Protein 5DS2 (pdb70)

GO terms:
  GO:0042802 identical protein binding (F, IPI)
  GO:0032991 protein-containing complex (C, IMP)
  GO:0050821 protein stabilization (P, IMP)
  GO:0005515 protein binding (F, IPI)

Solvent-accessible surface area: 29149 Å² total; per-residue (Å²): 73,14,111,0,17,12,26,20,20,79,123,10,0,23,1,48,1,18,9,18,27,4,102,107,139,75,13,124,41,58,63,64,96,62,65,6,0,21,2,18,21,102,29,91,107,126,191,95,80,109,100,28,77,58,40,101,15,26,56,70,26,18,71,20,19,43,93,4,155,2,46,149,67,6,104,24,123,122,39,131,25,62,32,122,44,1,16,1,26,0,20,0,35,72,95,14,109,0,15,20,26,18,22,71,123,8,0,22,1,50,1,19,9,16,33,4,105,50,144,69,13,123,39,44,59,62,128,107,52,5,0,22,2,19,19,99,23,90,97,116,102,85,74,110,113,27,75,66,27,89,21,39,55,84,31,15,79,22,19,40,85,8,155,3,51,141,66,6,97,19,145,126,50,132,52,68,38,120,43,1,16,3,27,0,21,0,35,74,85,15,117,0,17,12,33,21,19,79,123,10,0,22,0,52,1,18,8,16,30,6,47,119,106,71,13,122,40,57,59,56,95,97,64,14,0,19,0,16,18,100,21,88,98,89,103,80,80,116,62,28,88,75,31,91,24,42,58,82,30,15,67,22,15,45,78,4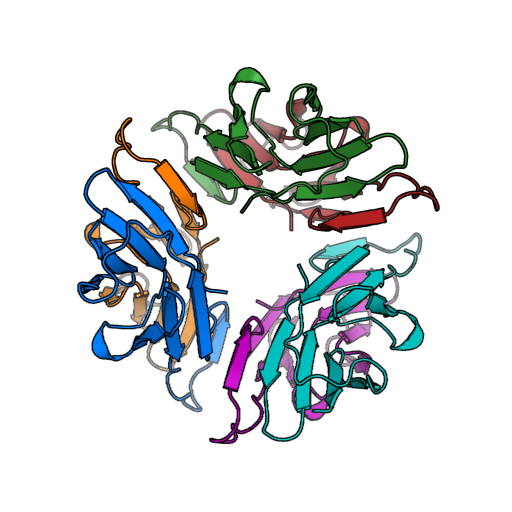,129,1,48,150,67,11,96,25,145,110,37,121,27,62,37,139,57,2,14,1,28,0,39,0,23,73,94,14,119,0,16,14,43,21,21,77,120,10,0,22,0,66,0,18,9,16,31,5,35,108,154,71,13,43,42,79,62,64,140,87,77,24,0,19,1,23,19,97,25,87,101,136,97,101,73,190,90,25,81,60,22,89,20,39,56,80,29,16,59,24,18,46,70,4,74,7,55,92,68,6,93,24,130,116,40,132,27,63,37,129,67,2,16,1,28,0,21,0,31,71,70,13,122,0,17,12,28,21,20,67,123,9,0,23,0,49,0,19,8,17,17,4,89,80,147,44,7,123,34,68,55,66,96,88,76,24,0,19,2,6,5,97,28,74,101,126,196,81,71,187,80,20,96,55,38,91,15,34,55,68,25,15,66,19,8,39,66,4,73,9,54,93,65,6,98,18,141,123,48,138,36,66,40,130,53,1,16,0,27,0,24,0,33,72,91,15,109,0,15,13,24,20,22,73,123,9,0,24,0,47,1,19,8,17,26,4,108,116,152,52,13,125,39,44,63,67,135,125,75,33,0,17,1,19,20,96,24,86,85,128,88,88,100,193,85,25,80,54,38,94,23,38,55,83,29,14,65,22,20,46,75,4,74,9,52,93,64,6,105,24,125,127,42,58,24,62,41,128,44,1,15,1,28,0,41,0,41,73

Nearest PDB structures (foldseek):
  5ds2-assembly2_D  TM=1.011E+00  e=1.104E-15  Pisum sativum
  2byu-assembly1_B  TM=9.620E-01  e=1.125E-12  Triticum aestivum
  1gme-assembly1_B  TM=9.620E-01  e=1.188E-12  Triticum aestivum
  2h50-assembly1_P  TM=9.626E-01  e=3.322E-12  Saccharomyces cerevisiae
  1gme-assembly1_A  TM=9.106E-01  e=9.516E-11  Triticum aestivum

Structure (mmCIF, N/CA/C/O backbone):
data_5DS2
#
_entry.id   5DS2
#
_cell.length_a   89.060
_cell.length_b   89.060
_cell.length_c   142.900
_cell.angle_alpha   90.00
_cell.angle_beta   90.00
_cell.angle_gamma   120.00
#
_symmetry.space_group_name_H-M   'P 32 2 1'
#
loop_
_entity.id
_entity.type
_entity.pdbx_description
1 polymer '18.1 kDa class I heat shock protein'
2 non-polymer 'SULFATE ION'
3 water water
#
loop_
_atom_site.group_PDB
_atom_site.id
_atom_site.type_symbol
_atom_site.label_atom_id
_atom_site.label_alt_id
_atom_site.label_comp_id
_atom_site.label_asym_id
_atom_site.label_entity_id
_atom_site.label_seq_id
_atom_site.pdbx_PDB_ins_code
_atom_site.Cartn_x
_atom_site.Cartn_y
_atom_site.Cartn_z
_atom_site.occupancy
_atom_site.B_iso_or_equiv
_atom_site.auth_seq_id
_atom_site.auth_comp_id
_atom_site.auth_asym_id
_atom_site.auth_atom_id
_atom_site.pdbx_PDB_model_num
ATOM 1 N N . SER A 1 2 ? -40.951 2.110 -11.009 1.00 65.23 2 SER A N 1
ATOM 2 C CA . SER A 1 2 ? -41.836 2.157 -12.246 1.00 60.24 2 SER A CA 1
ATOM 3 C C . SER A 1 2 ? -41.399 1.227 -13.432 1.00 50.66 2 SER A C 1
ATOM 4 O O . SER A 1 2 ? -40.240 1.094 -13.783 1.00 51.10 2 SER A O 1
ATOM 7 N N . THR A 1 3 ? -42.367 0.570 -14.005 1.00 44.71 3 THR A N 1
ATOM 8 C CA . THR A 1 3 ? -42.131 -0.440 -15.019 1.00 37.66 3 THR A CA 1
ATOM 9 C C . THR A 1 3 ? -41.586 0.166 -16.261 1.00 35.75 3 THR A C 1
ATOM 10 O O . THR A 1 3 ? -42.018 1.256 -16.633 1.00 38.98 3 THR A O 1
ATOM 14 N N . ARG A 1 4 ? -40.515 -0.376 -16.831 1.00 32.04 4 ARG A N 1
ATOM 15 C CA . ARG A 1 4 ? -39.898 0.155 -18.015 1.00 32.89 4 ARG A CA 1
ATOM 16 C C . ARG A 1 4 ? -40.646 -0.435 -19.194 1.00 30.47 4 ARG A C 1
ATOM 17 O O . ARG A 1 4 ? -40.760 -1.642 -19.329 1.00 29.89 4 ARG A O 1
ATOM 25 N N . VAL A 1 5 ? -41.124 0.462 -20.060 1.00 32.38 5 VAL A N 1
ATOM 26 C CA . VAL A 1 5 ? -41.932 0.012 -21.202 1.00 31.22 5 VAL A CA 1
ATOM 27 C C . VAL A 1 5 ? -41.439 0.719 -22.458 1.00 31.08 5 VAL A C 1
ATOM 28 O O . VAL A 1 5 ? -41.255 1.919 -22.504 1.00 35.00 5 VAL A O 1
ATOM 32 N N . ASP A 1 6 ? -41.178 -0.095 -23.523 1.00 31.32 6 ASP A N 1
ATOM 33 C CA . ASP A 1 6 ? -40.931 0.455 -24.846 1.00 33.58 6 ASP A CA 1
ATOM 34 C C . ASP A 1 6 ? -42.239 0.418 -25.654 1.00 35.18 6 ASP A C 1
ATOM 35 O O . ASP A 1 6 ? -43.031 -0.500 -25.492 1.00 33.62 6 ASP A O 1
ATOM 40 N N . TRP A 1 7 ? -42.439 1.384 -26.549 1.00 28.65 7 TRP A N 1
ATOM 41 C CA . TRP A 1 7 ? -43.597 1.411 -27.380 1.00 31.25 7 TRP A CA 1
ATOM 42 C C . TRP A 1 7 ? -43.131 1.796 -28.761 1.00 32.47 7 TRP A C 1
ATOM 43 O O . TRP A 1 7 ? -42.542 2.873 -28.967 1.00 33.53 7 TRP A O 1
ATOM 54 N N . LYS A 1 8 ? -43.361 0.904 -29.693 1.00 33.83 8 LYS A N 1
ATOM 55 C CA . LYS A 1 8 ? -42.976 1.055 -31.085 1.00 36.38 8 LYS A CA 1
ATOM 56 C C . LYS A 1 8 ? -44.216 0.995 -31.911 1.00 36.70 8 LYS A C 1
ATOM 57 O O . LYS A 1 8 ? -45.147 0.273 -31.561 1.00 33.88 8 LYS A O 1
ATOM 63 N N . GLU A 1 9 ? -44.251 1.739 -33.007 1.00 37.30 9 GLU A N 1
ATOM 64 C CA . GLU A 1 9 ? -45.350 1.657 -33.922 1.00 38.12 9 GLU A CA 1
ATOM 65 C C . GLU A 1 9 ? -44.812 1.235 -35.281 1.00 42.87 9 GLU A C 1
ATOM 66 O O . GLU A 1 9 ? -43.987 1.930 -35.910 1.00 41.98 9 GLU A O 1
ATOM 72 N N . THR A 1 10 ? -45.301 0.097 -35.746 1.00 43.67 10 THR A N 1
ATOM 73 C CA . THR A 1 10 ? -44.984 -0.392 -37.069 1.00 45.79 10 THR A CA 1
ATOM 74 C C . THR A 1 10 ? -46.120 -0.002 -38.000 1.00 49.50 10 THR A C 1
ATOM 75 O O . THR A 1 10 ? -47.141 0.534 -37.571 1.00 46.99 10 THR A O 1
ATOM 79 N N . PRO A 1 11 ? -45.939 -0.253 -39.294 1.00 54.09 11 PRO A N 1
ATOM 80 C CA . PRO A 1 11 ? -47.071 -0.027 -40.172 1.00 54.12 11 PRO A CA 1
ATOM 81 C C . PRO A 1 11 ? -48.291 -0.885 -39.805 1.00 54.14 11 PRO A C 1
ATOM 82 O O . PRO A 1 11 ? -49.428 -0.469 -40.064 1.00 50.54 11 PRO A O 1
ATOM 86 N N . GLU A 1 12 ? -48.073 -2.037 -39.179 1.00 51.25 12 GLU A N 1
ATOM 87 C CA . GLU A 1 12 ? -49.146 -2.965 -38.862 1.00 52.20 12 GLU A CA 1
ATOM 88 C C . GLU A 1 12 ? -49.729 -2.860 -37.455 1.00 44.80 12 GLU A C 1
ATOM 89 O O . GLU A 1 12 ? -50.825 -3.349 -37.210 1.00 41.44 12 GLU A O 1
ATOM 95 N N . ALA A 1 13 ? -48.970 -2.345 -36.479 1.00 39.40 13 ALA A N 1
ATOM 96 C CA . ALA A 1 13 ? -49.366 -2.440 -35.099 1.00 40.13 13 ALA A CA 1
ATOM 97 C C . ALA A 1 13 ? -48.588 -1.501 -34.174 1.00 37.92 13 ALA A C 1
ATOM 98 O O . ALA A 1 13 ? -47.457 -1.079 -34.488 1.00 36.17 13 ALA A O 1
ATOM 100 N N . HIS A 1 14 ? -49.180 -1.260 -33.012 1.00 36.25 14 HIS A N 1
ATOM 101 C CA . HIS A 1 14 ? -48.517 -0.690 -31.875 1.00 34.69 14 HIS A CA 1
ATOM 102 C C . HIS A 1 14 ? -48.023 -1.863 -31.011 1.00 34.12 14 HIS A C 1
ATOM 103 O O . HIS A 1 14 ? -48.792 -2.787 -30.712 1.00 33.67 14 HIS A O 1
ATOM 110 N N . VAL A 1 15 ? -46.729 -1.845 -30.698 1.00 31.68 15 VAL A N 1
ATOM 111 C CA . VAL A 1 15 ? -46.102 -2.945 -29.955 1.00 32.16 15 VAL A CA 1
ATOM 112 C C . VAL A 1 15 ? -45.454 -2.399 -28.725 1.00 31.26 15 VAL A C 1
ATOM 113 O O . VAL A 1 15 ? -44.519 -1.568 -28.794 1.00 32.16 15 VAL A O 1
ATOM 117 N N . PHE A 1 16 ? -45.940 -2.879 -27.575 1.00 29.97 16 PHE A N 1
ATOM 118 C CA . PHE A 1 16 ? -45.455 -2.504 -26.231 1.00 29.70 16 PHE A CA 1
ATOM 119 C C . PHE A 1 16 ? -44.667 -3.703 -25.657 1.00 29.49 16 PHE A C 1
ATOM 120 O O . PHE A 1 16 ? -45.101 -4.834 -25.761 1.00 32.51 16 PHE A O 1
ATOM 128 N N . LYS A 1 17 ? -43.497 -3.412 -25.060 1.00 29.55 17 LYS A N 1
ATOM 129 C CA . LYS A 1 17 ? -42.718 -4.389 -24.365 1.00 32.69 17 LYS A CA 1
ATOM 130 C C . LYS A 1 17 ? -42.437 -3.835 -22.970 1.00 29.38 17 LYS A C 1
ATOM 131 O O . LYS A 1 17 ? -41.818 -2.792 -22.844 1.00 30.49 17 LYS A O 1
ATOM 137 N N . ALA A 1 18 ? -42.880 -4.553 -21.949 1.00 29.04 18 ALA A N 1
ATOM 138 C CA . ALA A 1 18 ? -42.665 -4.188 -20.567 1.00 27.18 18 ALA A CA 1
ATOM 139 C C . ALA A 1 18 ? -41.762 -5.196 -19.836 1.00 28.76 18 ALA A C 1
ATOM 140 O O . ALA A 1 18 ? -41.986 -6.432 -19.953 1.00 30.56 18 ALA A O 1
ATOM 142 N N . ASP A 1 19 ? -40.744 -4.720 -19.156 1.00 28.50 19 ASP A N 1
ATOM 143 C CA . ASP A 1 19 ? -39.890 -5.556 -18.331 1.00 28.15 19 ASP A CA 1
ATOM 144 C C . ASP A 1 19 ? -40.575 -5.795 -17.001 1.00 29.93 19 ASP A C 1
ATOM 145 O O . ASP A 1 19 ? -40.730 -4.906 -16.179 1.00 29.44 19 ASP A O 1
ATOM 150 N N . LEU A 1 20 ? -41.037 -7.018 -16.811 1.00 28.83 20 LEU A N 1
ATOM 151 C CA . LEU A 1 20 ? -41.722 -7.444 -15.619 1.00 28.42 20 LEU A CA 1
ATOM 152 C C . LEU A 1 20 ? -41.133 -8.785 -15.125 1.00 28.92 20 LEU A C 1
ATOM 153 O O . LEU A 1 20 ? -41.845 -9.805 -15.069 1.00 32.36 20 LEU A O 1
ATOM 158 N N . PRO A 1 21 ? -39.875 -8.768 -14.697 1.00 30.94 21 PRO A N 1
ATOM 159 C CA . PRO A 1 21 ? -39.253 -9.994 -14.192 1.00 30.93 21 PRO A CA 1
ATOM 160 C C . PRO A 1 21 ? -39.951 -10.515 -12.969 1.00 31.72 21 PRO A C 1
ATOM 161 O O . PRO A 1 21 ? -40.411 -9.749 -12.104 1.00 32.03 21 PRO A O 1
ATOM 165 N N . GLY A 1 22 ? -40.112 -11.819 -12.972 1.00 31.27 22 GLY A N 1
ATOM 166 C CA . GLY A 1 22 ? -40.680 -12.565 -11.867 1.00 35.31 22 GLY A CA 1
ATOM 167 C C . GLY A 1 22 ? -42.162 -12.771 -12.003 1.00 35.68 22 GLY A C 1
ATOM 168 O O . GLY A 1 22 ? -42.786 -13.391 -11.160 1.00 40.33 22 GLY A O 1
ATOM 169 N N . LEU A 1 23 ? -42.730 -12.246 -13.051 1.00 37.24 23 LEU A N 1
ATOM 170 C CA . LEU A 1 23 ? -44.156 -12.392 -13.362 1.00 39.90 23 LEU A CA 1
ATOM 171 C C . LEU A 1 23 ? -44.320 -13.332 -14.546 1.00 42.77 23 LEU A C 1
ATOM 172 O O . LEU A 1 23 ? -43.488 -13.347 -15.480 1.00 40.13 23 LEU A O 1
ATOM 177 N N . LYS A 1 24 ? -45.421 -14.048 -14.567 1.00 46.80 24 LYS A N 1
ATOM 178 C CA . LYS A 1 24 ? -45.909 -14.646 -15.855 1.00 50.86 24 LYS A CA 1
ATOM 179 C C . LYS A 1 24 ? -47.290 -14.083 -16.315 1.00 48.83 24 LYS A C 1
ATOM 180 O O . LYS A 1 24 ? -47.980 -13.290 -15.614 1.00 47.61 24 LYS A O 1
ATOM 186 N N . LYS A 1 25 ? -47.640 -14.486 -17.536 1.00 53.77 25 LYS A N 1
ATOM 187 C CA . LYS A 1 25 ? -48.734 -13.843 -18.286 1.00 50.89 25 LYS A CA 1
ATOM 188 C C . LYS A 1 25 ? -50.035 -13.729 -17.504 1.00 53.08 25 LYS A C 1
ATOM 189 O O . LYS A 1 25 ? -50.691 -12.672 -17.520 1.00 50.96 25 LYS A O 1
ATOM 195 N N . GLU A 1 26 ? -50.397 -14.799 -16.806 1.00 56.96 26 GLU A N 1
ATOM 196 C CA . GLU A 1 26 ? -51.690 -14.843 -16.068 1.00 62.13 26 GLU A CA 1
ATOM 197 C C . GLU A 1 26 ? -51.703 -13.862 -14.892 1.00 57.60 26 GLU A C 1
ATOM 198 O O . GLU A 1 26 ? -52.765 -13.493 -14.410 1.00 58.62 26 GLU A O 1
ATOM 204 N N . GLU A 1 27 ? -50.531 -13.439 -14.416 1.00 53.59 27 GLU A N 1
ATOM 205 C CA . GLU A 1 27 ? -50.456 -12.462 -13.301 1.00 51.41 27 GLU A CA 1
ATOM 206 C C . GLU A 1 27 ? -50.505 -10.957 -13.744 1.00 47.06 27 GLU A C 1
ATOM 207 O O . GLU A 1 27 ? -50.600 -10.034 -12.916 1.00 44.07 27 GLU A O 1
ATOM 213 N N . VAL A 1 28 ? -50.388 -10.697 -15.045 1.00 43.94 28 VAL A N 1
ATOM 214 C CA . VAL A 1 28 ? -50.356 -9.328 -15.491 1.00 41.50 28 VAL A CA 1
ATOM 215 C C . VAL A 1 28 ? -51.745 -9.024 -16.084 1.00 44.25 28 VAL A C 1
ATOM 216 O O . VAL A 1 28 ? -52.206 -9.714 -17.028 1.00 46.55 28 VAL A O 1
ATOM 220 N N . LYS A 1 29 ? -52.407 -7.996 -15.586 1.00 42.43 29 LYS A N 1
ATOM 221 C CA . LYS A 1 29 ? -53.672 -7.573 -16.177 1.00 46.66 29 LYS A CA 1
ATOM 222 C C . LYS A 1 29 ? -53.477 -6.536 -17.295 1.00 42.23 29 LYS A C 1
ATOM 223 O O . LYS A 1 29 ? -52.826 -5.505 -17.105 1.00 38.23 29 LYS A O 1
ATOM 229 N N . VAL A 1 30 ? -53.938 -6.880 -18.489 1.00 41.60 30 VAL A N 1
ATOM 230 C CA . VAL A 1 30 ? -53.845 -6.017 -19.658 1.00 41.02 30 VAL A CA 1
ATOM 231 C C . VAL A 1 30 ? -55.258 -5.664 -20.035 1.00 41.68 30 VAL A C 1
ATOM 232 O O . VAL A 1 30 ? -56.047 -6.566 -20.348 1.00 42.99 30 VAL A O 1
ATOM 236 N N . GLU A 1 31 ? -55.616 -4.389 -20.034 1.00 41.73 31 GLU A N 1
ATOM 237 C CA . GLU A 1 31 ? -56.997 -4.030 -20.305 1.00 46.52 31 GLU A CA 1
ATOM 238 C C . GLU A 1 31 ? -57.074 -2.707 -21.046 1.00 46.32 31 GLU A C 1
ATOM 239 O O . GLU A 1 31 ? -56.154 -1.896 -21.059 1.00 43.51 31 GLU A O 1
ATOM 245 N N . VAL A 1 32 ? -58.203 -2.522 -21.677 1.00 47.55 32 VAL A N 1
ATOM 246 C CA . VAL A 1 32 ? -58.492 -1.340 -22.416 1.00 49.68 32 VAL A CA 1
ATOM 247 C C . VAL A 1 32 ? -59.570 -0.598 -21.673 1.00 55.02 32 VAL A C 1
ATOM 248 O O . VAL A 1 32 ? -60.577 -1.174 -21.286 1.00 56.15 32 VAL A O 1
ATOM 252 N N . GLU A 1 33 ? -59.391 0.699 -21.519 1.00 58.41 33 GLU A N 1
ATOM 253 C CA . GLU A 1 33 ? -60.393 1.520 -20.904 1.00 64.66 33 GLU A CA 1
ATOM 254 C C . GLU A 1 33 ? -60.914 2.536 -21.893 1.00 69.47 33 GLU A C 1
ATOM 255 O O . GLU A 1 33 ? -60.357 2.726 -22.973 1.00 64.30 33 GLU A O 1
ATOM 261 N N . ASP A 1 34 ? -61.978 3.204 -21.493 1.00 75.70 34 ASP A N 1
ATOM 262 C CA . ASP A 1 34 ? -62.597 4.209 -22.339 1.00 81.18 34 ASP A CA 1
ATOM 263 C C . ASP A 1 34 ? -61.525 5.202 -22.783 1.00 79.84 34 ASP A C 1
ATOM 264 O O . ASP A 1 34 ? -60.575 5.523 -22.050 1.00 84.38 34 ASP A O 1
ATOM 266 N N . ASP A 1 35 ? -61.672 5.668 -24.012 1.00 85.76 35 ASP A N 1
ATOM 267 C CA . ASP A 1 35 ? -60.816 6.719 -24.557 1.00 84.25 35 ASP A CA 1
ATOM 268 C C . ASP A 1 35 ? -59.462 6.153 -25.012 1.00 69.97 35 ASP A C 1
ATOM 269 O O . ASP A 1 35 ? -58.459 6.887 -25.011 1.00 69.98 35 ASP A O 1
ATOM 271 N N . ARG A 1 36 ? -59.462 4.890 -25.448 1.00 54.16 36 ARG A N 1
ATOM 272 C CA . ARG A 1 36 ? -58.317 4.316 -26.122 1.00 48.82 36 ARG A CA 1
ATOM 273 C C . ARG A 1 36 ? -57.119 4.194 -25.193 1.00 41.28 36 ARG A C 1
ATOM 274 O O . ARG A 1 36 ? -55.992 4.379 -25.611 1.00 39.19 36 ARG A O 1
ATOM 282 N N . VAL A 1 37 ? -57.383 3.918 -23.928 1.00 38.65 37 VAL A N 1
ATOM 283 C CA . VAL A 1 37 ? -56.317 3.801 -22.980 1.00 39.54 37 VAL A CA 1
ATOM 284 C C . VAL A 1 37 ? -55.977 2.332 -22.761 1.00 36.31 37 VAL A C 1
ATOM 285 O O . VAL A 1 37 ? -56.861 1.511 -22.474 1.00 40.07 37 VAL A O 1
ATOM 289 N N . LEU A 1 38 ? -54.709 2.003 -22.932 1.00 35.96 38 LEU A N 1
ATOM 290 C CA . LEU A 1 38 ? -54.188 0.643 -22.624 1.00 34.59 38 LEU A CA 1
ATOM 291 C C . LEU A 1 38 ? -53.598 0.700 -21.201 1.00 33.67 38 LEU A C 1
ATOM 292 O O . LEU A 1 38 ? -52.795 1.602 -20.905 1.00 34.65 38 LEU A O 1
ATOM 297 N N . GLN A 1 39 ? -54.081 -0.166 -20.326 1.00 33.53 39 GLN A N 1
ATOM 298 C CA . GLN A 1 39 ? 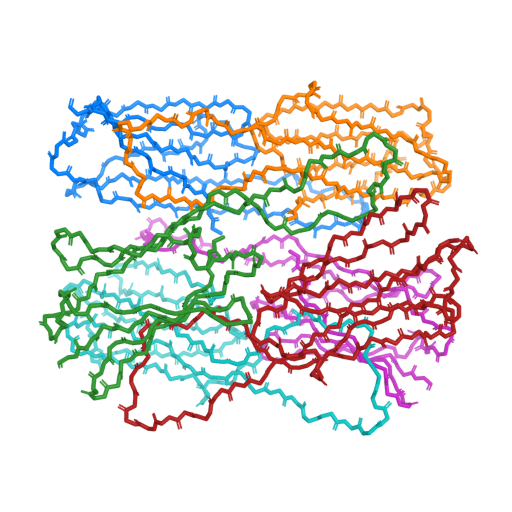-53.552 -0.259 -18.957 1.00 37.26 39 GLN A CA 1
ATOM 299 C C . GLN A 1 39 ? -52.935 -1.614 -18.641 1.00 34.70 39 GLN A C 1
ATOM 300 O O . GLN A 1 39 ? -53.513 -2.665 -18.954 1.00 35.05 39 GLN A O 1
ATOM 306 N N . ILE A 1 40 ? -51.749 -1.607 -18.042 1.00 32.88 40 ILE A N 1
ATOM 307 C CA . ILE A 1 40 ? -51.027 -2.828 -17.647 1.00 33.67 40 ILE A CA 1
ATOM 308 C C . ILE A 1 40 ? -50.850 -2.727 -16.164 1.00 34.91 40 ILE A C 1
ATOM 309 O O . ILE A 1 40 ? -50.346 -1.657 -15.737 1.00 35.86 40 ILE A O 1
ATOM 314 N N . SER A 1 41 ? -51.193 -3.765 -15.393 1.00 48.67 41 SER A N 1
ATOM 315 C CA . SER A 1 41 ? -51.034 -3.700 -14.006 1.00 49.05 41 SER A CA 1
ATOM 316 C C . SER A 1 41 ? -50.962 -5.080 -13.375 1.00 48.09 41 SER A C 1
ATOM 317 O O . SER A 1 41 ? -51.222 -6.102 -14.024 1.00 47.08 41 SER A O 1
ATOM 320 N N . GLY A 1 42 ? -50.578 -5.084 -12.127 1.00 48.57 42 GLY A N 1
ATOM 321 C CA . GLY A 1 42 ? -50.421 -6.323 -11.374 1.00 48.52 42 GLY A CA 1
ATOM 322 C C . GLY A 1 42 ? -49.537 -6.121 -10.146 1.00 50.46 42 GLY A C 1
ATOM 323 O O . GLY A 1 42 ? -49.341 -4.990 -9.721 1.00 49.00 42 GLY A O 1
ATOM 324 N N . GLU A 1 43 ? -49.169 -7.223 -9.538 1.00 50.35 43 GLU A N 1
ATOM 325 C CA . GLU A 1 43 ? -48.394 -7.192 -8.334 1.00 54.47 43 GLU A CA 1
ATOM 326 C C . GLU A 1 43 ? -47.445 -8.317 -8.321 1.00 55.95 43 GLU A C 1
ATOM 327 O O . GLU A 1 43 ? -47.792 -9.480 -8.452 1.00 55.67 43 GLU A O 1
ATOM 333 N N . ARG A 1 44 ? -46.204 -7.970 -8.076 1.00 58.59 44 ARG A N 1
ATOM 334 C CA . ARG A 1 44 ? -45.216 -8.930 -7.941 1.00 55.95 44 ARG A CA 1
ATOM 335 C C . ARG A 1 44 ? -45.170 -9.402 -6.490 1.00 58.29 44 ARG A C 1
ATOM 336 O O . ARG A 1 44 ? -44.987 -8.587 -5.561 1.00 57.14 44 ARG A O 1
ATOM 344 N N . SER A 1 45 ? -45.335 -10.695 -6.343 1.00 59.14 45 SER A N 1
ATOM 345 C CA . SER A 1 45 ? -45.385 -11.347 -5.072 1.00 67.71 45 SER A CA 1
ATOM 346 C C . SER A 1 45 ? -43.943 -11.590 -4.549 1.00 64.66 45 SER A C 1
ATOM 347 O O . SER A 1 45 ? -42.979 -11.620 -5.327 1.00 62.20 45 SER A O 1
ATOM 350 N N . VAL A 1 46 ? -43.840 -11.760 -3.265 1.00 66.88 46 VAL A N 1
ATOM 351 C CA . VAL A 1 46 ? -42.589 -11.926 -2.582 1.00 67.13 46 VAL A CA 1
ATOM 352 C C . VAL A 1 46 ? -42.626 -13.235 -1.808 1.00 70.76 46 VAL A C 1
ATOM 353 O O . VAL A 1 46 ? -43.535 -13.474 -1.057 1.00 72.35 46 VAL A O 1
ATOM 357 N N . GLU A 1 47 ? -41.582 -14.030 -1.950 1.00 55.00 47 GLU A N 1
ATOM 358 C CA . GLU A 1 47 ? -41.423 -15.275 -1.148 1.00 57.33 47 GLU A CA 1
ATOM 359 C C . GLU A 1 47 ? -41.538 -14.997 0.355 1.00 54.59 47 GLU A C 1
ATOM 360 O O . GLU A 1 47 ? -40.990 -14.014 0.868 1.00 47.54 47 GLU A O 1
ATOM 366 N N . LYS A 1 48 ? -42.200 -15.880 1.081 1.00 58.85 48 LYS A N 1
ATOM 367 C CA . LYS A 1 48 ? -42.252 -15.762 2.539 1.00 59.87 48 LYS A CA 1
ATOM 368 C C . LYS A 1 48 ? -40.839 -15.945 3.139 1.00 56.13 48 LYS A C 1
ATOM 369 O O . LYS A 1 48 ? -40.093 -16.779 2.699 1.00 55.05 48 LYS A O 1
ATOM 375 N N . GLU A 1 49 ? -40.485 -15.148 4.128 1.00 56.61 49 GLU A N 1
ATOM 376 C CA . GLU A 1 49 ? -39.185 -15.269 4.770 1.00 58.08 49 GLU A CA 1
ATOM 377 C C . GLU A 1 49 ? -39.172 -16.435 5.761 1.00 58.69 49 GLU A C 1
ATOM 378 O O . GLU A 1 49 ? -40.170 -16.748 6.359 1.00 61.46 49 GLU A O 1
ATOM 384 N N . ASP A 1 50 ? -38.036 -17.096 5.874 1.00 56.66 50 ASP A N 1
ATOM 385 C CA . ASP A 1 50 ? -37.773 -18.160 6.867 1.00 57.83 50 ASP A CA 1
ATOM 386 C C . ASP A 1 50 ? -36.885 -17.600 7.980 1.00 54.06 50 ASP A C 1
ATOM 387 O O . ASP A 1 50 ? -35.950 -16.868 7.670 1.00 53.39 50 ASP A O 1
ATOM 392 N N . LYS A 1 51 ? -37.169 -17.926 9.240 1.00 58.58 51 LYS A N 1
ATOM 393 C CA . LYS A 1 51 ? -36.350 -17.467 10.399 1.00 60.20 51 LYS A CA 1
ATOM 394 C C . LYS A 1 51 ? -34.883 -17.709 10.241 1.00 59.07 51 LYS A C 1
ATOM 395 O O . LYS A 1 51 ? -34.043 -16.911 10.690 1.00 63.55 51 LYS A O 1
ATOM 397 N N . ASN A 1 52 ? -34.557 -18.794 9.558 1.00 55.08 52 ASN A N 1
ATOM 398 C CA . ASN A 1 52 ? -33.162 -19.134 9.399 1.00 56.67 52 ASN A CA 1
ATOM 399 C C . ASN A 1 52 ? -32.464 -18.478 8.202 1.00 53.69 52 ASN A C 1
ATOM 400 O O . ASN A 1 52 ? -31.303 -18.763 7.970 1.00 57.03 52 ASN A O 1
ATOM 405 N N . ASP A 1 53 ? -33.164 -17.610 7.475 1.00 52.95 53 ASP A N 1
ATOM 406 C CA . ASP A 1 53 ? -32.589 -16.886 6.364 1.00 51.08 53 ASP A CA 1
ATOM 407 C C . ASP A 1 53 ? -31.814 -15.692 6.891 1.00 50.35 53 ASP A C 1
ATOM 408 O O . ASP A 1 53 ? -32.232 -15.035 7.851 1.00 49.41 53 ASP A O 1
ATOM 413 N N . GLU A 1 54 ? -30.683 -15.445 6.273 1.00 45.40 54 GLU A N 1
ATOM 414 C CA . GLU A 1 54 ? -29.920 -14.242 6.485 1.00 48.75 54 GLU A CA 1
ATOM 415 C C . GLU A 1 54 ? -29.763 -13.535 5.116 1.00 48.37 54 GLU A C 1
ATOM 416 O O . GLU A 1 54 ? -29.571 -14.180 4.111 1.00 44.13 54 GLU A O 1
ATOM 422 N N . TRP A 1 55 ? -29.843 -12.214 5.093 1.00 45.68 55 TRP A N 1
ATOM 423 C CA . TRP A 1 55 ? -29.722 -11.540 3.838 1.00 41.05 55 TRP A CA 1
ATOM 424 C C . TRP A 1 55 ? -28.350 -10.887 3.804 1.00 44.17 55 TRP A C 1
ATOM 425 O O . TRP A 1 55 ? -27.932 -10.323 4.775 1.00 47.56 55 TRP A O 1
ATOM 436 N N . HIS A 1 56 ? -27.698 -10.896 2.647 1.00 40.14 56 HIS A N 1
ATOM 437 C CA . HIS A 1 56 ? -26.463 -10.130 2.389 1.00 39.88 56 HIS A CA 1
ATOM 438 C C . HIS A 1 56 ? -26.686 -8.941 1.412 1.00 39.37 56 HIS A C 1
ATOM 439 O O . HIS A 1 56 ? -25.985 -7.945 1.494 1.00 41.05 56 HIS A O 1
ATOM 446 N N . ARG A 1 57 ? -27.618 -9.058 0.493 1.00 38.36 57 ARG A N 1
ATOM 447 C CA . ARG A 1 57 ? -27.985 -7.977 -0.417 1.00 38.10 57 ARG A CA 1
ATOM 448 C C . ARG A 1 57 ? -29.451 -8.014 -0.654 1.00 36.87 57 ARG A C 1
ATOM 449 O O . ARG A 1 57 ? -30.007 -9.084 -0.887 1.00 35.40 57 ARG A O 1
ATOM 457 N N . VAL A 1 58 ? -30.066 -6.829 -0.643 1.00 33.14 58 VAL A N 1
ATOM 458 C CA . VAL A 1 58 ? -31.461 -6.692 -1.003 1.00 32.85 58 VAL A CA 1
ATOM 459 C C . VAL A 1 58 ? -31.547 -5.528 -1.977 1.00 33.66 58 VAL A C 1
ATOM 460 O O . VAL A 1 58 ? -31.348 -4.342 -1.583 1.00 34.76 58 VAL A O 1
ATOM 464 N N . GLU A 1 59 ? -31.821 -5.844 -3.246 1.00 32.20 59 GLU A N 1
ATOM 465 C CA . GLU A 1 59 ? -31.925 -4.823 -4.291 1.00 33.33 59 GLU A CA 1
ATOM 466 C C . GLU A 1 59 ? -33.191 -4.909 -5.139 1.00 32.89 59 GLU A C 1
ATOM 467 O O . GLU A 1 59 ? -33.571 -3.914 -5.774 1.00 34.25 59 GLU A O 1
ATOM 473 N N . ARG A 1 60 ? -33.875 -6.031 -5.183 1.00 34.40 60 ARG A N 1
ATOM 474 C CA . ARG A 1 60 ? -35.057 -6.180 -6.030 1.00 38.14 60 ARG A CA 1
ATOM 475 C C . ARG A 1 60 ? -36.309 -5.554 -5.397 1.00 43.62 60 ARG A C 1
ATOM 476 O O . ARG A 1 60 ? -36.512 -5.658 -4.202 1.00 49.71 60 ARG A O 1
ATOM 484 N N . SER A 1 61 ? -37.148 -5.009 -6.233 1.00 60.68 61 SER A N 1
ATOM 485 C CA . SER A 1 61 ? -38.385 -4.386 -5.815 1.00 55.90 61 SER A CA 1
ATOM 486 C C . SER A 1 61 ? -39.525 -5.373 -5.868 1.00 48.47 61 SER A C 1
ATOM 487 O O . SER A 1 61 ? -39.450 -6.423 -6.514 1.00 47.01 61 SER A O 1
ATOM 490 N N . SER A 1 62 ? -40.623 -4.993 -5.211 1.00 45.09 62 SER A N 1
ATOM 491 C CA . SER A 1 62 ? -41.847 -5.777 -5.264 1.00 43.10 62 SER A CA 1
ATOM 492 C C . SER A 1 62 ? -43.029 -4.816 -5.149 1.00 40.52 62 SER A C 1
ATOM 493 O O . SER A 1 62 ? -42.868 -3.629 -5.054 1.00 41.15 62 SER A O 1
ATOM 496 N N . GLY A 1 63 ? -44.223 -5.375 -5.070 1.00 44.02 63 GLY A N 1
ATOM 497 C CA . GLY A 1 63 ? -45.452 -4.577 -4.907 1.00 44.40 63 GLY A CA 1
ATOM 498 C C . GLY A 1 63 ? -46.077 -4.225 -6.271 1.00 42.28 63 GLY A C 1
ATOM 499 O O . GLY A 1 63 ? -45.706 -4.750 -7.329 1.00 41.59 63 GLY A O 1
ATOM 500 N N . LYS A 1 64 ? -47.102 -3.414 -6.178 1.00 44.08 64 LYS A N 1
ATOM 501 C CA . LYS A 1 64 ? -47.958 -3.107 -7.293 1.00 43.77 64 LYS A CA 1
ATOM 502 C C . LYS A 1 64 ? -47.249 -2.364 -8.382 1.00 39.20 64 LYS A C 1
ATOM 503 O O . LYS A 1 64 ? -46.429 -1.525 -8.119 1.00 39.23 64 LYS A O 1
ATOM 509 N N . PHE A 1 65 ? -47.593 -2.628 -9.651 1.00 38.26 65 PHE A N 1
ATOM 510 C CA . PHE A 1 65 ? -47.168 -1.811 -10.755 1.00 35.21 65 PHE A CA 1
ATOM 511 C C . PHE A 1 65 ? -48.420 -1.373 -11.596 1.00 36.15 65 PHE A C 1
ATOM 512 O O . PHE A 1 65 ? -49.444 -2.079 -11.579 1.00 35.89 65 PHE A O 1
ATOM 520 N N . LEU A 1 66 ? -48.280 -0.266 -12.291 1.00 37.30 66 LEU A N 1
ATOM 521 C CA . LEU A 1 66 ? -49.345 0.292 -13.141 1.00 37.31 66 LEU A CA 1
ATOM 522 C C . LEU A 1 66 ? -48.723 1.191 -14.179 1.00 38.15 66 LEU A C 1
ATOM 523 O O . LEU A 1 66 ? -48.009 2.142 -13.838 1.00 38.32 66 LEU A O 1
ATOM 528 N N . ARG A 1 67 ? -49.044 0.968 -15.451 1.00 45.08 67 ARG A N 1
ATOM 529 C CA . ARG A 1 67 ? -48.803 1.940 -16.524 1.00 42.83 67 ARG A CA 1
ATOM 530 C C . ARG A 1 67 ? -49.979 2.060 -17.418 1.00 44.15 67 ARG A C 1
ATOM 531 O O . ARG A 1 67 ? -50.666 1.076 -17.672 1.00 42.67 67 ARG A O 1
ATOM 539 N N . ARG A 1 68 ? -50.197 3.276 -17.953 1.00 45.60 68 ARG A N 1
ATOM 540 C CA . ARG A 1 68 ? -51.280 3.563 -18.864 1.00 47.50 68 ARG A CA 1
ATOM 541 C C . ARG A 1 68 ? -50.780 4.326 -20.089 1.00 46.44 68 ARG A C 1
ATOM 542 O O . ARG A 1 68 ? -49.870 5.164 -19.953 1.00 49.94 68 ARG A O 1
ATOM 550 N N . PHE A 1 69 ? -51.313 3.994 -21.263 1.00 43.15 69 PHE A N 1
ATOM 551 C CA . PHE A 1 69 ? -50.903 4.603 -22.528 1.00 43.13 69 PHE A CA 1
ATOM 552 C C . PHE A 1 69 ? -52.136 5.007 -23.299 1.00 45.04 69 PHE A C 1
ATOM 553 O O . PHE A 1 69 ? -53.044 4.192 -23.438 1.00 45.30 69 PHE A O 1
ATOM 561 N N . ARG A 1 70 ? -52.185 6.241 -23.839 1.00 45.37 70 ARG A N 1
ATOM 562 C CA . ARG A 1 70 ? -53.275 6.613 -24.672 1.00 48.16 70 ARG A CA 1
ATOM 563 C C . ARG A 1 70 ? -52.859 6.259 -26.101 1.00 44.33 70 ARG A C 1
ATOM 564 O O . ARG A 1 70 ? -51.988 6.904 -26.639 1.00 44.58 70 ARG A O 1
ATOM 572 N N . LEU A 1 71 ? -53.537 5.306 -26.716 1.00 42.43 71 LEU A N 1
ATOM 573 C CA . LEU A 1 71 ? -53.226 4.965 -28.094 1.00 42.10 71 LEU A CA 1
ATOM 574 C C . LEU A 1 71 ? -53.882 6.008 -29.041 1.00 40.71 71 LEU A C 1
ATOM 575 O O . LEU A 1 71 ? -54.913 6.572 -28.754 1.00 45.18 71 LEU A O 1
ATOM 580 N N . PRO A 1 72 ? -53.208 6.296 -30.141 1.00 42.68 72 PRO A N 1
ATOM 581 C CA . PRO A 1 72 ? -53.818 7.112 -31.191 1.00 43.57 72 PRO A CA 1
ATOM 582 C C . PRO A 1 72 ? -54.991 6.462 -31.917 1.00 44.43 72 PRO A C 1
ATOM 583 O O . PRO A 1 72 ? -55.249 5.249 -31.785 1.00 40.81 72 PRO A O 1
ATOM 587 N N . GLU A 1 73 ? -55.703 7.297 -32.734 1.00 43.13 73 GLU A N 1
ATOM 588 C CA . GLU A 1 73 ? -56.925 6.822 -33.347 1.00 46.25 73 GLU A CA 1
ATOM 589 C C . GLU A 1 73 ? -56.796 5.645 -34.309 1.00 43.13 73 GLU A C 1
ATOM 590 O O . GLU A 1 73 ? -57.775 4.951 -34.570 1.00 44.32 73 GLU A O 1
ATOM 596 N N . ASN A 1 74 ? -55.610 5.400 -34.854 1.00 41.15 74 ASN A N 1
ATOM 597 C CA . ASN A 1 74 ? -55.457 4.294 -35.797 1.00 40.12 74 ASN A CA 1
ATOM 598 C C . ASN A 1 74 ? -55.460 2.893 -35.148 1.00 41.06 74 ASN A C 1
ATOM 599 O O . ASN A 1 74 ? -55.405 1.882 -35.877 1.00 41.00 74 ASN A O 1
ATOM 604 N N . ALA A 1 75 ? -55.470 2.835 -33.828 1.00 39.81 75 ALA A N 1
ATOM 605 C CA . ALA A 1 75 ? -55.300 1.565 -33.094 1.00 41.09 75 ALA A CA 1
ATOM 606 C C . ALA A 1 75 ? -56.623 0.856 -32.962 1.00 45.11 75 ALA A C 1
ATOM 607 O O . ALA A 1 75 ? -57.643 1.498 -32.757 1.00 43.33 75 ALA A O 1
ATOM 609 N N . LYS A 1 76 ? -56.618 -0.475 -33.198 1.00 43.41 76 LYS A N 1
ATOM 610 C CA . LYS A 1 76 ? -57.828 -1.266 -33.093 1.00 45.74 76 LYS A CA 1
ATOM 611 C C . LYS A 1 76 ? -57.878 -1.845 -31.722 1.00 45.90 76 LYS A C 1
ATOM 612 O O . LYS A 1 76 ? -57.333 -2.931 -31.460 1.00 47.41 76 LYS A O 1
ATOM 618 N N . MET A 1 77 ? -58.467 -1.105 -30.785 1.00 45.99 77 MET A N 1
ATOM 619 C CA . MET A 1 77 ? -58.344 -1.429 -29.387 1.00 48.11 77 MET A CA 1
ATOM 620 C C . MET A 1 77 ? -59.049 -2.739 -29.006 1.00 51.15 77 MET A C 1
ATOM 621 O O . MET A 1 77 ? -58.694 -3.345 -28.017 1.00 52.36 77 MET A O 1
ATOM 626 N N . ASP A 1 78 ? -59.994 -3.180 -29.813 1.00 53.74 78 ASP A N 1
ATOM 627 C CA . ASP A 1 78 ? -60.720 -4.423 -29.511 1.00 59.74 78 ASP A CA 1
ATOM 628 C C . ASP A 1 78 ? -59.905 -5.649 -29.912 1.00 59.25 78 ASP A C 1
ATOM 629 O O . ASP A 1 78 ? -60.340 -6.759 -29.683 1.00 64.08 78 ASP A O 1
ATOM 634 N N . LYS A 1 79 ? -58.737 -5.442 -30.523 1.00 53.57 79 LYS A N 1
ATOM 635 C CA . LYS A 1 79 ? -57.926 -6.522 -31.045 1.00 53.31 79 LYS A CA 1
ATOM 636 C C . LYS A 1 79 ? -56.617 -6.668 -30.292 1.00 48.53 79 LYS A C 1
ATOM 637 O O . LYS A 1 79 ? -55.741 -7.323 -30.766 1.00 48.86 79 LYS A O 1
ATOM 643 N N . VAL A 1 80 ? -56.551 -6.138 -29.103 1.00 45.95 80 VAL A N 1
ATOM 644 C CA A VAL A 1 80 ? -55.337 -6.214 -28.286 0.70 43.99 80 VAL A CA 1
ATOM 645 C CA B VAL A 1 80 ? -55.338 -6.217 -28.294 0.30 44.16 80 VAL A CA 1
ATOM 646 C C . VAL A 1 80 ? -54.983 -7.676 -27.991 1.00 47.14 80 VAL A C 1
ATOM 647 O O . VAL A 1 80 ? -55.848 -8.460 -27.655 1.00 48.98 80 VAL A O 1
ATOM 654 N N . LYS A 1 81 ? -53.703 -8.014 -28.108 1.00 46.84 81 LYS A N 1
ATOM 655 C CA . LYS A 1 81 ? -53.240 -9.379 -27.70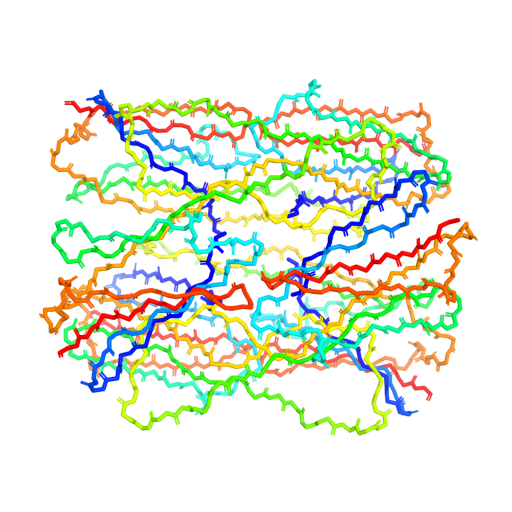9 1.00 50.69 81 LYS A CA 1
ATOM 656 C C . LYS A 1 81 ? -51.955 -9.206 -26.915 1.00 48.54 81 LYS A C 1
ATOM 657 O O . LYS A 1 81 ? -51.285 -8.162 -26.953 1.00 46.52 81 LYS A O 1
ATOM 663 N N . ALA A 1 82 ? -51.770 -10.100 -26.006 1.00 36.94 82 ALA A N 1
ATOM 664 C CA . ALA A 1 82 ? -50.624 -10.036 -25.092 1.00 37.44 82 ALA A CA 1
ATOM 665 C C . ALA A 1 82 ? -49.994 -11.396 -25.003 1.00 40.18 82 ALA A C 1
ATOM 666 O O . ALA A 1 82 ? -50.692 -12.434 -25.075 1.00 43.09 82 ALA A O 1
ATOM 668 N N . SER A 1 83 ? -48.699 -11.411 -24.861 1.00 38.12 83 SER A N 1
ATOM 669 C CA . SER A 1 83 ? -47.961 -12.632 -24.522 1.00 42.32 83 SER A CA 1
ATOM 670 C C . SER A 1 83 ? -46.745 -12.280 -23.646 1.00 37.82 83 SER A C 1
ATOM 671 O O . SER A 1 83 ? -46.334 -11.134 -23.489 1.00 33.89 83 SER A O 1
ATOM 674 N N . MET A 1 84 ? -46.199 -13.278 -22.959 1.00 33.94 84 MET A N 1
ATOM 675 C CA . MET A 1 84 ? -45.098 -13.046 -22.085 1.00 33.36 84 MET A CA 1
ATOM 676 C C . MET A 1 84 ? -44.113 -14.200 -22.118 1.00 30.73 84 MET A C 1
ATOM 677 O O . MET A 1 84 ? -44.515 -15.361 -22.240 1.00 35.78 84 MET A O 1
ATOM 682 N N . GLU A 1 85 ? -42.848 -13.853 -22.082 1.00 30.44 85 GLU A N 1
ATOM 683 C CA . GLU A 1 85 ? -41.812 -14.806 -22.099 1.00 33.97 85 GLU A CA 1
ATOM 684 C C . GLU A 1 85 ? -40.600 -14.229 -21.445 1.00 30.27 85 GLU A C 1
ATOM 685 O O . GLU A 1 85 ? -40.216 -13.067 -21.730 1.00 29.31 85 GLU A O 1
ATOM 691 N N . ASN A 1 86 ? -39.985 -14.984 -20.531 1.00 30.82 86 ASN A N 1
ATOM 692 C CA . ASN A 1 86 ? -38.779 -14.571 -19.869 1.00 30.49 86 ASN A CA 1
ATOM 693 C C . ASN A 1 86 ? -38.785 -13.170 -19.218 1.00 29.19 86 ASN A C 1
ATOM 694 O O . ASN A 1 86 ? -37.823 -12.399 -19.301 1.00 29.18 86 ASN A O 1
ATOM 699 N N . GLY A 1 87 ? -39.901 -12.917 -18.594 1.00 28.25 87 GLY A N 1
ATOM 700 C CA . GLY A 1 87 ? -40.048 -11.689 -17.909 1.00 28.67 87 GLY A CA 1
ATOM 701 C C . GLY A 1 87 ? -40.409 -10.487 -18.709 1.00 31.59 87 GLY A C 1
ATOM 702 O O . GLY A 1 87 ? -40.371 -9.398 -18.155 1.00 32.39 87 GLY A O 1
ATOM 703 N N . VAL A 1 88 ? -40.677 -10.652 -20.006 1.00 29.74 88 VAL A N 1
ATOM 704 C CA . VAL A 1 88 ? -41.037 -9.513 -20.876 1.00 31.61 88 VAL A CA 1
ATOM 705 C C . VAL A 1 88 ? -42.429 -9.721 -21.382 1.00 29.97 88 VAL A C 1
ATOM 706 O O . VAL A 1 88 ? -42.771 -10.755 -22.010 1.00 29.38 88 VAL A O 1
ATOM 710 N N . LEU A 1 89 ? -43.264 -8.748 -21.082 1.00 29.80 89 LEU A N 1
ATOM 711 C CA . LEU A 1 89 ? -44.603 -8.700 -21.617 1.00 30.23 89 LEU A CA 1
ATOM 712 C C . LEU A 1 89 ? -44.632 -7.986 -22.941 1.00 30.87 89 LEU A C 1
ATOM 713 O O . LEU A 1 89 ? -44.164 -6.851 -23.055 1.00 31.50 89 LEU A O 1
ATOM 718 N N . THR A 1 90 ? -45.194 -8.636 -23.951 1.00 32.23 90 THR A N 1
ATOM 719 C CA . THR A 1 90 ? -45.460 -7.968 -25.244 1.00 31.19 90 THR A CA 1
ATOM 720 C C . THR A 1 90 ? -46.952 -7.767 -25.445 1.00 29.29 90 THR A C 1
ATOM 721 O O . THR A 1 90 ? -47.697 -8.732 -25.405 1.00 33.32 90 THR A O 1
ATOM 725 N N . VAL A 1 91 ? -47.383 -6.519 -25.692 1.00 30.40 91 VAL A N 1
ATOM 726 C CA . VAL A 1 91 ? -48.771 -6.192 -25.984 1.00 31.63 91 VAL A CA 1
ATOM 727 C C . VAL A 1 91 ? -48.790 -5.610 -27.396 1.00 30.04 91 VAL A C 1
ATOM 728 O O . VAL A 1 91 ? -48.038 -4.684 -27.695 1.00 31.53 91 VAL A O 1
ATOM 732 N N . THR A 1 92 ? -49.622 -6.192 -28.231 1.00 33.48 92 THR A N 1
ATOM 733 C CA . THR A 1 92 ? -49.736 -5.803 -29.619 1.00 34.06 92 THR A CA 1
ATOM 734 C C . THR A 1 92 ? -51.147 -5.302 -29.861 1.00 33.13 92 THR A C 1
ATOM 735 O O . THR A 1 92 ? -52.123 -5.959 -29.512 1.00 34.83 92 THR A O 1
ATOM 739 N N . VAL A 1 93 ? -51.218 -4.097 -30.363 1.00 32.14 93 VAL A N 1
ATOM 740 C CA . VAL A 1 93 ? -52.504 -3.464 -30.715 1.00 32.78 93 VAL A CA 1
ATOM 741 C C . VAL A 1 93 ? -52.442 -3.220 -32.184 1.00 33.20 93 VAL A C 1
ATOM 742 O O . VAL A 1 93 ? -51.763 -2.317 -32.646 1.00 34.23 93 VAL A O 1
ATOM 746 N N . PRO A 1 94 ? -53.181 -4.028 -32.960 1.00 36.92 94 PRO A N 1
ATOM 747 C CA . PRO A 1 94 ? -53.182 -3.894 -34.423 1.00 39.92 94 PRO A CA 1
ATOM 748 C C . PRO A 1 94 ? -53.697 -2.545 -34.889 1.00 39.52 94 PRO A C 1
ATOM 749 O O . PRO A 1 94 ? -54.506 -1.953 -34.209 1.00 37.47 94 PRO A O 1
ATOM 753 N N . LYS A 1 95 ? -53.190 -2.071 -36.036 1.00 40.93 95 LYS A N 1
ATOM 754 C CA . LYS A 1 95 ? -53.724 -0.891 -36.725 1.00 41.33 95 LYS A CA 1
ATOM 755 C C . LYS A 1 95 ? -54.582 -1.251 -37.934 1.00 46.40 95 LYS A C 1
ATOM 756 O O . LYS A 1 95 ? -54.544 -2.412 -38.379 1.00 47.88 95 LYS A O 1
ATOM 763 N N . SER B 1 2 ? -28.001 -0.793 -13.878 1.00 66.84 2 SER B N 1
ATOM 764 C CA . SER B 1 2 ? -27.449 -1.898 -13.027 1.00 61.83 2 SER B CA 1
ATOM 765 C C . SER B 1 2 ? -28.453 -2.996 -12.642 1.00 55.05 2 SER B C 1
ATOM 766 O O . SER B 1 2 ? -29.625 -2.758 -12.331 1.00 57.76 2 SER B O 1
ATOM 769 N N . THR B 1 3 ? -27.978 -4.228 -12.661 1.00 47.54 3 THR B N 1
ATOM 770 C CA . THR B 1 3 ? -28.800 -5.348 -12.430 1.00 42.02 3 THR B CA 1
ATOM 771 C C . THR B 1 3 ? -29.143 -5.391 -10.986 1.00 40.29 3 THR B C 1
ATOM 772 O O . THR B 1 3 ? -28.223 -5.314 -10.159 1.00 42.33 3 THR B O 1
ATOM 776 N N . ARG B 1 4 ? -30.403 -5.650 -10.650 1.00 36.80 4 ARG B N 1
ATOM 777 C CA . ARG B 1 4 ? -30.806 -5.828 -9.272 1.00 36.58 4 ARG B CA 1
ATOM 778 C C . ARG B 1 4 ? -30.631 -7.280 -8.826 1.00 34.24 4 ARG B C 1
ATOM 779 O O . ARG B 1 4 ? -31.133 -8.181 -9.474 1.00 33.91 4 ARG B O 1
ATOM 787 N N . VAL B 1 5 ? -29.855 -7.508 -7.769 1.00 31.72 5 VAL B N 1
ATOM 788 C CA . VAL B 1 5 ? -29.580 -8.818 -7.258 1.00 30.17 5 VAL B CA 1
ATOM 789 C C . VAL B 1 5 ? -29.799 -8.898 -5.780 1.00 30.30 5 VAL B C 1
ATOM 790 O O . VAL B 1 5 ? -29.353 -8.021 -5.038 1.00 31.46 5 VAL B O 1
ATOM 794 N N . ASP B 1 6 ? -30.584 -9.898 -5.369 1.00 30.60 6 ASP B N 1
ATOM 795 C CA . ASP B 1 6 ? -30.746 -10.219 -3.936 1.00 32.47 6 ASP B CA 1
ATOM 796 C C . ASP B 1 6 ? -29.815 -11.393 -3.648 1.00 30.72 6 ASP B C 1
ATOM 797 O O . ASP B 1 6 ? -29.609 -12.257 -4.462 1.00 32.64 6 ASP B O 1
ATOM 802 N N . TRP B 1 7 ? -29.261 -11.419 -2.427 1.00 30.19 7 TRP B N 1
ATOM 803 C CA . TRP B 1 7 ? -28.408 -12.554 -2.033 1.00 31.41 7 TRP B CA 1
ATOM 804 C C . TRP B 1 7 ? -28.847 -12.916 -0.607 1.00 32.00 7 TRP B C 1
ATOM 805 O O . TRP B 1 7 ? -28.866 -12.062 0.307 1.00 32.97 7 TRP B O 1
ATOM 816 N N . LYS B 1 8 ? -29.287 -14.147 -0.463 1.00 33.50 8 LYS B N 1
ATOM 817 C CA . LYS B 1 8 ? -29.794 -14.688 0.780 1.00 38.50 8 LYS B CA 1
ATOM 818 C C . LYS B 1 8 ? -28.901 -15.843 1.122 1.00 41.02 8 LYS B C 1
ATOM 819 O O . LYS B 1 8 ? -28.463 -16.539 0.241 1.00 39.78 8 LYS B O 1
ATOM 825 N N . GLU B 1 9 ? -28.701 -16.101 2.399 1.00 33.56 9 GLU B N 1
ATOM 826 C CA . GLU B 1 9 ? -27.989 -17.240 2.880 1.00 36.37 9 GLU B CA 1
ATOM 827 C C . GLU B 1 9 ? -28.861 -18.056 3.823 1.00 42.60 9 GLU B C 1
ATOM 828 O O . GLU B 1 9 ? -29.372 -17.560 4.851 1.00 45.70 9 GLU B O 1
ATOM 834 N N . THR B 1 10 ? -29.127 -19.275 3.407 1.00 41.51 10 THR B N 1
ATOM 835 C CA . THR B 1 10 ? -29.945 -20.198 4.204 1.00 43.35 10 THR B CA 1
ATOM 836 C C . THR B 1 10 ? -28.954 -21.128 4.923 1.00 44.34 10 THR B C 1
ATOM 837 O O . THR B 1 10 ? -27.758 -21.039 4.684 1.00 39.53 10 THR B O 1
ATOM 841 N N . PRO B 1 11 ? -29.455 -22.008 5.812 1.00 45.32 11 PRO B N 1
ATOM 842 C CA . PRO B 1 11 ? -28.573 -22.998 6.363 1.00 44.72 11 PRO B CA 1
ATOM 843 C C . PRO B 1 11 ? -27.946 -23.894 5.283 1.00 45.68 11 PRO B C 1
ATOM 844 O O . PRO B 1 11 ? -26.824 -24.340 5.486 1.00 43.11 11 PRO B O 1
ATOM 848 N N . GLU B 1 12 ? -28.639 -24.100 4.152 1.00 45.59 12 GLU B N 1
ATOM 849 C CA . GLU B 1 12 ? -28.199 -24.989 3.106 1.00 47.89 12 GLU B CA 1
ATOM 850 C C . GLU B 1 12 ? -27.402 -24.353 1.954 1.00 45.63 12 GLU B C 1
ATOM 851 O O . GLU B 1 12 ? -26.642 -25.070 1.278 1.00 42.95 12 GLU B O 1
ATOM 857 N N . ALA B 1 13 ? -27.579 -23.065 1.692 1.00 38.78 13 ALA B N 1
ATOM 858 C CA . ALA B 1 13 ? -27.017 -22.467 0.497 1.00 38.14 13 ALA B CA 1
ATOM 859 C C . ALA B 1 13 ? -26.983 -20.959 0.513 1.00 36.70 13 ALA B C 1
ATOM 860 O O . ALA B 1 13 ? -27.762 -20.328 1.253 1.00 36.76 13 ALA B O 1
ATOM 862 N N . HIS B 1 14 ? -26.134 -20.404 -0.360 1.00 33.26 14 HIS B N 1
ATOM 863 C CA . HIS B 1 14 ? -26.223 -19.029 -0.780 1.00 33.49 14 HIS B CA 1
ATOM 864 C C . HIS B 1 14 ? -27.097 -18.992 -2.043 1.00 33.61 14 HIS B C 1
ATOM 865 O O . HIS B 1 14 ? -26.863 -19.793 -2.986 1.00 34.77 14 HIS B O 1
ATOM 872 N N . VAL B 1 15 ? -28.132 -18.154 -2.014 1.00 32.09 15 VAL B N 1
ATOM 873 C CA . VAL B 1 15 ? -29.063 -18.039 -3.095 1.00 30.86 15 VAL B CA 1
ATOM 874 C C . VAL B 1 15 ? -29.108 -16.617 -3.621 1.00 33.20 15 VAL B C 1
ATOM 875 O O . VAL B 1 15 ? -29.449 -15.686 -2.880 1.00 31.68 15 VAL B O 1
ATOM 879 N N . PHE B 1 16 ? -28.745 -16.452 -4.901 1.00 29.74 16 PHE B N 1
ATOM 880 C CA . PHE B 1 16 ? -28.717 -15.197 -5.591 1.00 29.59 16 PHE B CA 1
ATOM 881 C C . PHE B 1 16 ? -29.883 -15.170 -6.574 1.00 28.92 16 PHE B C 1
ATOM 882 O O . PHE B 1 16 ? -30.156 -16.183 -7.262 1.00 30.01 16 PHE B O 1
ATOM 890 N N . LYS B 1 17 ? -30.579 -14.025 -6.638 1.00 31.38 17 LYS B N 1
ATOM 891 C CA . LYS B 1 17 ? -31.671 -13.850 -7.601 1.00 29.85 17 LYS B CA 1
ATOM 892 C C . LYS B 1 17 ? -31.447 -12.536 -8.287 1.00 30.47 17 LYS B C 1
ATOM 893 O O . LYS B 1 17 ? -31.393 -11.490 -7.629 1.00 30.40 17 LYS B O 1
ATOM 899 N N . ALA B 1 18 ? -31.309 -12.593 -9.597 1.00 25.99 18 ALA B N 1
ATOM 900 C CA . ALA B 1 18 ? -31.012 -11.407 -10.392 1.00 28.99 18 ALA B CA 1
ATOM 901 C C . ALA B 1 18 ? -32.166 -11.183 -11.401 1.00 27.57 18 ALA B C 1
ATOM 902 O O . ALA B 1 18 ? -32.603 -12.122 -12.074 1.00 29.39 18 ALA B O 1
ATOM 904 N N . ASP B 1 19 ? -32.631 -9.930 -11.504 1.00 26.31 19 ASP B N 1
ATOM 905 C CA . ASP B 1 19 ? -33.731 -9.604 -12.462 1.00 28.52 19 ASP B CA 1
ATOM 906 C C . ASP B 1 19 ? -33.067 -9.336 -13.773 1.00 28.98 19 ASP B C 1
ATOM 907 O O . ASP B 1 19 ? -32.291 -8.355 -13.903 1.00 28.80 19 ASP B O 1
ATOM 912 N N . LEU B 1 20 ? -33.272 -10.237 -14.720 1.00 30.17 20 LEU B N 1
ATOM 913 C CA . LEU B 1 20 ? -32.635 -10.156 -16.026 1.00 29.60 20 LEU B CA 1
ATOM 914 C C . LEU B 1 20 ? -33.671 -10.450 -17.107 1.00 30.54 20 LEU B C 1
ATOM 915 O O . LEU B 1 20 ? -33.626 -11.431 -17.853 1.00 33.87 20 LEU B O 1
ATOM 920 N N . PRO B 1 21 ? -34.719 -9.601 -17.174 1.00 28.61 21 PRO B N 1
ATOM 921 C CA . PRO B 1 21 ? -35.774 -9.828 -18.125 1.00 30.79 21 PRO B CA 1
ATOM 922 C C . PRO B 1 21 ? -35.233 -9.800 -19.554 1.00 30.29 21 PRO B C 1
ATOM 923 O O . PRO B 1 21 ? -34.305 -9.006 -19.887 1.00 33.06 21 PRO B O 1
ATOM 927 N N . GLY B 1 22 ? -35.795 -10.696 -20.329 1.00 32.25 22 GLY B N 1
ATOM 928 C CA . GLY B 1 22 ? -35.486 -10.795 -21.791 1.00 34.42 22 GLY B CA 1
ATOM 929 C C . GLY B 1 22 ? -34.296 -11.676 -22.098 1.00 36.32 22 GLY B C 1
ATOM 930 O O . GLY B 1 22 ? -33.949 -11.804 -23.268 1.00 40.75 22 GLY B O 1
ATOM 931 N N . LEU B 1 23 ? -33.627 -12.224 -21.088 1.00 44.61 23 LEU B N 1
ATOM 932 C CA . LEU B 1 23 ? -32.444 -13.034 -21.279 1.00 44.78 23 LEU B CA 1
ATOM 933 C C . LEU B 1 23 ? -32.790 -14.547 -21.143 1.00 46.31 23 LEU B C 1
ATOM 934 O O . LEU B 1 23 ? -33.597 -14.892 -20.291 1.00 49.27 23 LEU B O 1
ATOM 939 N N . LYS B 1 24 ? -32.271 -15.365 -22.064 1.00 53.95 24 LYS B N 1
ATOM 940 C CA . LYS B 1 24 ? -32.270 -16.824 -21.913 1.00 59.53 24 LYS B CA 1
ATOM 941 C C . LYS B 1 24 ? -31.044 -17.288 -21.075 1.00 56.00 24 LYS B C 1
ATOM 942 O O . LYS B 1 24 ? -30.018 -16.628 -21.054 1.00 50.23 24 LYS B O 1
ATOM 948 N N . LYS B 1 25 ? -31.209 -18.388 -20.352 1.00 59.33 25 LYS B N 1
ATOM 949 C CA . LYS B 1 25 ? -30.152 -18.945 -19.515 1.00 56.98 25 LYS B CA 1
ATOM 950 C C . LYS B 1 25 ? -28.825 -19.059 -20.252 1.00 54.31 25 LYS B C 1
ATOM 951 O O . LYS B 1 25 ? -27.776 -18.763 -19.713 1.00 49.73 25 LYS B O 1
ATOM 953 N N . GLU B 1 26 ? -28.886 -19.405 -21.522 1.00 58.92 26 GLU B N 1
ATOM 954 C CA . GLU B 1 26 ? -27.687 -19.571 -22.331 1.00 62.42 26 GLU B CA 1
ATOM 955 C C . GLU B 1 26 ? -26.986 -18.269 -22.626 1.00 56.79 26 GLU B C 1
ATOM 956 O O . GLU B 1 26 ? -25.834 -18.288 -23.007 1.00 53.97 26 GLU B O 1
ATOM 962 N N . GLU B 1 27 ? -27.675 -17.142 -22.498 1.00 51.71 27 GLU B N 1
ATOM 963 C CA . GLU B 1 27 ? -27.070 -15.811 -22.677 1.00 49.73 27 GLU B CA 1
ATOM 964 C C . GLU B 1 27 ? -26.438 -15.236 -21.409 1.00 46.43 27 GLU B C 1
ATOM 965 O O . GLU B 1 27 ? -25.763 -14.195 -21.444 1.00 47.85 27 GLU B O 1
ATOM 971 N N . VAL B 1 28 ? -26.619 -15.888 -20.270 1.00 44.04 28 VAL B N 1
ATOM 972 C CA . VAL B 1 28 ? -26.084 -15.361 -19.018 1.00 41.83 28 VAL B CA 1
ATOM 973 C C . VAL B 1 28 ? -24.879 -16.231 -18.607 1.00 42.79 28 VAL B C 1
ATOM 974 O O . VAL B 1 28 ? -25.034 -17.429 -18.442 1.00 45.52 28 VAL B O 1
ATOM 978 N N . LYS B 1 29 ? -23.703 -15.624 -18.477 1.00 39.03 29 LYS B N 1
ATOM 979 C CA . LYS B 1 29 ? -22.517 -16.324 -18.041 1.00 39.96 29 LYS B CA 1
ATOM 980 C C . LYS B 1 29 ? -22.426 -16.262 -16.518 1.00 38.93 29 LYS B C 1
ATOM 981 O O . LYS B 1 29 ? -22.435 -15.179 -15.901 1.00 37.24 29 LYS B O 1
ATOM 987 N N . VAL B 1 30 ? -22.431 -17.418 -15.898 1.00 37.78 30 VAL B N 1
ATOM 988 C CA . VAL B 1 30 ? -22.317 -17.530 -14.423 1.00 36.16 30 VAL B CA 1
ATOM 989 C C . VAL B 1 30 ? -21.021 -18.274 -14.180 1.00 37.28 30 VAL B C 1
ATOM 990 O O . VAL B 1 30 ? -20.850 -19.423 -14.631 1.00 37.58 30 VAL B O 1
ATOM 994 N N . GLU B 1 31 ? -20.041 -17.612 -13.566 1.00 37.19 31 GLU B N 1
ATOM 995 C CA . GLU B 1 31 ? -18.721 -18.155 -13.442 1.00 42.16 31 GLU B CA 1
ATOM 996 C C . GLU B 1 31 ? -18.163 -17.960 -12.073 1.00 44.30 31 GLU B C 1
ATOM 997 O O . GLU B 1 31 ? -18.533 -17.019 -11.360 1.00 37.65 31 GLU B O 1
ATOM 1003 N N . VAL B 1 32 ? -17.297 -18.869 -11.680 1.00 45.74 32 VAL B N 1
ATOM 1004 C CA . VAL B 1 32 ? -16.601 -18.745 -10.430 1.00 48.22 32 VAL B CA 1
ATOM 1005 C C . VAL B 1 32 ? -15.163 -18.390 -10.734 1.00 53.78 32 VAL B C 1
ATOM 1006 O O . VAL B 1 32 ? -14.516 -19.036 -11.573 1.00 53.52 32 VAL B O 1
ATOM 1010 N N . GLU B 1 33 ? -14.640 -17.352 -10.085 1.00 58.09 33 GLU B N 1
ATOM 1011 C CA . GLU B 1 33 ? -13.253 -16.961 -10.287 1.00 68.05 33 GLU B CA 1
ATOM 1012 C C . GLU B 1 33 ? -12.473 -17.145 -9.023 1.00 69.02 33 GLU B C 1
ATOM 1013 O O . GLU B 1 33 ? -13.018 -17.451 -7.966 1.00 65.57 33 GLU B O 1
ATOM 1019 N N . ASP B 1 34 ? -11.166 -16.974 -9.139 1.00 77.03 34 ASP B N 1
ATOM 1020 C CA . ASP B 1 34 ? -10.297 -17.148 -8.009 1.00 80.29 34 ASP B CA 1
ATOM 1021 C C . ASP B 1 34 ? -10.804 -16.338 -6.849 1.00 78.45 34 ASP B C 1
ATOM 1022 O O . ASP B 1 34 ? -11.266 -15.234 -7.043 1.00 78.52 34 ASP B O 1
ATOM 1027 N N . ASP B 1 35 ? -10.621 -16.873 -5.651 1.00 76.70 35 ASP B N 1
ATOM 1028 C CA . ASP B 1 35 ? -10.875 -16.166 -4.411 1.00 75.02 35 ASP B CA 1
ATOM 1029 C C . ASP B 1 35 ? -12.370 -16.103 -4.125 1.00 67.41 35 ASP B C 1
ATOM 1030 O O . ASP B 1 35 ? -12.836 -15.150 -3.490 1.00 64.60 35 ASP B O 1
ATOM 1035 N N . ARG B 1 36 ? -13.094 -17.141 -4.569 1.00 59.40 36 ARG B N 1
ATOM 1036 C CA . ARG B 1 36 ? -14.467 -17.345 -4.158 1.00 58.32 36 ARG B CA 1
ATOM 1037 C C . ARG B 1 36 ? -15.377 -16.229 -4.701 1.00 52.99 36 ARG B C 1
ATOM 1038 O O . ARG B 1 36 ? -16.293 -15.826 -4.061 1.00 51.63 36 ARG B O 1
ATOM 1046 N N . VAL B 1 37 ? -15.041 -15.714 -5.844 1.00 44.69 37 VAL B N 1
ATOM 1047 C CA . VAL B 1 37 ? -15.866 -14.685 -6.494 1.00 42.04 37 VAL B CA 1
ATOM 1048 C C . VAL B 1 37 ? -16.869 -15.332 -7.457 1.00 40.92 37 VAL B C 1
ATOM 1049 O O . VAL B 1 37 ? -16.488 -16.139 -8.346 1.00 49.75 37 VAL B O 1
ATOM 1053 N N . LEU B 1 38 ? -18.125 -15.002 -7.285 1.00 36.66 38 LEU B N 1
ATOM 1054 C CA . LEU B 1 38 ? -19.166 -15.363 -8.260 1.00 33.86 38 LEU B CA 1
ATOM 1055 C C . LEU B 1 38 ? -19.394 -14.195 -9.171 1.00 34.72 38 LEU B C 1
ATOM 1056 O O . LEU B 1 38 ? -19.530 -13.057 -8.704 1.00 35.53 38 LEU B O 1
ATOM 1061 N N . GLN B 1 39 ? -19.322 -14.466 -10.479 1.00 35.12 39 GLN B N 1
ATOM 1062 C CA . GLN B 1 39 ? -19.527 -13.427 -11.470 1.00 37.38 39 GLN B CA 1
ATOM 1063 C C . GLN B 1 39 ? -20.681 -13.775 -12.363 1.00 36.13 39 GLN B C 1
ATOM 1064 O O . GLN B 1 39 ? -20.776 -14.879 -12.887 1.00 38.09 39 GLN B O 1
ATOM 1070 N N . ILE B 1 40 ? -21.549 -12.804 -12.568 1.00 34.08 40 ILE B N 1
ATOM 1071 C CA . ILE B 1 40 ? -22.682 -12.963 -13.442 1.00 34.83 40 ILE B CA 1
ATOM 1072 C C . ILE B 1 40 ? -22.562 -11.883 -14.514 1.00 34.24 40 ILE B C 1
ATOM 1073 O O . ILE B 1 40 ? -22.395 -10.709 -14.189 1.00 31.73 40 ILE B O 1
ATOM 1078 N N . SER B 1 41 ? -22.653 -12.259 -15.776 1.00 32.30 41 SER B N 1
ATOM 1079 C CA . SER B 1 41 ? -22.491 -11.302 -16.829 1.00 35.26 41 SER B CA 1
ATOM 1080 C C . SER B 1 41 ? -23.150 -11.747 -18.134 1.00 38.68 41 SER B C 1
ATOM 1081 O O . SER B 1 41 ? -23.559 -12.901 -18.288 1.00 41.08 41 SER B O 1
ATOM 1084 N N . GLY B 1 42 ? -23.297 -10.802 -19.051 1.00 37.98 42 GLY B N 1
ATOM 1085 C CA . GLY B 1 42 ? -23.933 -11.091 -20.291 1.00 42.66 42 GLY B CA 1
ATOM 1086 C C . GLY B 1 42 ? -24.381 -9.842 -20.995 1.00 43.78 42 GLY B C 1
ATOM 1087 O O . GLY B 1 42 ? -23.938 -8.750 -20.656 1.00 42.64 42 GLY B O 1
ATOM 1088 N N . GLU B 1 43 ? -25.147 -10.040 -22.046 1.00 44.75 43 GLU B N 1
ATOM 1089 C CA . GLU B 1 43 ? -25.568 -8.921 -22.867 1.00 48.53 43 GLU B CA 1
ATOM 1090 C C . GLU B 1 43 ? -26.939 -9.162 -23.383 1.00 48.43 43 GLU B C 1
ATOM 1091 O O . GLU B 1 43 ? -27.227 -10.170 -24.001 1.00 47.46 43 GLU B O 1
ATOM 1097 N N . ARG B 1 44 ? -27.790 -8.196 -23.158 1.00 48.99 44 ARG B N 1
ATOM 1098 C CA . ARG B 1 44 ? -29.106 -8.258 -23.653 1.00 46.84 44 ARG B CA 1
ATOM 1099 C C . ARG B 1 44 ? -29.097 -7.678 -25.062 1.00 51.98 44 ARG B C 1
ATOM 1100 O O . ARG B 1 44 ? -28.684 -6.515 -25.259 1.00 51.74 44 ARG B O 1
ATOM 1108 N N . SER B 1 45 ? -29.541 -8.508 -25.980 1.00 64.29 45 SER B N 1
ATOM 1109 C CA . SER B 1 45 ? -29.578 -8.143 -27.353 1.00 64.34 45 SER B CA 1
ATOM 1110 C C . SER B 1 45 ? -30.788 -7.234 -27.602 1.00 60.69 45 SER B C 1
ATOM 1111 O O . SER B 1 45 ? -31.781 -7.217 -26.841 1.00 60.29 45 SER B O 1
ATOM 1114 N N . VAL B 1 46 ? -30.666 -6.468 -28.670 1.00 61.69 46 VAL B N 1
ATOM 1115 C CA . VAL B 1 46 ? -31.672 -5.513 -29.090 1.00 61.59 46 VAL B CA 1
ATOM 1116 C C . VAL B 1 46 ? -32.145 -5.904 -30.467 1.00 59.59 46 VAL B C 1
ATOM 1117 O O . VAL B 1 46 ? -31.343 -6.178 -31.334 1.00 59.61 46 VAL B O 1
ATOM 1121 N N . GLU B 1 47 ? -33.453 -5.956 -30.642 1.00 59.26 47 GLU B N 1
ATOM 1122 C CA . GLU B 1 47 ? -34.073 -6.246 -31.937 1.00 60.65 47 GLU B CA 1
ATOM 1123 C C . GLU B 1 47 ? -33.508 -5.345 -33.035 1.00 57.97 47 GLU B C 1
ATOM 1124 O O . GLU B 1 47 ? -33.264 -4.177 -32.796 1.00 56.56 47 GLU B O 1
ATOM 1130 N N . LYS B 1 48 ? -33.286 -5.905 -34.226 1.00 65.44 48 LYS B N 1
ATOM 1131 C CA . LYS B 1 48 ? -32.773 -5.120 -35.362 1.00 68.48 48 LYS B CA 1
ATOM 1132 C C . LYS B 1 48 ? -33.817 -4.042 -35.660 1.00 64.15 48 LYS B C 1
ATOM 1133 O O . LYS B 1 48 ? -35.022 -4.304 -35.613 1.00 60.43 48 LYS B O 1
ATOM 1135 N N . GLU B 1 49 ? -33.353 -2.810 -35.868 1.00 67.43 49 GLU B N 1
ATOM 1136 C CA . GLU B 1 49 ? -34.247 -1.670 -36.074 1.00 66.56 49 GLU B CA 1
ATOM 1137 C C . GLU B 1 49 ? -34.753 -1.745 -37.499 1.00 68.32 49 GLU B C 1
ATOM 1138 O O . GLU B 1 49 ? -34.034 -2.189 -38.387 1.00 71.64 49 GLU B O 1
ATOM 1140 N N . ASP B 1 50 ? -36.017 -1.404 -37.692 1.00 65.55 50 ASP B N 1
ATOM 1141 C CA . ASP B 1 50 ? -36.607 -1.298 -39.015 1.00 66.63 50 ASP B CA 1
ATOM 1142 C C . ASP B 1 50 ? -36.845 0.188 -39.276 1.00 68.19 50 ASP B C 1
ATOM 1143 O O . ASP B 1 50 ? -37.492 0.880 -38.473 1.00 67.07 50 ASP B O 1
ATOM 1148 N N . LYS B 1 51 ? -36.308 0.684 -40.391 1.00 73.74 51 LYS B N 1
ATOM 1149 C CA . LYS B 1 51 ? -36.476 2.078 -40.797 1.00 79.74 51 LYS B CA 1
ATOM 1150 C C . LYS B 1 51 ? -37.940 2.499 -40.830 1.00 76.19 51 LYS B C 1
ATOM 1151 O O . LYS B 1 51 ? -38.246 3.669 -40.604 1.00 80.72 51 LYS B O 1
ATOM 1153 N N . ASN B 1 52 ? -38.860 1.570 -41.090 1.00 67.22 52 ASN B N 1
ATOM 1154 C CA . ASN B 1 52 ? -40.261 1.973 -41.165 1.00 67.76 52 ASN B CA 1
ATOM 1155 C C . ASN B 1 52 ? -40.961 2.132 -39.824 1.00 60.94 52 ASN B C 1
ATOM 1156 O O . ASN B 1 52 ? -42.107 2.559 -39.789 1.00 60.02 52 ASN B O 1
ATOM 1161 N N . ASP B 1 53 ? -40.285 1.801 -38.723 1.00 55.95 53 ASP B N 1
ATOM 1162 C CA . ASP B 1 53 ? -40.887 1.884 -37.413 1.00 50.89 53 ASP B CA 1
ATOM 1163 C C . ASP B 1 53 ? -40.754 3.275 -36.835 1.00 52.33 53 ASP B C 1
ATOM 1164 O O . ASP B 1 53 ? -39.777 3.966 -37.080 1.00 57.39 53 ASP B O 1
ATOM 1169 N N . GLU B 1 54 ? -41.700 3.653 -35.987 1.00 47.95 54 GLU B N 1
ATOM 1170 C CA . GLU B 1 54 ? -41.611 4.882 -35.221 1.00 47.67 54 GLU B CA 1
ATOM 1171 C C . GLU B 1 54 ? -41.634 4.524 -33.743 1.00 46.03 54 GLU B C 1
ATOM 1172 O O . GLU B 1 54 ? -42.413 3.676 -33.329 1.00 42.47 54 GLU B O 1
ATOM 1178 N N . TRP B 1 55 ? -40.771 5.149 -32.952 1.00 45.61 55 TRP B N 1
ATOM 1179 C CA . TRP B 1 55 ? -40.709 4.838 -31.534 1.00 43.19 55 TRP B CA 1
ATOM 1180 C C . TRP B 1 55 ? -41.478 5.886 -30.816 1.00 39.95 55 TRP B C 1
ATOM 1181 O O . TRP B 1 55 ? -41.303 7.072 -31.071 1.00 43.13 55 TRP B O 1
ATOM 1192 N N . HIS B 1 56 ? -42.335 5.465 -29.902 1.00 36.48 56 HIS B N 1
ATOM 1193 C CA . HIS B 1 56 ? -43.071 6.397 -29.065 1.00 38.81 56 HIS B CA 1
ATOM 1194 C C . HIS B 1 56 ? -42.478 6.489 -27.659 1.00 38.71 56 HIS B C 1
ATOM 1195 O O . HIS B 1 56 ? -42.569 7.526 -27.036 1.00 42.40 56 HIS B O 1
ATOM 1202 N N . ARG B 1 57 ? -41.962 5.391 -27.165 1.00 37.12 57 ARG B N 1
ATOM 1203 C CA . ARG B 1 57 ? -41.316 5.359 -25.827 1.00 38.38 57 ARG B CA 1
ATOM 1204 C C . ARG B 1 57 ? -40.142 4.414 -25.876 1.00 35.67 57 ARG B C 1
ATOM 1205 O O . ARG B 1 57 ? -40.238 3.354 -26.448 1.00 34.53 57 ARG B O 1
ATOM 1213 N N . VAL B 1 58 ? -39.012 4.858 -25.346 1.00 34.74 58 VAL B N 1
ATOM 1214 C CA . VAL B 1 58 ? -37.829 4.015 -25.187 1.00 32.81 58 VAL B CA 1
ATOM 1215 C C . VAL B 1 58 ? -37.402 4.133 -23.736 1.00 34.01 58 VAL B C 1
ATOM 1216 O O . VAL B 1 58 ? -36.939 5.202 -23.307 1.00 36.65 58 VAL B O 1
ATOM 1220 N N . GLU B 1 59 ? -37.577 3.059 -22.999 1.00 37.20 59 GLU B N 1
ATOM 1221 C CA . GLU B 1 59 ? -37.245 3.022 -21.540 1.00 36.10 59 GLU B CA 1
ATOM 1222 C C . GLU B 1 59 ? -36.437 1.793 -21.110 1.00 37.01 59 GLU B C 1
ATOM 1223 O O . GLU B 1 59 ? -35.804 1.823 -20.051 1.00 36.12 59 GLU B O 1
ATOM 1229 N N . ARG B 1 60 ? -36.427 0.708 -21.900 1.00 35.82 60 ARG B N 1
ATOM 1230 C CA . ARG B 1 60 ? -35.832 -0.541 -21.433 1.00 38.92 60 ARG B CA 1
ATOM 1231 C C . ARG B 1 60 ? -34.318 -0.535 -21.640 1.00 40.89 60 ARG B C 1
ATOM 1232 O O . ARG B 1 60 ? -33.835 -0.034 -22.630 1.00 47.44 60 ARG B O 1
ATOM 1240 N N . SER B 1 61 ? -33.595 -1.133 -20.712 1.00 57.53 61 SER B N 1
ATOM 1241 C CA . SER B 1 61 ? -32.153 -1.175 -20.806 1.00 57.54 61 SER B CA 1
ATOM 1242 C C . SER B 1 61 ? -31.738 -2.248 -21.790 1.00 53.93 61 SER B C 1
ATOM 1243 O O . SER B 1 61 ? -32.524 -3.139 -22.127 1.00 48.88 61 SER B O 1
ATOM 1246 N N . SER B 1 62 ? -30.533 -2.098 -22.310 1.00 53.54 62 SER B N 1
ATOM 1247 C CA . SER B 1 62 ? -29.899 -3.105 -23.127 1.00 52.51 62 SER B CA 1
ATOM 1248 C C . SER B 1 62 ? -28.387 -2.992 -22.934 1.00 54.39 62 SER B C 1
ATOM 1249 O O . SER B 1 62 ? -27.907 -2.162 -22.167 1.00 53.13 62 SER B O 1
ATOM 1252 N N . GLY B 1 63 ? -27.649 -3.880 -23.582 1.00 53.77 63 GLY B N 1
ATOM 1253 C CA . GLY B 1 63 ? -26.213 -3.868 -23.481 1.00 55.54 63 GLY B CA 1
ATOM 1254 C C . GLY B 1 63 ? -25.703 -4.776 -22.387 1.00 49.37 63 GLY B C 1
ATOM 1255 O O . GLY B 1 63 ? -26.427 -5.567 -21.774 1.00 47.77 63 GLY B O 1
ATOM 1256 N N . LYS B 1 64 ? -24.435 -4.606 -22.111 1.00 50.69 64 LYS B N 1
ATOM 1257 C CA . LYS B 1 64 ? -23.715 -5.485 -21.228 1.00 50.25 64 LYS B CA 1
ATOM 1258 C C . LYS B 1 64 ? -24.122 -5.304 -19.770 1.00 47.63 64 LYS B C 1
ATOM 1259 O O . LYS B 1 64 ? -24.407 -4.198 -19.365 1.00 47.47 64 LYS B O 1
ATOM 1265 N N . PHE B 1 65 ? -24.092 -6.362 -18.986 1.00 43.55 65 PHE B N 1
ATOM 1266 C CA . PHE B 1 65 ? -24.201 -6.271 -17.495 1.00 41.96 65 PHE B CA 1
ATOM 1267 C C . PHE B 1 65 ? -23.146 -7.147 -16.842 1.00 41.61 65 PHE B C 1
ATOM 1268 O O . PHE B 1 65 ? -22.674 -8.084 -17.473 1.00 42.38 65 PHE B O 1
ATOM 1276 N N . LEU B 1 66 ? -22.780 -6.819 -15.610 1.00 39.15 66 LEU B N 1
ATOM 1277 C CA . LEU B 1 66 ? -21.764 -7.514 -14.854 1.00 39.74 66 LEU B CA 1
ATOM 1278 C C . LEU B 1 66 ? -21.951 -7.216 -13.368 1.00 39.16 66 LEU B C 1
ATOM 1279 O O . LEU B 1 66 ? -22.099 -6.050 -13.001 1.00 41.69 66 LEU B O 1
ATOM 1284 N N . ARG B 1 67 ? -22.026 -8.260 -12.570 1.00 35.75 67 ARG B N 1
ATOM 1285 C CA . ARG B 1 67 ? -21.991 -8.164 -11.147 1.00 35.10 67 ARG B CA 1
ATOM 1286 C C . ARG B 1 67 ? -21.066 -9.230 -10.602 1.00 36.96 67 ARG B C 1
ATOM 1287 O O . ARG B 1 67 ? -21.052 -10.356 -11.122 1.00 38.00 67 ARG B O 1
ATOM 1295 N N A ARG B 1 68 ? -20.374 -8.913 -9.510 0.57 37.78 68 ARG B N 1
ATOM 1296 N N B ARG B 1 68 ? -20.374 -8.906 -9.511 0.43 37.59 68 ARG B N 1
ATOM 1297 C CA A ARG B 1 68 ? -19.469 -9.806 -8.853 0.57 38.87 68 ARG B CA 1
ATOM 1298 C CA B ARG B 1 68 ? -19.465 -9.802 -8.846 0.43 38.42 68 ARG B CA 1
ATOM 1299 C C A ARG B 1 68 ? -19.755 -9.837 -7.342 0.57 40.19 68 ARG B C 1
ATOM 1300 C C B ARG B 1 68 ? -19.750 -9.832 -7.335 0.43 39.38 68 ARG B C 1
ATOM 1301 O O A ARG B 1 68 ? -20.031 -8.783 -6.749 0.57 38.30 68 ARG B O 1
ATOM 1302 O O B ARG B 1 68 ? -20.025 -8.781 -6.729 0.43 38.22 68 ARG B O 1
ATOM 1317 N N . PHE B 1 69 ? -19.651 -11.012 -6.738 1.00 37.05 69 PHE B N 1
ATOM 1318 C CA . PHE B 1 69 ? -19.881 -11.213 -5.290 1.00 35.83 69 PHE B CA 1
ATOM 1319 C C . PHE B 1 69 ? -18.785 -12.090 -4.649 1.00 41.53 69 PHE B C 1
ATOM 1320 O O . PHE B 1 69 ? -18.454 -13.125 -5.235 1.00 40.25 69 PHE B O 1
ATOM 1328 N N . ARG B 1 70 ? -18.210 -11.675 -3.522 1.00 49.66 70 ARG B N 1
ATOM 1329 C CA . ARG B 1 70 ? -17.211 -12.488 -2.865 1.00 51.14 70 ARG B CA 1
ATOM 1330 C C . ARG B 1 70 ? -17.903 -13.352 -1.848 1.00 44.31 70 ARG B C 1
ATOM 1331 O O . ARG B 1 70 ? -18.428 -12.854 -0.865 1.00 40.12 70 ARG B O 1
ATOM 1339 N N . LEU B 1 71 ? -17.932 -14.655 -2.057 1.00 40.44 71 LEU B N 1
ATOM 1340 C CA . LEU B 1 71 ? -18.644 -15.518 -1.141 1.00 38.32 71 LEU B CA 1
ATOM 1341 C C . LEU B 1 71 ? -17.752 -15.827 0.090 1.00 40.80 71 LEU B C 1
ATOM 1342 O O . LEU B 1 71 ? -16.543 -15.824 -0.046 1.00 41.37 71 LEU B O 1
ATOM 1347 N N . PRO B 1 72 ? -18.378 -16.095 1.223 1.00 40.33 72 PRO B N 1
ATOM 1348 C CA . PRO B 1 72 ? -17.622 -16.482 2.432 1.00 46.27 72 PRO B CA 1
ATOM 1349 C C . PRO B 1 72 ? -17.105 -17.909 2.301 1.00 46.35 72 PRO B C 1
ATOM 1350 O O . PRO B 1 72 ? -17.523 -18.689 1.383 1.00 40.71 72 PRO B O 1
ATOM 1354 N N . GLU B 1 73 ? -16.258 -18.278 3.237 1.00 49.47 73 GLU B N 1
ATOM 1355 C CA . GLU B 1 73 ? -15.591 -19.552 3.202 1.00 54.63 73 GLU B CA 1
ATOM 1356 C C . GLU B 1 73 ? -16.510 -20.757 3.239 1.00 48.18 73 GLU B C 1
ATOM 1357 O O . GLU B 1 73 ? -16.105 -21.829 2.815 1.00 50.03 73 GLU B O 1
ATOM 1363 N N . ASN B 1 74 ? -17.714 -20.617 3.782 1.00 45.87 74 ASN B N 1
ATOM 1364 C CA . ASN B 1 74 ? -18.615 -21.790 3.874 1.00 44.18 74 ASN B CA 1
ATOM 1365 C C . ASN B 1 74 ? -19.253 -22.204 2.538 1.00 41.10 74 ASN B C 1
ATOM 1366 O O . ASN B 1 74 ? -19.895 -23.243 2.460 1.00 41.38 74 ASN B O 1
ATOM 1371 N N . ALA B 1 75 ? -19.065 -21.408 1.496 1.00 38.34 75 ALA B N 1
ATOM 1372 C CA . ALA B 1 75 ? -19.653 -21.751 0.203 1.00 37.78 75 ALA B CA 1
ATOM 1373 C C . ALA B 1 75 ? -18.866 -22.826 -0.576 1.00 39.01 75 ALA B C 1
ATOM 1374 O O . ALA B 1 75 ? -17.654 -22.781 -0.637 1.00 41.03 75 ALA B O 1
ATOM 1376 N N . LYS B 1 76 ? -19.570 -23.797 -1.131 1.00 37.94 76 LYS B N 1
ATOM 1377 C CA . LYS B 1 76 ? -18.921 -24.839 -1.943 1.00 39.25 76 LYS B CA 1
ATOM 1378 C C . LYS B 1 76 ? -19.007 -24.368 -3.396 1.00 37.04 76 LYS B C 1
ATOM 1379 O O . LYS B 1 76 ? -19.921 -24.685 -4.119 1.00 38.92 76 LYS B O 1
ATOM 1385 N N . MET B 1 77 ? -17.987 -23.625 -3.806 1.00 39.55 77 MET B N 1
ATOM 1386 C CA . MET B 1 77 ? -18.012 -22.876 -5.047 1.00 39.96 77 MET B CA 1
ATOM 1387 C C . MET B 1 77 ? -18.062 -23.861 -6.230 1.00 44.39 77 MET B C 1
ATOM 1388 O O . MET B 1 77 ? -18.487 -23.469 -7.336 1.00 46.01 77 MET B O 1
ATOM 1393 N N . ASP B 1 78 ? -17.534 -25.070 -6.033 1.00 40.81 78 ASP B N 1
ATOM 1394 C CA . ASP B 1 78 ? -17.480 -26.041 -7.173 1.00 45.08 78 ASP B CA 1
ATOM 1395 C C . ASP B 1 78 ? -18.859 -26.683 -7.472 1.00 43.64 78 ASP B C 1
ATOM 1396 O O . ASP B 1 78 ? -18.998 -27.443 -8.425 1.00 47.81 78 ASP B O 1
ATOM 1401 N N . LYS B 1 79 ? -19.830 -26.477 -6.609 1.00 42.79 79 LYS B N 1
ATOM 1402 C CA . LYS B 1 79 ? -21.138 -27.106 -6.756 1.00 46.10 79 LYS B CA 1
ATOM 1403 C C . LYS B 1 79 ? -22.215 -26.063 -7.196 1.00 43.17 79 LYS B C 1
ATOM 1404 O O . LYS B 1 79 ? -23.417 -26.317 -7.070 1.00 42.66 79 LYS B O 1
ATOM 1410 N N . VAL B 1 80 ? -21.775 -24.917 -7.697 1.00 38.48 80 VAL B N 1
ATOM 1411 C CA . VAL B 1 80 ? -22.699 -23.888 -8.156 1.00 35.58 80 VAL B CA 1
ATOM 1412 C C . VAL B 1 80 ? -23.703 -24.448 -9.172 1.00 37.87 80 VAL B C 1
ATOM 1413 O O . VAL B 1 80 ? -23.327 -25.222 -10.098 1.00 40.49 80 VAL B O 1
ATOM 1417 N N . LYS B 1 81 ? -24.970 -24.004 -9.086 1.00 37.32 81 LYS B N 1
ATOM 1418 C CA . LYS B 1 81 ? -25.920 -24.244 -10.144 1.00 38.33 81 LYS B CA 1
ATOM 1419 C C . LYS B 1 81 ? -26.743 -22.977 -10.444 1.00 35.28 81 LYS B C 1
ATOM 1420 O O . LYS B 1 81 ? -26.775 -22.052 -9.624 1.00 30.82 81 LYS B O 1
ATOM 1426 N N . ALA B 1 82 ? -27.288 -22.960 -11.637 1.00 37.52 82 ALA B N 1
ATOM 1427 C CA . ALA B 1 82 ? -28.057 -21.741 -12.033 1.00 36.81 82 ALA B CA 1
ATOM 1428 C C . ALA B 1 82 ? -29.229 -22.186 -12.846 1.00 38.20 82 ALA B C 1
ATOM 1429 O O . ALA B 1 82 ? -29.165 -23.181 -13.607 1.00 40.67 82 ALA B O 1
ATOM 1431 N N . SER B 1 83 ? -30.307 -21.396 -12.798 1.00 37.36 83 SER B N 1
ATOM 1432 C CA . SER B 1 83 ? -31.450 -21.611 -13.578 1.00 38.76 83 SER B CA 1
ATOM 1433 C C . SER B 1 83 ? -32.112 -20.255 -13.805 1.00 38.16 83 SER B C 1
ATOM 1434 O O . SER B 1 83 ? -31.923 -19.328 -13.047 1.00 32.39 83 SER B O 1
ATOM 1437 N N . MET B 1 84 ? -32.938 -20.216 -14.836 1.00 39.76 84 MET B N 1
ATOM 1438 C CA . MET B 1 84 ? -33.650 -19.017 -15.097 1.00 40.73 84 MET B CA 1
ATOM 1439 C C . MET B 1 84 ? -35.110 -19.326 -15.385 1.00 40.63 84 MET B C 1
ATOM 1440 O O . MET B 1 84 ? -35.451 -20.322 -16.052 1.00 43.06 84 MET B O 1
ATOM 1445 N N . GLU B 1 85 ? -35.988 -18.462 -14.867 1.00 36.41 85 GLU B N 1
ATOM 1446 C CA . GLU B 1 85 ? -37.365 -18.605 -15.070 1.00 39.02 85 GLU B CA 1
ATOM 1447 C C . GLU B 1 85 ? -38.034 -17.214 -14.953 1.00 33.51 85 GLU B C 1
ATOM 1448 O O . GLU B 1 85 ? -37.748 -16.487 -14.027 1.00 31.14 85 GLU B O 1
ATOM 1454 N N . ASN B 1 86 ? -38.920 -16.913 -15.860 1.00 33.62 86 ASN B N 1
ATOM 1455 C CA . ASN B 1 86 ? -39.712 -15.642 -15.784 1.00 36.13 86 ASN B CA 1
ATOM 1456 C C . ASN B 1 86 ? -38.842 -14.386 -15.729 1.00 32.85 86 ASN B C 1
ATOM 1457 O O . ASN B 1 86 ? -39.188 -13.400 -15.066 1.00 34.64 86 ASN B O 1
ATOM 1462 N N . GLY B 1 87 ? -37.670 -14.444 -16.358 1.00 33.08 87 GLY B N 1
ATOM 1463 C CA . GLY B 1 87 ? -36.682 -13.342 -16.313 1.00 31.09 87 GLY B CA 1
ATOM 1464 C C . GLY B 1 87 ? -35.911 -13.142 -15.059 1.00 32.18 87 GLY B C 1
ATOM 1465 O O . GLY B 1 87 ? -35.242 -12.143 -14.911 1.00 31.19 87 GLY B O 1
ATOM 1466 N N . VAL B 1 88 ? -35.921 -14.148 -14.168 1.00 29.57 88 VAL B N 1
ATOM 1467 C CA . VAL B 1 88 ? -35.138 -14.159 -12.941 1.00 28.81 88 VAL B CA 1
ATOM 1468 C C . VAL B 1 88 ? -34.086 -15.280 -13.052 1.00 28.70 88 VAL B C 1
ATOM 1469 O O . VAL B 1 88 ? -34.440 -16.430 -13.243 1.00 31.03 88 VAL B O 1
ATOM 1473 N N . LEU B 1 89 ? -32.857 -14.908 -12.835 1.00 29.52 89 LEU B N 1
ATOM 1474 C CA . LEU B 1 89 ? -31.761 -15.859 -12.678 1.00 29.87 89 LEU B CA 1
ATOM 1475 C C . LEU B 1 89 ? -31.594 -16.220 -11.197 1.00 28.19 89 LEU B C 1
ATOM 1476 O O . LEU B 1 89 ? -31.502 -15.335 -10.361 1.00 32.15 89 LEU B O 1
ATOM 1481 N N . THR B 1 90 ? -31.638 -17.529 -10.890 1.00 29.03 90 THR B N 1
ATOM 1482 C CA . THR B 1 90 ? -31.351 -17.990 -9.552 1.00 28.32 90 THR B CA 1
ATOM 1483 C C . THR B 1 90 ? -30.015 -18.744 -9.617 1.00 30.24 90 THR B C 1
ATOM 1484 O O . THR B 1 90 ? -29.873 -19.685 -10.393 1.00 31.19 90 THR B O 1
ATOM 1488 N N . VAL B 1 91 ? -29.075 -18.305 -8.804 1.00 30.67 91 VAL B N 1
ATOM 1489 C CA . VAL B 1 91 ? -27.794 -18.988 -8.662 1.00 31.47 91 VAL B CA 1
ATOM 1490 C C . VAL B 1 91 ? -27.760 -19.517 -7.258 1.00 29.89 91 VAL B C 1
ATOM 1491 O O . VAL B 1 91 ? -27.935 -18.751 -6.299 1.00 29.92 91 VAL B O 1
ATOM 1495 N N . THR B 1 92 ? -27.423 -20.814 -7.120 1.00 30.46 92 THR B N 1
ATOM 1496 C CA . THR B 1 92 ? -27.383 -21.457 -5.847 1.00 31.92 92 THR B CA 1
ATOM 1497 C C . THR B 1 92 ? -25.988 -21.973 -5.646 1.00 33.03 92 THR B C 1
ATOM 1498 O O . THR B 1 92 ? -25.468 -22.739 -6.463 1.00 32.92 92 THR B O 1
ATOM 1502 N N . VAL B 1 93 ? -25.404 -21.591 -4.515 1.00 32.61 93 VAL B N 1
ATOM 1503 C CA . VAL B 1 93 ? -24.090 -22.070 -4.103 1.00 34.38 93 VAL B CA 1
ATOM 1504 C C . VAL B 1 93 ? -24.282 -22.806 -2.805 1.00 37.66 93 VAL B C 1
ATOM 1505 O O . VAL B 1 93 ? -24.472 -22.174 -1.765 1.00 33.56 93 VAL B O 1
ATOM 1509 N N . PRO B 1 94 ? -24.224 -24.150 -2.830 1.00 38.72 94 PRO B N 1
ATOM 1510 C CA . PRO B 1 94 ? -24.417 -24.931 -1.621 1.00 41.17 94 PRO B CA 1
ATOM 1511 C C . PRO B 1 94 ? -23.400 -24.657 -0.551 1.00 38.85 94 PRO B C 1
ATOM 1512 O O . PRO B 1 94 ? -22.280 -24.256 -0.853 1.00 41.22 94 PRO B O 1
ATOM 1516 N N . LYS B 1 95 ? -23.802 -24.820 0.699 1.00 41.68 95 LYS B N 1
ATOM 1517 C CA . LYS B 1 95 ? -22.884 -24.801 1.866 1.00 42.08 95 LYS B CA 1
ATOM 1518 C C . LYS B 1 95 ? -22.547 -26.178 2.422 1.00 47.72 95 LYS B C 1
ATOM 1519 O O . LYS B 1 95 ? -23.260 -27.120 2.066 1.00 53.41 95 LYS B O 1
ATOM 1526 N N . SER C 1 2 ? -33.367 6.117 -18.857 1.00 69.02 2 SER C N 1
ATOM 1527 C CA . SER C 1 2 ? -34.031 7.323 -19.499 1.00 62.70 2 SER C CA 1
ATOM 1528 C C . SER C 1 2 ? -33.259 8.655 -19.313 1.00 54.57 2 SER C C 1
ATOM 1529 O O . SER C 1 2 ? -32.709 9.001 -18.280 1.00 59.88 2 SER C O 1
ATOM 1532 N N . THR C 1 3 ? -33.197 9.414 -20.371 1.00 47.73 3 THR C N 1
ATOM 1533 C CA . THR C 1 3 ? -32.413 10.622 -20.420 1.00 39.93 3 THR C CA 1
ATOM 1534 C C . THR C 1 3 ? -32.977 11.636 -19.458 1.00 36.86 3 THR C C 1
ATOM 1535 O O . THR C 1 3 ? -34.165 11.817 -19.417 1.00 37.74 3 THR C O 1
ATOM 1539 N N . ARG C 1 4 ? -32.114 12.274 -18.668 1.00 35.05 4 ARG C N 1
ATOM 1540 C CA . ARG C 1 4 ? -32.549 13.365 -17.752 1.00 35.74 4 ARG C CA 1
ATOM 1541 C C . ARG C 1 4 ? -32.601 14.661 -18.481 1.00 32.66 4 ARG C C 1
ATOM 1542 O O . ARG C 1 4 ? -31.618 15.070 -19.095 1.00 34.27 4 ARG C O 1
ATOM 1550 N N . VAL C 1 5 ? -33.772 15.289 -18.502 1.00 32.41 5 VAL C N 1
ATOM 1551 C CA . VAL C 1 5 ? -33.972 16.525 -19.185 1.00 31.62 5 VAL C CA 1
ATOM 1552 C C . VAL C 1 5 ? -34.634 17.564 -18.268 1.00 30.33 5 VAL C C 1
ATOM 1553 O O . VAL C 1 5 ? -35.632 17.294 -17.625 1.00 31.10 5 VAL C O 1
ATOM 1557 N N . ASP C 1 6 ? -34.048 18.756 -18.237 1.00 29.99 6 ASP C N 1
ATOM 1558 C CA . ASP C 1 6 ? -34.684 19.905 -17.601 1.00 31.71 6 ASP C CA 1
ATOM 1559 C C . ASP C 1 6 ? -35.358 20.747 -18.667 1.00 33.63 6 ASP C C 1
ATOM 1560 O O . ASP C 1 6 ? -34.828 20.879 -19.752 1.00 34.04 6 ASP C O 1
ATOM 1565 N N . TRP C 1 7 ? -36.450 21.381 -18.338 1.00 30.62 7 TRP C N 1
ATOM 1566 C CA . TRP C 1 7 ? -37.155 22.277 -19.212 1.00 30.79 7 TRP C CA 1
ATOM 1567 C C . TRP C 1 7 ? -37.560 23.493 -18.426 1.00 30.43 7 TRP C C 1
ATOM 1568 O O . TRP C 1 7 ? -38.326 23.406 -17.442 1.00 33.92 7 TRP C O 1
ATOM 1579 N N . LYS C 1 8 ? -37.036 24.639 -18.845 1.00 30.01 8 LYS C N 1
ATOM 1580 C CA . LYS C 1 8 ? -37.294 25.935 -18.252 1.00 34.08 8 LYS C CA 1
ATOM 1581 C C . LYS C 1 8 ? -37.939 26.819 -19.306 1.00 36.99 8 LYS C C 1
ATOM 1582 O O . LYS C 1 8 ? -37.625 26.668 -20.481 1.00 34.78 8 LYS C O 1
ATOM 1588 N N . GLU C 1 9 ? -38.818 27.730 -18.901 1.00 31.63 9 GLU C N 1
ATOM 1589 C CA . GLU C 1 9 ? -39.404 28.698 -19.820 1.00 33.68 9 GLU C CA 1
ATOM 1590 C C . GLU C 1 9 ? -39.047 30.072 -19.264 1.00 37.34 9 GLU C C 1
ATOM 1591 O O . GLU C 1 9 ? -39.421 30.442 -18.132 1.00 40.07 9 GLU C O 1
ATOM 1597 N N . THR C 1 10 ? -38.272 30.793 -20.047 1.00 38.39 10 THR C N 1
ATOM 1598 C CA . THR C 1 10 ? -37.931 32.137 -19.758 1.00 40.34 10 THR C CA 1
ATOM 1599 C C . THR C 1 10 ? -38.933 33.035 -20.502 1.00 40.02 10 THR C C 1
ATOM 1600 O O . THR C 1 10 ? -39.806 32.570 -21.287 1.00 39.51 10 THR C O 1
ATOM 1604 N N . PRO C 1 11 ? -38.844 34.348 -20.277 1.00 44.65 11 PRO C N 1
ATOM 1605 C CA . PRO C 1 11 ? -39.714 35.215 -21.069 1.00 46.11 11 PRO C CA 1
ATOM 1606 C C . PRO C 1 11 ? -39.402 35.146 -22.581 1.00 47.25 11 PRO C C 1
ATOM 1607 O O . PRO C 1 11 ? -40.299 35.364 -23.410 1.00 49.47 11 PRO C O 1
ATOM 1611 N N . GLU C 1 12 ? -38.168 34.793 -22.929 1.00 43.46 12 GLU C N 1
ATOM 1612 C CA . GLU C 1 12 ? -37.721 34.762 -24.335 1.00 45.90 12 GLU C CA 1
ATOM 1613 C C . GLU C 1 12 ? -37.832 33.375 -25.027 1.00 40.26 12 GLU C C 1
ATOM 1614 O O . GLU C 1 12 ? -37.867 33.304 -26.267 1.00 38.28 12 GLU C O 1
ATOM 1620 N N . ALA C 1 13 ? -37.799 32.297 -24.251 1.00 36.58 13 ALA C N 1
ATOM 1621 C CA . ALA C 1 13 ? -37.627 30.922 -24.829 1.00 35.69 13 ALA C CA 1
ATOM 1622 C C . ALA C 1 13 ? -37.942 29.785 -23.943 1.00 34.45 13 ALA C C 1
ATOM 1623 O O . ALA C 1 13 ? -37.948 29.961 -22.695 1.00 33.34 13 ALA C O 1
ATOM 1625 N N . HIS C 1 14 ? -38.214 28.618 -24.562 1.00 31.42 14 HIS C N 1
ATOM 1626 C CA . HIS C 1 14 ? -38.234 27.366 -23.868 1.00 31.89 14 HIS C CA 1
ATOM 1627 C C . HIS C 1 14 ? -36.833 26.812 -23.988 1.00 31.98 14 HIS C C 1
ATOM 1628 O O . HIS C 1 14 ? -36.284 26.757 -25.113 1.00 33.25 14 HIS C O 1
ATOM 1635 N N . VAL C 1 15 ? -36.238 26.435 -22.851 1.00 29.83 15 VAL C N 1
ATOM 1636 C CA . VAL C 1 15 ? -34.849 25.973 -22.857 1.00 31.48 15 VAL C CA 1
ATOM 1637 C C . VAL C 1 15 ? -34.778 24.588 -22.217 1.00 28.57 15 VAL C C 1
ATOM 1638 O O . VAL C 1 15 ? -35.170 24.401 -21.047 1.00 31.00 15 VAL C O 1
ATOM 1642 N N . PHE C 1 16 ? -34.363 23.609 -23.006 1.00 28.55 16 PHE C N 1
ATOM 1643 C CA . PHE C 1 16 ? -34.230 22.214 -22.591 1.00 30.75 16 PHE C CA 1
ATOM 1644 C C . PHE C 1 16 ? -32.745 21.881 -22.471 1.00 31.15 16 PHE C C 1
ATOM 1645 O O . PHE C 1 16 ? -31.939 22.285 -23.298 1.00 32.81 16 PHE C O 1
ATOM 1653 N N . LYS C 1 17 ? -32.396 21.169 -21.387 1.00 28.23 17 LYS C N 1
ATOM 1654 C CA . LYS C 1 17 ? -31.044 20.718 -21.153 1.00 32.61 17 LYS C CA 1
ATOM 1655 C C . LYS C 1 17 ? -31.120 19.236 -20.888 1.00 30.74 17 LYS C C 1
ATOM 1656 O O . LYS C 1 17 ? -31.771 18.816 -19.958 1.00 31.49 17 LYS C O 1
ATOM 1662 N N . ALA C 1 18 ? -30.453 18.456 -21.711 1.00 29.85 18 ALA C N 1
ATOM 1663 C CA . ALA C 1 18 ? -30.453 16.999 -21.627 1.00 29.56 18 ALA C CA 1
ATOM 1664 C C . ALA C 1 18 ? -29.045 16.527 -21.344 1.00 31.61 18 ALA C C 1
ATOM 1665 O O . ALA C 1 18 ? -28.059 16.872 -22.021 1.00 32.36 18 ALA C O 1
ATOM 1667 N N . ASP C 1 19 ? -28.924 15.655 -20.351 1.00 30.67 19 ASP C N 1
ATOM 1668 C CA . ASP C 1 19 ? -27.597 15.054 -20.061 1.00 31.48 19 ASP C CA 1
ATOM 1669 C C . ASP C 1 19 ? -27.385 13.835 -20.990 1.00 31.01 19 ASP C C 1
ATOM 1670 O O . ASP C 1 19 ? -28.068 12.819 -20.887 1.00 31.62 19 ASP C O 1
ATOM 1675 N N . LEU C 1 20 ? -26.453 13.998 -21.924 1.00 31.85 20 LEU C N 1
ATOM 1676 C CA . LEU C 1 20 ? -26.160 12.989 -22.926 1.00 34.05 20 LEU C CA 1
ATOM 1677 C C . LEU C 1 20 ? -24.673 12.833 -23.038 1.00 36.95 20 LEU C C 1
ATOM 1678 O O . LEU C 1 20 ? -24.036 13.053 -24.113 1.00 40.88 20 LEU C O 1
ATOM 1683 N N . PRO C 1 21 ? -24.025 12.434 -21.939 1.00 37.62 21 PRO C N 1
ATOM 1684 C CA . PRO C 1 21 ? -22.601 12.187 -22.056 1.00 37.95 21 PRO C CA 1
ATOM 1685 C C . PRO C 1 21 ? -22.234 11.192 -23.135 1.00 40.00 21 PRO C C 1
ATOM 1686 O O . PRO C 1 21 ? -22.881 10.131 -23.310 1.00 39.39 21 PRO C O 1
ATOM 1690 N N . GLY C 1 22 ? -21.094 11.468 -23.758 1.00 43.39 22 GLY C N 1
ATOM 1691 C CA . GLY C 1 22 ? -20.434 10.539 -24.737 1.00 47.37 22 GLY C CA 1
ATOM 1692 C C . GLY C 1 22 ? -20.990 10.675 -26.143 1.00 49.36 22 GLY C C 1
ATOM 1693 O O . GLY C 1 22 ? -20.588 9.976 -27.031 1.00 53.88 22 GLY C O 1
ATOM 1694 N N . LEU C 1 23 ? -21.989 11.517 -26.311 1.00 49.38 23 LEU C N 1
ATOM 1695 C CA . LEU C 1 23 ? -22.594 11.766 -27.604 1.00 56.24 23 LEU C CA 1
ATOM 1696 C C . LEU C 1 23 ? -21.990 13.068 -28.224 1.00 63.21 23 LEU C C 1
ATOM 1697 O O . LEU C 1 23 ? -21.856 14.091 -27.515 1.00 59.21 23 LEU C O 1
ATOM 1702 N N . LYS C 1 24 ? -21.718 13.031 -29.538 1.00 69.30 24 LYS C N 1
ATOM 1703 C CA . LYS C 1 24 ? -21.471 14.245 -30.351 1.00 71.78 24 LYS C CA 1
ATOM 1704 C C . LYS C 1 24 ? -22.784 14.854 -30.845 1.00 74.70 24 LYS C C 1
ATOM 1705 O O . LYS C 1 24 ? -23.762 14.121 -31.079 1.00 72.71 24 LYS C O 1
ATOM 1707 N N . LYS C 1 25 ? -22.803 16.175 -31.055 1.00 80.62 25 LYS C N 1
ATOM 1708 C CA . LYS C 1 25 ? -23.993 16.851 -31.604 1.00 75.84 25 LYS C CA 1
ATOM 1709 C C . LYS C 1 25 ? -24.580 16.147 -32.848 1.00 70.27 25 LYS C C 1
ATOM 1710 O O . LYS C 1 25 ? -25.794 16.048 -32.979 1.00 63.26 25 LYS C O 1
ATOM 1716 N N . GLU C 1 26 ? -23.711 15.648 -33.723 1.00 74.58 26 GLU C N 1
ATOM 1717 C CA . GLU C 1 26 ? -24.134 14.980 -34.973 1.00 75.74 26 GLU C CA 1
ATOM 1718 C C . GLU C 1 26 ? -24.886 13.663 -34.727 1.00 70.64 26 GLU C C 1
ATOM 1719 O O . GLU C 1 26 ? -25.654 13.232 -35.562 1.00 68.69 26 GLU C O 1
ATOM 1721 N N . GLU C 1 27 ? -24.674 13.049 -33.568 1.00 67.56 27 GLU C N 1
ATOM 1722 C CA . GLU C 1 27 ? -25.361 11.794 -33.178 1.00 63.25 27 GLU C CA 1
ATOM 1723 C C . GLU C 1 27 ? -26.713 12.027 -32.440 1.00 55.31 27 GLU C C 1
ATOM 1724 O O . GLU C 1 27 ? -27.468 11.121 -32.248 1.00 55.66 27 GLU C O 1
ATOM 1730 N N . VAL C 1 28 ? -27.036 13.252 -32.087 1.00 52.76 28 VAL C N 1
ATOM 1731 C CA . VAL C 1 28 ? -28.288 13.523 -31.452 1.00 49.68 28 VAL C CA 1
ATOM 1732 C C . VAL C 1 28 ? -29.236 14.129 -32.484 1.00 47.92 28 VAL C C 1
ATOM 1733 O O . VAL C 1 28 ? -28.995 15.216 -33.031 1.00 55.56 28 VAL C O 1
ATOM 1737 N N . LYS C 1 29 ? -30.375 13.500 -32.693 1.00 43.58 29 LYS C N 1
ATOM 1738 C CA . LYS C 1 29 ? -31.392 14.085 -33.573 1.00 45.06 29 LYS C CA 1
ATOM 1739 C C . LYS C 1 29 ? -32.361 14.969 -32.754 1.00 40.77 29 LYS C C 1
ATOM 1740 O O . LYS C 1 29 ? -33.003 14.512 -31.804 1.00 39.38 29 LYS C O 1
ATOM 1746 N N . VAL C 1 30 ? -32.517 16.205 -33.177 1.00 39.28 30 VAL C N 1
ATOM 1747 C CA . VAL C 1 30 ? -33.482 17.119 -32.542 1.00 39.00 30 VAL C CA 1
ATOM 1748 C C . VAL C 1 30 ? -34.479 17.537 -33.603 1.00 38.61 30 VAL C C 1
ATOM 1749 O O . VAL C 1 30 ? -34.069 18.047 -34.642 1.00 40.91 30 VAL C O 1
ATOM 1753 N N . GLU C 1 31 ? -35.750 17.250 -33.405 1.00 39.28 31 GLU C N 1
ATOM 1754 C CA . GLU C 1 31 ? -36.698 17.437 -34.520 1.00 44.23 31 GLU C CA 1
ATOM 1755 C C . GLU C 1 31 ? -38.062 17.798 -33.952 1.00 42.31 31 GLU C C 1
ATOM 1756 O O . GLU C 1 31 ? -38.387 17.576 -32.772 1.00 39.82 31 GLU C O 1
ATOM 1762 N N . VAL C 1 32 ? -38.820 18.433 -34.789 1.00 42.62 32 VAL C N 1
ATOM 1763 C CA . VAL C 1 32 ? -40.117 18.867 -34.472 1.00 46.50 32 VAL C CA 1
ATOM 1764 C C . VAL C 1 32 ? -41.104 18.040 -35.252 1.00 51.51 32 VAL C C 1
ATOM 1765 O O . VAL C 1 32 ? -40.925 17.818 -36.430 1.00 53.27 32 VAL C O 1
ATOM 1769 N N . GLU C 1 33 ? -42.145 17.569 -34.591 1.00 56.61 33 GLU C N 1
ATOM 1770 C CA . GLU C 1 33 ? -43.183 16.801 -35.279 1.00 66.24 33 GLU C CA 1
ATOM 1771 C C . GLU C 1 33 ? -44.486 17.534 -35.191 1.00 71.07 33 GLU C C 1
ATOM 1772 O O . GLU C 1 33 ? -44.630 18.513 -34.456 1.00 69.88 33 GLU C O 1
ATOM 1778 N N . ASP C 1 34 ? -45.461 17.039 -35.941 1.00 81.06 34 ASP C N 1
ATOM 1779 C CA . ASP C 1 34 ? -46.779 17.658 -35.958 1.00 85.65 34 ASP C CA 1
ATOM 1780 C C . ASP C 1 34 ? -47.275 17.771 -34.530 1.00 84.98 34 ASP C C 1
ATOM 1781 O O . ASP C 1 34 ? -47.006 16.934 -33.652 1.00 84.49 34 ASP C O 1
ATOM 1783 N N . ASP C 1 35 ? -48.017 18.830 -34.295 1.00 71.89 35 ASP C N 1
ATOM 1784 C CA . ASP C 1 35 ? -48.678 19.014 -33.006 1.00 70.54 35 ASP C CA 1
ATOM 1785 C C . ASP C 1 35 ? -47.709 19.552 -31.942 1.00 60.98 35 ASP C C 1
ATOM 1786 O O . ASP C 1 35 ? -47.941 19.373 -30.734 1.00 57.68 35 ASP C O 1
ATOM 1791 N N . ARG C 1 36 ? -46.690 20.306 -32.392 1.00 55.46 36 ARG C N 1
ATOM 1792 C CA A ARG C 1 36 ? -45.834 21.072 -31.495 0.66 49.72 36 ARG C CA 1
ATOM 1793 C CA B ARG C 1 36 ? -45.840 21.076 -31.493 0.34 50.78 36 ARG C CA 1
ATOM 1794 C C . ARG C 1 36 ? -45.061 20.148 -30.584 1.00 44.46 36 ARG C C 1
ATOM 1795 O O . ARG C 1 36 ? -44.795 20.473 -29.426 1.00 40.83 36 ARG C O 1
ATOM 1810 N N . VAL C 1 37 ? -44.654 19.010 -31.127 1.00 43.65 37 VAL C N 1
ATOM 1811 C CA . VAL C 1 37 ? -43.855 18.056 -30.351 1.00 40.82 37 VAL C CA 1
ATOM 1812 C C . VAL C 1 37 ? -42.371 18.221 -30.686 1.00 37.12 37 VAL C C 1
ATOM 1813 O O . VAL C 1 37 ? -41.975 18.177 -31.840 1.00 42.82 37 VAL C O 1
ATOM 1817 N N . LEU C 1 38 ? -41.582 18.418 -29.667 1.00 34.46 38 LEU C N 1
ATOM 1818 C CA . LEU C 1 38 ? -40.140 18.412 -29.776 1.00 35.13 38 LEU C CA 1
ATOM 1819 C C . LEU C 1 38 ? -39.680 16.991 -29.419 1.00 33.29 38 LEU C C 1
ATOM 1820 O O . LEU C 1 38 ? -40.055 16.458 -28.353 1.00 35.31 38 LEU C O 1
ATOM 1825 N N . GLN C 1 39 ? -38.897 16.425 -30.279 1.00 33.77 39 GLN C N 1
ATOM 1826 C CA . GLN C 1 39 ? -38.326 15.093 -30.059 1.00 34.08 39 GLN C CA 1
ATOM 1827 C C . GLN C 1 39 ? -36.831 15.148 -30.049 1.00 34.09 39 GLN C C 1
ATOM 1828 O O . GLN C 1 39 ? -36.183 15.630 -30.989 1.00 35.45 39 GLN C O 1
ATOM 1834 N N . ILE C 1 40 ? -36.231 14.527 -29.025 1.00 30.83 40 ILE C N 1
ATOM 1835 C CA . ILE C 1 40 ? -34.769 14.417 -28.937 1.00 31.80 40 ILE C CA 1
ATOM 1836 C C . ILE C 1 40 ? -34.472 12.905 -28.933 1.00 34.04 40 ILE C C 1
ATOM 1837 O O . ILE C 1 40 ? -35.078 12.144 -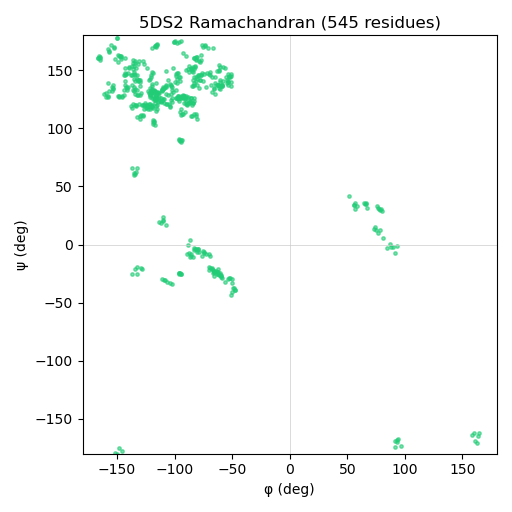28.157 1.00 33.94 40 ILE C O 1
ATOM 1842 N N . SER C 1 41 ? -33.621 12.451 -29.832 1.00 35.98 41 SER C N 1
ATOM 1843 C CA . SER C 1 41 ? -33.325 11.006 -29.902 1.00 37.96 41 SER C CA 1
ATOM 1844 C C . SER C 1 41 ? -31.965 10.729 -30.457 1.00 41.58 41 SER C C 1
ATOM 1845 O O . SER C 1 41 ? -31.296 11.584 -31.062 1.00 42.30 41 SER C O 1
ATOM 1848 N N . GLY C 1 42 ? -31.544 9.463 -30.340 1.00 42.09 42 GLY C N 1
ATOM 1849 C CA . GLY C 1 42 ? -30.286 9.042 -30.893 1.00 45.41 42 GLY C CA 1
ATOM 1850 C C . GLY C 1 42 ? -29.842 7.711 -30.323 1.00 48.48 42 GLY C C 1
ATOM 1851 O O . GLY C 1 42 ? -30.636 7.008 -29.717 1.00 47.38 42 GLY C O 1
ATOM 1852 N N . GLU C 1 43 ? -28.569 7.428 -30.481 1.00 49.42 43 GLU C N 1
ATOM 1853 C CA . GLU C 1 43 ? -28.018 6.193 -29.992 1.00 54.64 43 GLU C CA 1
ATOM 1854 C C . GLU C 1 43 ? -26.587 6.356 -29.602 1.00 55.86 43 GLU C C 1
ATOM 1855 O O . GLU C 1 43 ? -25.764 6.832 -30.375 1.00 54.64 43 GLU C O 1
ATOM 1861 N N . ARG C 1 44 ? -26.288 5.935 -28.392 1.00 53.81 44 ARG C N 1
ATOM 1862 C CA . ARG C 1 44 ? -24.970 6.011 -27.900 1.00 54.39 44 ARG C CA 1
ATOM 1863 C C . ARG C 1 44 ? -24.260 4.730 -28.295 1.00 58.43 44 ARG C C 1
ATOM 1864 O O . ARG C 1 44 ? -24.716 3.641 -27.957 1.00 56.93 44 ARG C O 1
ATOM 1872 N N . SER C 1 45 ? -23.176 4.893 -29.032 1.00 74.15 45 SER C N 1
ATOM 1873 C CA . SER C 1 45 ? -22.434 3.786 -29.528 1.00 75.83 45 SER C CA 1
ATOM 1874 C C . SER C 1 45 ? -21.522 3.269 -28.429 1.00 72.66 45 SER C C 1
ATOM 1875 O O . SER C 1 45 ? -21.205 3.980 -27.465 1.00 69.44 45 SER C O 1
ATOM 1878 N N . VAL C 1 46 ? -21.111 2.028 -28.599 1.00 72.15 46 VAL C 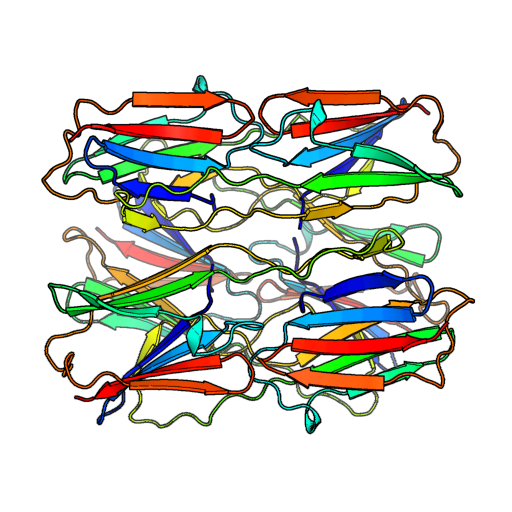N 1
ATOM 1879 C CA . VAL C 1 46 ? -20.264 1.363 -27.651 1.00 74.29 46 VAL C CA 1
ATOM 1880 C C . VAL C 1 46 ? -18.982 0.987 -28.378 1.00 73.97 46 VAL C C 1
ATOM 1881 O O . VAL C 1 46 ? -19.058 0.403 -29.428 1.00 76.36 46 VAL C O 1
ATOM 1885 N N . GLU C 1 47 ? -17.829 1.305 -27.791 1.00 73.69 47 GLU C N 1
ATOM 1886 C CA . GLU C 1 47 ? -16.510 0.877 -28.308 1.00 77.54 47 GLU C CA 1
ATOM 1887 C C . GLU C 1 47 ? -16.482 -0.637 -28.573 1.00 77.96 47 GLU C C 1
ATOM 1888 O O . GLU C 1 47 ? -17.020 -1.413 -27.786 1.00 75.03 47 GLU C O 1
ATOM 1890 N N . LYS C 1 48 ? -15.907 -1.045 -29.707 1.00 84.31 48 LYS C N 1
ATOM 1891 C CA . LYS C 1 48 ? -15.806 -2.467 -30.055 1.00 86.77 48 LYS C CA 1
ATOM 1892 C C . LYS C 1 48 ? -14.988 -3.134 -28.962 1.00 85.72 48 LYS C C 1
ATOM 1893 O O . LYS C 1 48 ? -13.969 -2.597 -28.538 1.00 87.99 48 LYS C O 1
ATOM 1895 N N . GLU C 1 49 ? -15.457 -4.275 -28.466 1.00 87.43 49 GLU C N 1
ATOM 1896 C CA . GLU C 1 49 ? -14.785 -4.970 -27.368 1.00 86.76 49 GLU C CA 1
ATOM 1897 C C . GLU C 1 49 ? -13.536 -5.671 -27.919 1.00 87.67 49 GLU C C 1
ATOM 1898 O O . GLU C 1 49 ? -13.509 -6.140 -29.044 1.00 90.66 49 GLU C O 1
ATOM 1900 N N . ASP C 1 50 ? -12.475 -5.637 -27.140 1.00 85.25 50 ASP C N 1
ATOM 1901 C CA . ASP C 1 50 ? -11.212 -6.220 -27.486 1.00 85.57 50 ASP C CA 1
ATOM 1902 C C . ASP C 1 50 ? -11.097 -7.476 -26.638 1.00 86.89 50 ASP C C 1
ATOM 1903 O O . ASP C 1 50 ? -11.240 -7.417 -25.417 1.00 83.95 50 ASP C O 1
ATOM 1908 N N . LYS C 1 51 ? -10.791 -8.604 -27.284 1.00 89.47 51 LYS C N 1
ATOM 1909 C CA . LYS C 1 51 ? -10.613 -9.889 -26.604 1.00 92.70 51 LYS C CA 1
ATOM 1910 C C . LYS C 1 51 ? -9.598 -9.821 -25.470 1.00 90.64 51 LYS C C 1
ATOM 1911 O O . LYS C 1 51 ? -9.740 -10.538 -24.491 1.00 91.33 51 LYS C O 1
ATOM 1913 N N . ASN C 1 52 ? -8.598 -8.945 -25.568 1.00 89.50 52 ASN C N 1
ATOM 1914 C CA . ASN C 1 52 ? -7.576 -8.902 -24.532 1.00 89.94 52 ASN C CA 1
ATOM 1915 C C . ASN C 1 52 ? -8.001 -8.132 -23.287 1.00 90.38 52 ASN C C 1
ATOM 1916 O O . ASN C 1 52 ? -7.268 -8.124 -22.318 1.00 90.49 52 ASN C O 1
ATOM 1918 N N . ASP C 1 53 ? -9.171 -7.482 -23.310 1.00 86.70 53 ASP C N 1
ATOM 1919 C CA . ASP C 1 53 ? -9.629 -6.676 -22.182 1.00 84.29 53 ASP C CA 1
ATOM 1920 C C . ASP C 1 53 ? -10.383 -7.499 -21.172 1.00 82.15 53 ASP C C 1
ATOM 1921 O O . ASP C 1 53 ? -11.048 -8.462 -21.514 1.00 81.45 53 ASP C O 1
ATOM 1926 N N . GLU C 1 54 ? -10.278 -7.107 -19.917 1.00 79.49 54 GLU C N 1
ATOM 1927 C CA . GLU C 1 54 ? -11.111 -7.666 -18.874 1.00 81.64 54 GLU C CA 1
ATOM 1928 C C . GLU C 1 54 ? -11.934 -6.534 -18.246 1.00 80.97 54 GLU C C 1
ATOM 1929 O O . GLU C 1 54 ? -11.415 -5.457 -18.008 1.00 79.18 54 GLU C O 1
ATOM 1935 N N . TRP C 1 55 ? -13.212 -6.778 -17.975 1.00 65.80 55 TRP C N 1
ATOM 1936 C CA . TRP C 1 55 ? -14.083 -5.742 -17.406 1.00 60.92 55 TRP C CA 1
ATOM 1937 C C . TRP C 1 55 ? -14.256 -5.988 -15.926 1.00 55.49 55 TRP C C 1
ATOM 1938 O O . TRP C 1 55 ? -14.492 -7.098 -15.518 1.00 56.94 55 TRP C O 1
ATOM 1949 N N . HIS C 1 56 ? -14.103 -4.925 -15.145 1.00 55.35 56 HIS C N 1
ATOM 1950 C CA . HIS C 1 56 ? -14.257 -4.979 -13.693 1.00 51.18 56 HIS C CA 1
ATOM 1951 C C . HIS C 1 56 ? -15.542 -4.287 -13.229 1.00 49.13 56 HIS C C 1
ATOM 1952 O O . HIS C 1 56 ? -16.151 -4.718 -12.252 1.00 46.72 56 HIS C O 1
ATOM 1959 N N . ARG C 1 57 ? -15.987 -3.265 -13.948 1.00 47.77 57 ARG C N 1
ATOM 1960 C CA . ARG C 1 57 ? -17.273 -2.621 -13.655 1.00 46.00 57 ARG C CA 1
ATOM 1961 C C . ARG C 1 57 ? -17.932 -2.254 -14.948 1.00 44.93 57 ARG C C 1
ATOM 1962 O O . ARG C 1 57 ? -17.253 -1.735 -15.827 1.00 44.74 57 ARG C O 1
ATOM 1970 N N . VAL C 1 58 ? -19.215 -2.532 -15.059 1.00 42.77 58 VAL C N 1
ATOM 1971 C CA . VAL C 1 58 ? -19.995 -2.144 -16.179 1.00 44.32 58 VAL C CA 1
ATOM 1972 C C . VAL C 1 58 ? -21.253 -1.450 -15.670 1.00 44.83 58 VAL C C 1
ATOM 1973 O O . VAL C 1 58 ? -22.090 -2.095 -15.019 1.00 46.60 58 VAL C O 1
ATOM 1977 N N . GLU C 1 59 ? -21.335 -0.134 -15.895 1.00 43.94 59 GLU C N 1
ATOM 1978 C CA . GLU C 1 59 ? -22.402 0.674 -15.339 1.00 43.42 59 GLU C CA 1
ATOM 1979 C C . GLU C 1 59 ? -23.009 1.690 -16.326 1.00 44.35 59 GLU C C 1
ATOM 1980 O O . GLU C 1 59 ? -24.100 2.162 -16.083 1.00 45.35 59 GLU C O 1
ATOM 1986 N N . ARG C 1 60 ? -22.254 2.115 -17.332 1.00 44.45 60 ARG C N 1
ATOM 1987 C CA . ARG C 1 60 ? -22.708 3.200 -18.198 1.00 49.00 60 ARG C CA 1
ATOM 1988 C C . ARG C 1 60 ? -23.740 2.710 -19.225 1.00 45.33 60 ARG C C 1
ATOM 1989 O O . ARG C 1 60 ? -23.665 1.602 -19.700 1.00 48.02 60 ARG C O 1
ATOM 1997 N N . SER C 1 61 ? -24.739 3.546 -19.472 1.00 52.59 61 SER C N 1
ATOM 1998 C CA . SER C 1 61 ? -25.823 3.166 -20.359 1.00 54.57 61 SER C CA 1
ATOM 1999 C C . SER C 1 61 ? -25.335 3.290 -21.776 1.00 50.73 61 SER C C 1
ATOM 2000 O O . SER C 1 61 ? -24.315 3.936 -22.041 1.00 48.77 61 SER C O 1
ATOM 2003 N N . SER C 1 62 ? -26.010 2.586 -22.652 1.00 51.38 62 SER C N 1
ATOM 2004 C CA . SER C 1 62 ? -25.785 2.683 -24.069 1.00 51.01 62 SER C CA 1
ATOM 2005 C C . SER C 1 62 ? -27.096 2.389 -24.775 1.00 53.81 62 SER C C 1
ATOM 2006 O O . SER C 1 62 ? -28.103 2.085 -24.126 1.00 55.28 62 SER C O 1
ATOM 2009 N N . GLY C 1 63 ? -27.089 2.478 -26.095 1.00 53.92 63 GLY C N 1
ATOM 2010 C CA . GLY C 1 63 ? -28.257 2.169 -26.875 1.00 53.81 63 GLY C CA 1
ATOM 2011 C C . GLY C 1 63 ? -29.084 3.389 -27.174 1.00 48.53 63 GLY C C 1
ATOM 2012 O O . GLY C 1 63 ? -28.721 4.528 -26.873 1.00 45.41 63 GLY C O 1
ATOM 2013 N N . LYS C 1 64 ? -30.269 3.118 -27.639 1.00 49.16 64 LYS C N 1
ATOM 2014 C CA . LYS C 1 64 ? -31.166 4.159 -28.087 1.00 49.56 64 LYS C CA 1
ATOM 2015 C C . LYS C 1 64 ? -31.698 5.009 -26.943 1.00 43.02 64 LYS C C 1
ATOM 2016 O O . LYS C 1 64 ? -31.967 4.478 -25.881 1.00 44.13 64 LYS C O 1
ATOM 2022 N N . PHE C 1 65 ? -31.936 6.294 -27.190 1.00 40.39 65 PHE C N 1
ATOM 2023 C CA . PHE C 1 65 ? -32.685 7.137 -26.235 1.00 36.44 65 PHE C CA 1
ATOM 2024 C C . PHE C 1 65 ? -33.706 7.975 -27.006 1.00 37.39 65 PHE C C 1
ATOM 2025 O O . PHE C 1 65 ? -33.532 8.182 -28.227 1.00 33.60 65 PHE C O 1
ATOM 2033 N N . LEU C 1 66 ? -34.774 8.349 -26.319 1.00 34.40 66 LEU C N 1
ATOM 2034 C CA . LEU C 1 66 ? -35.899 9.135 -26.939 1.00 36.14 66 LEU C CA 1
ATOM 2035 C C . LEU C 1 66 ? -36.664 9.867 -25.871 1.00 34.50 66 LEU C C 1
ATOM 2036 O O . LEU C 1 66 ? -37.040 9.227 -24.854 1.00 36.37 66 LEU C O 1
ATOM 2041 N N . ARG C 1 67 ? -36.822 11.185 -26.037 1.00 32.21 67 ARG C N 1
ATOM 2042 C CA . ARG C 1 67 ? -37.750 11.948 -25.229 1.00 30.67 67 ARG C CA 1
ATOM 2043 C C . ARG C 1 67 ? -38.576 12.834 -26.128 1.00 31.15 67 ARG C C 1
ATOM 2044 O O . ARG C 1 67 ? -38.024 13.375 -27.103 1.00 31.03 67 ARG C O 1
ATOM 2052 N N . ARG C 1 68 ? -39.829 13.042 -25.748 1.00 32.02 68 ARG C N 1
ATOM 2053 C CA A ARG C 1 68 ? -40.749 13.928 -26.489 0.61 33.91 68 ARG C CA 1
ATOM 2054 C CA B ARG C 1 68 ? -40.743 13.931 -26.480 0.39 33.57 68 ARG C CA 1
ATOM 2055 C C . ARG C 1 68 ? -41.390 14.902 -25.515 1.00 35.42 68 ARG C C 1
ATOM 2056 O O . ARG C 1 68 ? -41.747 14.509 -24.388 1.00 34.22 68 ARG C O 1
ATOM 2071 N N . PHE C 1 69 ? -41.545 16.150 -25.942 1.00 33.85 69 PHE C N 1
ATOM 2072 C CA . PHE C 1 69 ? -42.214 17.193 -25.175 1.00 34.37 69 PHE C CA 1
ATOM 2073 C C . PHE C 1 69 ? -43.240 17.894 -26.028 1.00 35.79 69 PHE C C 1
ATOM 2074 O O . PHE C 1 69 ? -42.937 18.271 -27.166 1.00 38.35 69 PHE C O 1
ATOM 2082 N N . ARG C 1 70 ? -44.428 18.149 -25.498 1.00 40.00 70 ARG C N 1
ATOM 2083 C CA . ARG C 1 70 ? -45.413 18.915 -26.234 1.00 42.15 70 ARG C CA 1
ATOM 2084 C C . ARG C 1 70 ? -45.298 20.380 -25.812 1.00 38.17 70 ARG C C 1
ATOM 2085 O O . ARG C 1 70 ? -45.600 20.720 -24.664 1.00 36.04 70 ARG C O 1
ATOM 2093 N N . LEU C 1 71 ? -44.937 21.260 -26.727 1.00 35.67 71 LEU C N 1
ATOM 2094 C CA . LEU C 1 71 ? -44.741 22.665 -26.369 1.00 37.06 71 LEU C CA 1
ATOM 2095 C C . LEU C 1 71 ? -46.073 23.413 -26.419 1.00 38.31 71 LEU C C 1
ATOM 2096 O O . LEU C 1 71 ? -46.943 22.972 -27.145 1.00 40.97 71 LEU C O 1
ATOM 2101 N N . PRO C 1 72 ? -46.211 24.470 -25.619 1.00 35.50 72 PRO C N 1
ATOM 2102 C CA . PRO C 1 72 ? -47.392 25.303 -25.629 1.00 37.17 72 PRO C CA 1
ATOM 2103 C C . PRO C 1 72 ? -47.440 26.188 -26.878 1.00 34.55 72 PRO C C 1
ATOM 2104 O O . PRO C 1 72 ? -46.417 26.297 -27.616 1.00 33.87 72 PRO C O 1
ATOM 2108 N N . GLU C 1 73 ? -48.581 26.866 -27.077 1.00 35.68 73 GLU C N 1
ATOM 2109 C CA . GLU C 1 73 ? -48.794 27.642 -28.283 1.00 37.74 73 GLU C CA 1
ATOM 2110 C C . GLU C 1 73 ? -47.869 28.822 -28.483 1.00 36.35 73 GLU C C 1
ATOM 2111 O O . GLU C 1 73 ? -47.665 29.227 -29.619 1.00 34.30 73 GLU C O 1
ATOM 2117 N N . ASN C 1 74 ? -47.282 29.335 -27.416 1.00 34.40 74 ASN C N 1
ATOM 2118 C CA . ASN C 1 74 ? -46.321 30.439 -27.564 1.00 35.99 74 ASN C CA 1
ATOM 2119 C C . ASN C 1 74 ? -44.973 30.095 -28.228 1.00 35.49 74 ASN C C 1
ATOM 2120 O O . ASN C 1 74 ? -44.178 31.000 -28.505 1.00 35.17 74 ASN C O 1
ATOM 2125 N N . ALA C 1 75 ? -44.684 28.805 -28.437 1.00 32.76 75 ALA C N 1
ATOM 2126 C CA . ALA C 1 75 ? -43.408 28.408 -28.921 1.00 34.30 75 ALA C CA 1
ATOM 2127 C C . ALA C 1 75 ? -43.307 28.518 -30.420 1.00 33.53 75 ALA C C 1
ATOM 2128 O O . ALA C 1 75 ? -44.251 28.160 -31.133 1.00 33.97 75 ALA C O 1
ATOM 2130 N N . LYS C 1 76 ? -42.179 29.025 -30.922 1.00 33.24 76 LYS C N 1
ATOM 2131 C CA . LYS C 1 76 ? -41.994 29.124 -32.359 1.00 33.86 76 LYS C CA 1
ATOM 2132 C C . LYS C 1 76 ? -41.219 27.908 -32.809 1.00 33.18 76 LYS C C 1
ATOM 2133 O O . LYS C 1 76 ? -39.973 27.895 -32.807 1.00 33.40 76 LYS C O 1
ATOM 2139 N N . MET C 1 77 ? -41.946 26.857 -33.150 1.00 33.39 77 MET C N 1
ATOM 2140 C CA . MET C 1 77 ? -41.356 25.543 -33.351 1.00 34.44 77 MET C CA 1
ATOM 2141 C C . MET C 1 77 ? -40.437 25.489 -34.558 1.00 38.55 77 MET C C 1
ATOM 2142 O O . MET C 1 77 ? -39.518 24.698 -34.603 1.00 38.32 77 MET C O 1
ATOM 2147 N N . ASP C 1 78 ? -40.591 26.408 -35.508 1.00 34.17 78 ASP C N 1
ATOM 2148 C CA . ASP C 1 78 ? -39.710 26.346 -36.659 1.00 39.47 78 ASP C CA 1
ATOM 2149 C C . ASP C 1 78 ? -38.368 26.983 -36.395 1.00 39.49 78 ASP C C 1
ATOM 2150 O O . ASP C 1 78 ? -37.518 27.078 -37.306 1.00 37.80 78 ASP C O 1
ATOM 2155 N N . LYS C 1 79 ? -38.217 27.566 -35.220 1.00 34.25 79 LYS C N 1
ATOM 2156 C CA . LYS C 1 79 ? -36.983 28.261 -34.880 1.00 35.13 79 LYS C CA 1
ATOM 2157 C C . LYS C 1 79 ? -36.178 27.550 -33.821 1.00 36.78 79 LYS C C 1
ATOM 2158 O O . LYS C 1 79 ? -35.272 28.153 -33.252 1.00 37.60 79 LYS C O 1
ATOM 2164 N N . VAL C 1 80 ? -36.375 26.245 -33.687 1.00 33.42 80 VAL C N 1
ATOM 2165 C CA . VAL C 1 80 ? -35.563 25.445 -32.712 1.00 34.89 80 VAL C CA 1
ATOM 2166 C C . VAL C 1 80 ? -34.081 25.448 -33.030 1.00 37.88 80 VAL C C 1
ATOM 2167 O O . VAL C 1 80 ? -33.683 25.396 -34.218 1.00 37.73 80 VAL C O 1
ATOM 2171 N N . LYS C 1 81 ? -33.249 25.594 -32.015 1.00 34.94 81 LYS C N 1
ATOM 2172 C CA . LYS C 1 81 ? -31.806 25.522 -32.157 1.00 39.74 81 LYS C CA 1
ATOM 2173 C C . LYS C 1 81 ? -31.230 24.653 -31.090 1.00 39.78 81 LYS C C 1
ATOM 2174 O O . LYS C 1 81 ? -31.856 24.497 -30.057 1.00 38.09 81 LYS C O 1
ATOM 2180 N N . ALA C 1 82 ? -30.093 24.027 -31.390 1.00 38.01 82 ALA C N 1
ATOM 2181 C CA . ALA C 1 82 ? -29.500 23.086 -30.474 1.00 37.21 82 ALA C CA 1
ATOM 2182 C C . ALA C 1 82 ? -27.997 23.213 -30.484 1.00 39.36 82 ALA C C 1
ATOM 2183 O O . ALA C 1 82 ? -27.407 23.504 -31.533 1.00 39.86 82 ALA C O 1
ATOM 2185 N N . SER C 1 83 ? -27.368 22.991 -29.334 1.00 37.45 83 SER C N 1
ATOM 2186 C CA . SER C 1 83 ? -25.921 22.919 -29.235 1.00 42.92 83 SER C CA 1
ATOM 2187 C C . SER C 1 83 ? -25.530 21.923 -28.130 1.00 45.85 83 SER C C 1
ATOM 2188 O O . SER C 1 83 ? -26.361 21.585 -27.290 1.00 41.97 83 SER C O 1
ATOM 2191 N N . MET C 1 84 ? -24.292 21.474 -28.167 1.00 45.35 84 MET C N 1
ATOM 2192 C CA . MET C 1 84 ? -23.790 20.584 -27.122 1.00 45.78 84 MET C CA 1
ATOM 2193 C C . MET C 1 84 ? -22.460 21.016 -26.607 1.00 47.83 84 MET C C 1
ATOM 2194 O O . MET C 1 84 ? -21.624 21.461 -27.392 1.00 46.67 84 MET C O 1
ATOM 2199 N N . GLU C 1 85 ? -22.271 20.865 -25.313 1.00 46.85 85 GLU C N 1
ATOM 2200 C CA . GLU C 1 85 ? -20.953 21.095 -24.711 1.00 51.71 85 GLU C CA 1
ATOM 2201 C C . GLU C 1 85 ? -20.897 20.328 -23.387 1.00 45.76 85 GLU C C 1
ATOM 2202 O O . GLU C 1 85 ? -21.886 20.253 -22.676 1.00 40.33 85 GLU C O 1
ATOM 2208 N N . ASN C 1 86 ? -19.761 19.698 -23.125 1.00 48.54 86 ASN C N 1
ATOM 2209 C CA . ASN C 1 86 ? -19.551 18.939 -21.905 1.00 49.63 86 ASN C CA 1
ATOM 2210 C C . ASN C 1 86 ? -20.618 17.861 -21.691 1.00 46.37 86 ASN C C 1
ATOM 2211 O O . ASN C 1 86 ? -20.966 17.580 -20.555 1.00 43.63 86 ASN C O 1
ATOM 2216 N N . GLY C 1 87 ? -21.118 17.264 -22.775 1.00 41.74 87 GLY C N 1
ATOM 2217 C CA . GLY C 1 87 ? -22.076 16.174 -22.689 1.00 40.96 87 GLY C CA 1
ATOM 2218 C C . GLY C 1 87 ? -23.496 16.645 -22.385 1.00 38.54 87 GLY C C 1
ATOM 2219 O O . GLY C 1 87 ? -24.342 15.825 -22.098 1.00 38.36 87 GLY C O 1
ATOM 2220 N N . VAL C 1 88 ? -23.762 17.937 -22.478 1.00 37.12 88 VAL C N 1
ATOM 2221 C CA . VAL C 1 88 ? -25.080 18.487 -22.238 1.00 34.32 88 VAL C CA 1
ATOM 2222 C C . VAL C 1 88 ? -25.618 19.079 -23.538 1.00 34.61 88 VAL C C 1
ATOM 2223 O O . VAL C 1 88 ? -24.971 19.935 -24.159 1.00 37.40 88 VAL C O 1
ATOM 2227 N N . LEU C 1 89 ? -26.782 18.591 -23.956 1.00 34.71 89 LEU C N 1
ATOM 2228 C CA . LEU C 1 89 ? -27.488 19.159 -25.115 1.00 35.93 89 LEU C CA 1
ATOM 2229 C C . LEU C 1 89 ? -28.414 20.273 -24.640 1.00 33.88 89 LEU C C 1
ATOM 2230 O O . LEU C 1 89 ? -29.216 20.088 -23.690 1.00 34.87 89 LEU C O 1
ATOM 2235 N N . THR C 1 90 ? -28.270 21.459 -25.238 1.00 37.27 90 THR C N 1
ATOM 2236 C CA . THR C 1 90 ? -29.196 22.580 -24.955 1.00 33.96 90 THR C CA 1
ATOM 2237 C C . THR C 1 90 ? -30.052 22.813 -26.171 1.00 32.13 90 THR C C 1
ATOM 2238 O O . THR C 1 90 ? -29.502 22.972 -27.284 1.00 34.94 90 THR C O 1
ATOM 2242 N N . VAL C 1 91 ? -31.390 22.724 -26.008 1.00 31.48 91 VAL C N 1
ATOM 2243 C CA . VAL C 1 91 ? -32.343 22.972 -27.129 1.00 31.65 91 VAL C CA 1
ATOM 2244 C C . VAL C 1 91 ? -33.131 24.194 -26.723 1.00 32.89 91 VAL C C 1
ATOM 2245 O O . VAL C 1 91 ? -33.701 24.248 -25.623 1.00 32.08 91 VAL C O 1
ATOM 2249 N N . THR C 1 92 ? -33.157 25.175 -27.595 1.00 33.27 92 THR C N 1
ATOM 2250 C CA . THR C 1 92 ? -33.839 26.381 -27.362 1.00 29.65 92 THR C CA 1
ATOM 2251 C C . THR C 1 92 ? -34.944 26.521 -28.369 1.00 31.50 92 THR C C 1
ATOM 2252 O O . THR C 1 92 ? -34.690 26.488 -29.582 1.00 32.85 92 THR C O 1
ATOM 2256 N N . VAL C 1 93 ? -36.159 26.772 -27.867 1.00 29.26 93 VAL C N 1
ATOM 2257 C CA . VAL C 1 93 ? -37.313 27.045 -28.768 1.00 32.14 93 VAL C CA 1
ATOM 2258 C C . VAL C 1 93 ? -37.778 28.453 -28.414 1.00 32.03 93 VAL C C 1
ATOM 2259 O O . VAL C 1 93 ? -38.373 28.659 -27.355 1.00 33.02 93 VAL C O 1
ATOM 2263 N N . PRO C 1 94 ? -37.516 29.420 -29.273 1.00 32.30 94 PRO C N 1
ATOM 2264 C CA . PRO C 1 94 ? -37.890 30.807 -29.012 1.00 35.05 94 PRO C CA 1
ATOM 2265 C C . PRO C 1 94 ? -39.394 30.992 -28.863 1.00 35.01 94 PRO C C 1
ATOM 2266 O O . PRO C 1 94 ? -40.157 30.234 -29.455 1.00 32.48 94 PRO C O 1
ATOM 2270 N N . LYS C 1 95 ? -39.793 32.028 -28.128 1.00 36.65 95 LYS C N 1
ATOM 2271 C CA . LYS C 1 95 ? -41.178 32.475 -28.041 1.00 36.80 95 LYS C CA 1
ATOM 2272 C C . LYS C 1 95 ? -41.435 33.755 -28.820 1.00 44.56 95 LYS C C 1
ATOM 2273 O O . LYS C 1 95 ? -40.463 34.435 -29.166 1.00 44.22 95 LYS C O 1
ATOM 2280 N N . SER D 1 2 ? -25.844 8.476 -8.156 1.00 65.84 2 SER D N 1
ATOM 2281 C CA . SER D 1 2 ? -24.449 7.904 -8.179 1.00 66.94 2 SER D CA 1
ATOM 2282 C C . SER D 1 2 ? -23.829 7.808 -9.592 1.00 56.77 2 SER D C 1
ATOM 2283 O O . SER D 1 2 ? -24.457 7.458 -10.597 1.00 58.19 2 SER D O 1
ATOM 2286 N N . THR D 1 3 ? -22.582 8.167 -9.655 1.00 50.17 3 THR D N 1
ATOM 2287 C CA . THR D 1 3 ? -21.940 8.324 -10.911 1.00 47.74 3 THR D CA 1
ATOM 2288 C C . THR D 1 3 ? -21.802 6.969 -11.558 1.00 47.33 3 THR D C 1
ATOM 2289 O O . THR D 1 3 ? -21.395 6.026 -10.888 1.00 46.75 3 THR D O 1
ATOM 2293 N N . ARG D 1 4 ? -22.077 6.869 -12.853 1.00 42.98 4 ARG D N 1
ATOM 2294 C CA . ARG D 1 4 ? -21.829 5.598 -13.564 1.00 43.41 4 ARG D CA 1
ATOM 2295 C C . ARG D 1 4 ? -20.413 5.541 -14.035 1.00 43.56 4 ARG D C 1
ATOM 2296 O O . ARG D 1 4 ? -19.966 6.431 -14.743 1.00 38.27 4 ARG D O 1
ATOM 2304 N N . VAL D 1 5 ? -19.697 4.474 -13.679 1.00 40.74 5 VAL D N 1
ATOM 2305 C CA . VAL D 1 5 ? -18.329 4.299 -14.045 1.00 41.39 5 VAL D CA 1
ATOM 2306 C C . VAL D 1 5 ? -18.103 2.893 -14.598 1.00 43.49 5 VAL D C 1
ATOM 2307 O O . VAL D 1 5 ? -18.470 1.896 -13.957 1.00 41.58 5 VAL D O 1
ATOM 2311 N N . ASP D 1 6 ? -17.478 2.839 -15.775 1.00 41.47 6 ASP D N 1
ATOM 2312 C CA . ASP D 1 6 ? -16.988 1.583 -16.311 1.00 43.47 6 ASP D CA 1
ATOM 2313 C C . ASP D 1 6 ? -15.510 1.468 -15.955 1.00 45.51 6 ASP D C 1
ATOM 2314 O O . ASP D 1 6 ? -14.762 2.465 -15.928 1.00 44.30 6 ASP D O 1
ATOM 2319 N N . TRP D 1 7 ? -15.060 0.263 -15.678 1.00 44.77 7 TRP D N 1
ATOM 2320 C CA . TRP D 1 7 ? -13.630 0.009 -15.394 1.00 49.39 7 TRP D CA 1
ATOM 2321 C C . TRP D 1 7 ? -13.211 -1.213 -16.188 1.00 51.24 7 TRP D C 1
ATOM 2322 O O . TRP D 1 7 ? -13.777 -2.291 -16.036 1.00 52.40 7 TRP D O 1
ATOM 2333 N N . LYS D 1 8 ? -12.237 -0.994 -17.068 1.00 53.83 8 LYS D N 1
ATOM 2334 C CA . LYS D 1 8 ? -11.710 -1.993 -17.996 1.00 59.66 8 LYS D CA 1
ATOM 2335 C C . LYS D 1 8 ? -10.244 -2.113 -17.696 1.00 60.74 8 LYS D C 1
ATOM 2336 O O . LYS D 1 8 ? -9.617 -1.127 -17.328 1.00 58.22 8 LYS D O 1
ATOM 2342 N N . GLU D 1 9 ? -9.713 -3.333 -17.780 1.00 64.14 9 GLU D N 1
ATOM 2343 C CA . GLU D 1 9 ? -8.290 -3.559 -17.625 1.00 64.12 9 GLU D CA 1
ATOM 2344 C C . GLU D 1 9 ? -7.787 -4.162 -18.932 1.00 71.42 9 GLU D C 1
ATOM 2345 O O . GLU D 1 9 ? -8.234 -5.232 -19.362 1.00 70.14 9 GLU D O 1
ATOM 2351 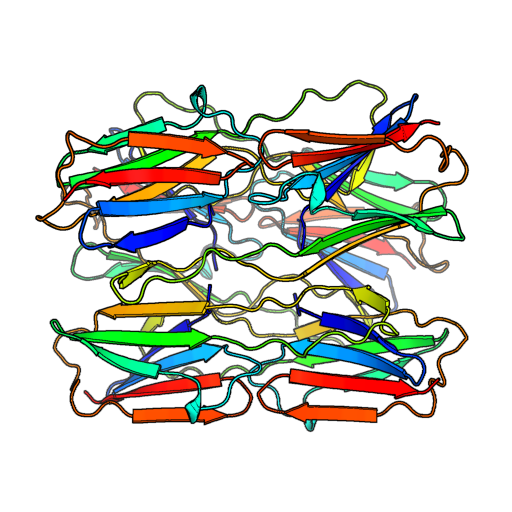N N . THR D 1 10 ? -6.894 -3.417 -19.584 1.00 74.46 10 THR D N 1
ATOM 2352 C CA . THR D 1 10 ? -6.250 -3.875 -20.797 1.00 78.06 10 THR D CA 1
ATOM 2353 C C . THR D 1 10 ? -4.913 -4.469 -20.369 1.00 78.82 10 THR D C 1
ATOM 2354 O O . THR D 1 10 ? -4.510 -4.373 -19.193 1.00 75.65 10 THR D O 1
ATOM 2358 N N . PRO D 1 11 ? -4.191 -5.061 -21.320 1.00 86.84 11 PRO D N 1
ATOM 2359 C CA . PRO D 1 11 ? -2.830 -5.459 -20.962 1.00 89.21 11 PRO D CA 1
ATOM 2360 C C . PRO D 1 11 ? -1.951 -4.269 -20.525 1.00 89.83 11 PRO D C 1
ATOM 2361 O O . PRO D 1 11 ? -1.028 -4.468 -19.740 1.00 91.59 11 PRO D O 1
ATOM 2365 N N . GLU D 1 12 ? -2.242 -3.053 -21.012 1.00 88.51 12 GLU D N 1
ATOM 2366 C CA . GLU D 1 12 ? -1.403 -1.876 -20.757 1.00 88.39 12 GLU D CA 1
ATOM 2367 C C . GLU D 1 12 ? -1.847 -1.000 -19.583 1.00 82.34 12 GLU D C 1
ATOM 2368 O O . GLU D 1 12 ? -1.043 -0.248 -19.034 1.00 84.98 12 GLU D O 1
ATOM 2374 N N . ALA D 1 13 ? -3.119 -1.042 -19.229 1.00 75.03 13 ALA D N 1
ATOM 2375 C CA . ALA D 1 13 ? -3.663 -0.064 -18.253 1.00 71.68 13 ALA D CA 1
ATOM 2376 C C . ALA D 1 13 ? -5.011 -0.429 -17.693 1.00 68.52 13 ALA D C 1
ATOM 2377 O O . ALA D 1 13 ? -5.763 -1.232 -18.280 1.00 67.26 13 ALA D O 1
ATOM 2379 N N . HIS D 1 14 ? -5.320 0.218 -16.568 1.00 63.92 14 HIS D N 1
ATOM 2380 C CA . HIS D 1 14 ? -6.658 0.284 -16.057 1.00 58.92 14 HIS D CA 1
ATOM 2381 C C . HIS D 1 14 ? -7.270 1.564 -16.629 1.00 58.04 14 HIS D C 1
ATOM 2382 O O . HIS D 1 14 ? -6.679 2.626 -16.482 1.00 58.59 14 HIS D O 1
ATOM 2389 N N . VAL D 1 15 ? -8.439 1.421 -17.239 1.00 54.24 15 VAL D N 1
ATOM 2390 C CA . VAL D 1 15 ? -9.150 2.537 -17.831 1.00 52.56 15 VAL D CA 1
ATOM 2391 C C . VAL D 1 15 ? -10.526 2.679 -17.224 1.00 50.70 15 VAL D C 1
ATOM 2392 O O . VAL D 1 15 ? -11.353 1.762 -17.337 1.00 51.12 15 VAL D O 1
ATOM 2396 N N . PHE D 1 16 ? -10.768 3.861 -16.633 1.00 50.36 16 PHE D N 1
ATOM 2397 C CA . PHE D 1 16 ? -12.017 4.188 -16.009 1.00 44.55 16 PHE D CA 1
ATOM 2398 C C . PHE D 1 16 ? -12.696 5.234 -16.865 1.00 44.90 16 PHE D C 1
ATOM 2399 O O . PHE D 1 16 ? -12.036 6.189 -17.318 1.00 46.55 16 PHE D O 1
ATOM 2407 N N . LYS D 1 17 ? -13.997 5.052 -17.093 1.00 43.05 17 LYS D N 1
ATOM 2408 C CA . LYS D 1 17 ? -14.779 6.056 -17.805 1.00 44.28 17 LYS D CA 1
ATOM 2409 C C . LYS D 1 17 ? -15.998 6.374 -16.953 1.00 43.60 17 LYS D C 1
ATOM 2410 O O . LYS D 1 17 ? -16.782 5.496 -16.646 1.00 46.21 17 LYS D O 1
ATOM 2416 N N . ALA D 1 18 ? -16.114 7.644 -16.569 1.00 41.65 18 ALA D N 1
ATOM 2417 C CA . ALA D 1 18 ? -17.194 8.117 -15.724 1.00 38.31 18 ALA D CA 1
ATOM 2418 C C . ALA D 1 18 ? -18.050 9.100 -16.496 1.00 39.66 18 ALA D C 1
ATOM 2419 O O . ALA D 1 18 ? -17.529 10.054 -17.131 1.00 37.70 18 ALA D O 1
ATOM 2421 N N . ASP D 1 19 ? -19.355 8.886 -16.454 1.00 37.95 19 ASP D N 1
ATOM 2422 C CA . ASP D 1 19 ? -20.273 9.829 -17.096 1.00 37.32 19 ASP D CA 1
ATOM 2423 C C . ASP D 1 19 ? -20.509 10.974 -16.108 1.00 37.62 19 ASP D C 1
ATOM 2424 O O . ASP D 1 19 ? -21.130 10.806 -15.069 1.00 39.55 19 ASP D O 1
ATOM 2429 N N . LEU D 1 20 ? -20.006 12.155 -16.467 1.00 39.78 20 LEU D N 1
ATOM 2430 C CA . LEU D 1 20 ? -20.097 13.348 -15.665 1.00 39.16 20 LEU D CA 1
ATOM 2431 C C . LEU D 1 20 ? -20.465 14.543 -16.558 1.00 40.61 20 LEU D C 1
ATOM 2432 O O . LEU D 1 20 ? -19.724 15.527 -16.670 1.00 44.00 20 LEU D O 1
ATOM 2437 N N . PRO D 1 21 ? -21.677 14.493 -17.111 1.00 40.07 21 PRO D N 1
ATOM 2438 C CA . PRO D 1 21 ? -22.131 15.602 -17.936 1.00 40.30 21 PRO D CA 1
ATOM 2439 C C . PRO D 1 21 ? -22.177 16.882 -17.128 1.00 41.80 21 PRO D C 1
ATOM 2440 O O . PRO D 1 21 ? -22.596 16.903 -15.945 1.00 43.83 21 PRO D O 1
ATOM 2444 N N . GLY D 1 22 ? -21.755 17.947 -17.783 1.00 43.45 22 GLY D N 1
ATOM 2445 C CA . GLY D 1 22 ? -21.901 19.318 -17.254 1.00 46.98 22 GLY D CA 1
ATOM 2446 C C . GLY D 1 22 ? -20.717 19.739 -16.414 1.00 51.58 22 GLY D C 1
ATOM 2447 O O . GLY D 1 22 ? -20.674 20.859 -15.942 1.00 51.73 22 GLY D O 1
ATOM 2448 N N . LEU D 1 23 ? -19.754 18.845 -16.234 1.00 51.55 23 LEU D N 1
ATOM 2449 C CA . LEU D 1 23 ? -18.549 19.151 -15.484 1.00 56.98 23 LEU D CA 1
ATOM 2450 C C . LEU D 1 23 ? -17.398 19.468 -16.451 1.00 63.17 23 LEU D C 1
ATOM 2451 O O . LEU D 1 23 ? -17.213 18.762 -17.474 1.00 57.06 23 LEU D O 1
ATOM 2456 N N . LYS D 1 24 ? -16.589 20.470 -16.093 1.00 67.36 24 LYS D N 1
ATOM 2457 C CA . LYS D 1 24 ? -15.267 20.691 -16.706 1.00 72.85 24 LYS D CA 1
ATOM 2458 C C . LYS D 1 24 ? -14.154 19.911 -15.978 1.00 72.16 24 LYS D C 1
ATOM 2459 O O . LYS D 1 24 ? -14.289 19.616 -14.782 1.00 71.76 24 LYS D O 1
ATOM 2461 N N . LYS D 1 25 ? -13.095 19.525 -16.703 1.00 72.77 25 LYS D N 1
ATOM 2462 C CA . LYS D 1 25 ? -11.978 18.754 -16.109 1.00 75.80 25 LYS D CA 1
ATOM 2463 C C . LYS D 1 25 ? -11.464 19.379 -14.817 1.00 78.14 25 LYS D C 1
ATOM 2464 O O . LYS D 1 25 ? -11.170 18.667 -13.846 1.00 75.68 25 LYS D O 1
ATOM 2470 N N . GLU D 1 26 ? -11.430 20.697 -14.778 1.00 80.45 26 GLU D N 1
ATOM 2471 C CA . GLU D 1 26 ? -10.938 21.397 -13.593 1.00 84.15 26 GLU D CA 1
ATOM 2472 C C . GLU D 1 26 ? -11.853 21.272 -12.372 1.00 77.94 26 GLU D C 1
ATOM 2473 O O . GLU D 1 26 ? -11.403 21.486 -11.263 1.00 81.74 26 GLU D O 1
ATOM 2479 N N . GLU D 1 27 ? -13.125 20.944 -12.571 1.00 70.94 27 GLU D N 1
ATOM 2480 C CA . GLU D 1 27 ? -14.078 20.702 -11.447 1.00 67.83 27 GLU D CA 1
ATOM 2481 C C . GLU D 1 27 ? -14.057 19.250 -10.895 1.00 63.18 27 GLU D C 1
ATOM 2482 O O . GLU D 1 27 ? -14.723 18.922 -9.915 1.00 65.67 27 GLU D O 1
ATOM 2488 N N . VAL D 1 28 ? -13.343 18.343 -11.558 1.00 59.83 28 VAL D N 1
ATOM 2489 C CA . VAL D 1 28 ? -13.365 16.935 -11.147 1.00 54.41 28 VAL D CA 1
ATOM 2490 C C . VAL D 1 28 ? -12.022 16.656 -10.472 1.00 52.09 28 VAL D C 1
ATOM 2491 O O . VAL D 1 28 ? -10.962 16.803 -11.086 1.00 56.49 28 VAL D O 1
ATOM 2495 N N . LYS D 1 29 ? -12.063 16.240 -9.215 1.00 53.07 29 LYS D N 1
ATOM 2496 C CA . LYS D 1 29 ? -10.825 15.899 -8.490 1.00 52.19 29 LYS D CA 1
ATOM 2497 C C . LYS D 1 29 ? -10.547 14.400 -8.669 1.00 49.87 29 LYS D C 1
ATOM 2498 O O . LYS D 1 29 ? -11.380 13.535 -8.388 1.00 48.33 29 LYS D O 1
ATOM 2500 N N . VAL D 1 30 ? -9.377 14.094 -9.218 1.00 55.32 30 VAL D N 1
ATOM 2501 C CA . VAL D 1 30 ? -8.935 12.705 -9.402 1.00 55.17 30 VAL D CA 1
ATOM 2502 C C . VAL D 1 30 ? -7.699 12.571 -8.515 1.00 58.54 30 VAL D C 1
ATOM 2503 O O . VAL D 1 30 ? -6.724 13.265 -8.733 1.00 59.37 30 VAL D O 1
ATOM 2507 N N . GLU D 1 31 ? -7.755 11.679 -7.537 1.00 57.73 31 GLU D N 1
ATOM 2508 C CA . GLU D 1 31 ? -6.729 11.586 -6.552 1.00 65.12 31 GLU D CA 1
ATOM 2509 C C . GLU D 1 31 ? -6.401 10.159 -6.213 1.00 63.14 31 GLU D C 1
ATOM 2510 O O . GLU D 1 31 ? -7.247 9.282 -6.302 1.00 55.54 31 GLU D O 1
ATOM 2516 N N . VAL D 1 32 ? -5.151 9.936 -5.785 1.00 61.43 32 VAL D N 1
ATOM 2517 C CA . VAL D 1 32 ? -4.729 8.622 -5.329 1.00 62.51 32 VAL D CA 1
ATOM 2518 C C . VAL D 1 32 ? -4.497 8.688 -3.821 1.00 64.45 32 VAL D C 1
ATOM 2519 O O . VAL D 1 32 ? -3.919 9.645 -3.337 1.00 64.17 32 VAL D O 1
ATOM 2523 N N . GLU D 1 33 ? -5.030 7.727 -3.086 1.00 63.55 33 GLU D N 1
ATOM 2524 C CA . GLU D 1 33 ? -4.850 7.716 -1.644 1.00 73.96 33 GLU D CA 1
ATOM 2525 C C . GLU D 1 33 ? -4.130 6.446 -1.226 1.00 73.98 33 GLU D C 1
ATOM 2526 O O . GLU D 1 33 ? -3.887 5.563 -2.052 1.00 71.01 33 GLU D O 1
ATOM 2532 N N . ASP D 1 34 ? -3.701 6.413 0.024 1.00 86.03 34 ASP D N 1
ATOM 2533 C CA . ASP D 1 34 ? -2.959 5.283 0.517 1.00 88.50 34 ASP D CA 1
ATOM 2534 C C . ASP D 1 34 ? -3.698 3.989 0.217 1.00 84.43 34 ASP D C 1
ATOM 2535 O O . ASP D 1 34 ? -4.927 3.957 0.211 1.00 84.67 34 ASP D O 1
ATOM 2540 N N . ASP D 1 35 ? -2.921 2.938 -0.039 1.00 88.41 35 ASP D N 1
ATOM 2541 C CA . ASP D 1 35 ? -3.422 1.567 -0.259 1.00 85.56 35 ASP D CA 1
ATOM 2542 C C . ASP D 1 35 ? -4.049 1.445 -1.662 1.00 79.69 35 ASP D C 1
ATOM 2543 O O . ASP D 1 35 ? -5.012 0.692 -1.852 1.00 78.87 35 ASP D O 1
ATOM 2545 N N . ARG D 1 36 ? -3.495 2.186 -2.629 1.00 74.55 36 ARG D N 1
ATOM 2546 C CA . ARG D 1 36 ? -3.832 2.000 -4.038 1.00 70.55 36 ARG D CA 1
ATOM 2547 C C . ARG D 1 36 ? -5.305 2.355 -4.346 1.00 64.04 36 ARG D C 1
ATOM 2548 O O . ARG D 1 36 ? -5.948 1.711 -5.161 1.00 60.47 36 ARG D O 1
ATOM 2556 N N . VAL D 1 37 ? -5.835 3.362 -3.667 1.00 64.70 37 VAL D N 1
ATOM 2557 C CA . VAL D 1 37 ? -7.211 3.786 -3.896 1.00 59.56 37 VAL D CA 1
ATOM 2558 C C . VAL D 1 37 ? -7.250 4.957 -4.845 1.00 59.12 37 VAL D C 1
ATOM 2559 O O . VAL D 1 37 ? -6.577 5.972 -4.632 1.00 62.16 37 VAL D O 1
ATOM 2563 N N . LEU D 1 38 ? -8.058 4.825 -5.894 1.00 54.63 38 LEU D N 1
ATOM 2564 C CA . LEU D 1 38 ? -8.348 5.921 -6.817 1.00 54.81 38 LEU D CA 1
ATOM 2565 C C . LEU D 1 38 ? -9.670 6.532 -6.371 1.00 50.84 38 LEU D C 1
ATOM 2566 O O . LEU D 1 38 ? -10.645 5.814 -6.219 1.00 48.96 38 LEU D O 1
ATOM 2571 N N . GLN D 1 39 ? -9.662 7.846 -6.156 1.00 50.85 39 GLN D N 1
ATOM 2572 C CA . GLN D 1 39 ? -10.876 8.569 -5.828 1.00 50.33 39 GLN D CA 1
ATOM 2573 C C . GLN D 1 39 ? -11.237 9.619 -6.884 1.00 49.17 39 GLN D C 1
ATOM 2574 O O . GLN D 1 39 ? -10.384 10.416 -7.280 1.00 52.35 39 GLN D O 1
ATOM 2580 N N . ILE D 1 40 ? -12.500 9.630 -7.308 1.00 45.80 40 ILE D N 1
ATOM 2581 C CA . ILE D 1 40 ? -13.003 10.611 -8.241 1.00 45.42 40 ILE D CA 1
ATOM 2582 C C . ILE D 1 40 ? -14.113 11.353 -7.504 1.00 43.23 40 ILE D C 1
ATOM 2583 O O . ILE D 1 40 ? -15.002 10.716 -6.959 1.00 49.25 40 ILE D O 1
ATOM 2588 N N . SER D 1 41 ? -14.047 12.674 -7.481 1.00 44.86 41 SER D N 1
ATOM 2589 C CA . SER D 1 41 ? -15.045 13.429 -6.757 1.00 45.38 41 SER D CA 1
ATOM 2590 C C . SER D 1 41 ? -15.155 14.832 -7.265 1.00 46.19 41 SER D C 1
ATOM 2591 O O . SER D 1 41 ? -14.311 15.339 -8.046 1.00 47.39 41 SER D O 1
ATOM 2594 N N . GLY D 1 42 ? -16.223 15.481 -6.841 1.00 46.12 42 GLY D N 1
ATOM 2595 C CA . GLY D 1 42 ? -16.422 16.828 -7.230 1.00 48.84 42 GLY D CA 1
ATOM 2596 C C . GLY D 1 42 ? -17.846 17.194 -6.974 1.00 49.53 42 GLY D C 1
ATOM 2597 O O . GLY D 1 42 ? -18.547 16.559 -6.227 1.00 46.73 42 GLY D O 1
ATOM 2598 N N . GLU D 1 43 ? -18.234 18.297 -7.581 1.00 50.74 43 GLU D N 1
ATOM 2599 C CA . GLU D 1 43 ? -19.526 18.823 -7.368 1.00 52.08 43 GLU D CA 1
ATOM 2600 C C . GLU D 1 43 ? -19.984 19.497 -8.609 1.00 52.76 43 GLU D C 1
ATOM 2601 O O . GLU D 1 43 ? -19.340 20.424 -9.135 1.00 56.37 43 GLU D O 1
ATOM 2607 N N . ARG D 1 44 ? -21.160 19.102 -9.027 1.00 51.51 44 ARG D N 1
ATOM 2608 C CA . ARG D 1 44 ? -21.763 19.717 -10.149 1.00 49.06 44 ARG D CA 1
ATOM 2609 C C . ARG D 1 44 ? -22.539 20.932 -9.674 1.00 51.50 44 ARG D C 1
ATOM 2610 O O . ARG D 1 44 ? -23.450 20.826 -8.846 1.00 50.19 44 ARG D O 1
ATOM 2618 N N . SER D 1 45 ? -22.171 22.081 -10.224 1.00 52.92 45 SER D N 1
ATOM 2619 C CA . SER D 1 45 ? -22.770 23.337 -9.837 1.00 57.72 45 SER D CA 1
ATOM 2620 C C . SER D 1 45 ? -24.080 23.520 -10.613 1.00 56.13 45 SER D C 1
ATOM 2621 O O . SER D 1 45 ? -24.287 22.897 -11.663 1.00 54.21 45 SER D O 1
ATOM 2624 N N . VAL D 1 46 ? -24.936 24.392 -10.086 1.00 56.84 46 VAL D N 1
ATOM 2625 C CA . VAL D 1 46 ? -26.226 24.661 -10.648 1.00 57.40 46 VAL D CA 1
ATOM 2626 C C . VAL D 1 46 ? -26.298 26.136 -10.952 1.00 59.02 46 VAL D C 1
ATOM 2627 O O . VAL D 1 46 ? -25.986 26.956 -10.105 1.00 63.00 46 VAL D O 1
ATOM 2631 N N . GLU D 1 47 ? -26.709 26.468 -12.166 1.00 67.85 47 GLU D N 1
ATOM 2632 C CA . GLU D 1 47 ? -26.891 27.874 -12.564 1.00 66.69 47 GLU D CA 1
ATOM 2633 C C . GLU D 1 47 ? -27.823 28.625 -11.598 1.00 59.94 47 GLU D C 1
ATOM 2634 O O . GLU D 1 47 ? -28.797 28.045 -11.127 1.00 53.67 47 GLU D O 1
ATOM 2640 N N . LYS D 1 48 ? -27.510 29.901 -11.312 1.00 61.98 48 LYS D N 1
ATOM 2641 C CA . LYS D 1 48 ? -28.334 30.730 -10.441 1.00 60.68 48 LYS D CA 1
ATOM 2642 C C . LYS D 1 48 ? -29.688 30.863 -11.108 1.00 58.68 48 LYS D C 1
ATOM 2643 O O . LYS D 1 48 ? -29.785 30.995 -12.335 1.00 60.03 48 LYS D O 1
ATOM 2645 N N . GLU D 1 49 ? -30.735 30.752 -10.318 1.00 58.04 49 GLU D N 1
ATOM 2646 C CA . GLU D 1 49 ? -32.081 30.804 -10.841 1.00 60.06 49 GLU D CA 1
ATOM 2647 C C . GLU D 1 49 ? -32.407 32.256 -11.131 1.00 59.24 49 GLU D C 1
ATOM 2648 O O . GLU D 1 49 ? -31.908 33.152 -10.464 1.00 55.82 49 GLU D O 1
ATOM 2654 N N . ASP D 1 50 ? -33.189 32.473 -12.177 1.00 52.17 50 ASP D N 1
ATOM 2655 C CA . ASP D 1 50 ? -33.757 33.757 -12.448 1.00 53.18 50 ASP D CA 1
ATOM 2656 C C . ASP D 1 50 ? -35.208 33.635 -11.989 1.00 47.46 50 ASP D C 1
ATOM 2657 O O . ASP D 1 50 ? -35.932 32.755 -12.430 1.00 45.68 50 ASP D O 1
ATOM 2662 N N . LYS D 1 51 ? -35.623 34.545 -11.129 1.00 46.81 51 LYS D N 1
ATOM 2663 C CA . LYS D 1 51 ? -36.998 34.625 -10.688 1.00 47.75 51 LYS D CA 1
ATOM 2664 C C . LYS D 1 51 ? -38.001 34.624 -11.846 1.00 46.95 51 LYS D C 1
ATOM 2665 O O . LYS D 1 51 ? -39.142 34.214 -11.660 1.00 45.74 51 LYS D O 1
ATOM 2671 N N . ASN D 1 52 ? -37.625 35.129 -13.004 1.00 42.46 52 ASN D N 1
ATOM 2672 C CA . ASN D 1 52 ? -38.616 35.252 -14.069 1.00 46.50 52 ASN D CA 1
ATOM 2673 C C . ASN D 1 52 ? -38.802 33.974 -14.847 1.00 46.11 52 ASN D C 1
ATOM 2674 O O . ASN D 1 52 ? -39.668 33.921 -15.701 1.00 46.39 52 ASN D O 1
ATOM 2679 N N . ASP D 1 53 ? -37.998 32.948 -14.542 1.00 40.65 53 ASP D N 1
ATOM 2680 C CA . ASP D 1 53 ? -38.119 31.678 -15.232 1.00 40.59 53 ASP D CA 1
ATOM 2681 C C . ASP D 1 53 ? -39.200 30.805 -14.615 1.00 42.23 53 ASP D C 1
ATOM 2682 O O . ASP D 1 53 ? -39.395 30.821 -13.416 1.00 44.72 53 ASP D O 1
ATOM 2687 N N . GLU D 1 54 ? -39.839 29.996 -15.409 1.00 39.04 54 GLU D N 1
ATOM 2688 C CA . GLU D 1 54 ? -40.769 28.976 -14.909 1.00 44.01 54 GLU D CA 1
ATOM 2689 C C . GLU D 1 54 ? -40.204 27.607 -15.276 1.00 43.01 54 GLU D C 1
ATOM 2690 O O . GLU D 1 54 ? -39.705 27.421 -16.362 1.00 44.66 54 GLU D O 1
ATOM 2696 N N . TRP D 1 55 ? -40.279 26.630 -14.382 1.00 40.89 55 TRP D N 1
ATOM 2697 C CA . TRP D 1 55 ? -39.733 25.342 -14.669 1.00 34.84 55 TRP D CA 1
ATOM 2698 C C . TRP D 1 55 ? -40.853 24.418 -15.012 1.00 35.62 55 TRP D C 1
ATOM 2699 O O . TRP D 1 55 ? -41.867 24.390 -14.338 1.00 37.85 55 TRP D O 1
ATOM 2710 N N . HIS D 1 56 ? -40.657 23.624 -16.047 1.00 34.23 56 HIS D N 1
ATOM 2711 C CA . HIS D 1 56 ? -41.646 22.635 -16.458 1.00 34.26 56 HIS D CA 1
ATOM 2712 C C . HIS D 1 56 ? -41.197 21.210 -16.209 1.00 32.48 56 HIS D C 1
ATOM 2713 O O . HIS D 1 56 ? -42.034 20.320 -16.010 1.00 37.54 56 HIS D O 1
ATOM 2720 N N . ARG D 1 57 ? -39.911 20.964 -16.261 1.00 33.01 57 ARG D N 1
ATOM 2721 C CA . ARG D 1 57 ? -39.343 19.639 -15.946 1.00 33.93 57 ARG D CA 1
ATOM 2722 C C . ARG D 1 57 ? -38.049 19.849 -15.202 1.00 31.71 57 ARG D C 1
ATOM 2723 O O . ARG D 1 57 ? -37.278 20.683 -15.592 1.00 33.93 57 ARG D O 1
ATOM 2731 N N . VAL D 1 58 ? -37.864 19.109 -14.082 1.00 32.92 58 VAL D N 1
ATOM 2732 C CA . VAL D 1 58 ? -36.642 19.141 -13.337 1.00 34.54 58 VAL D CA 1
ATOM 2733 C C . VAL D 1 58 ? -36.229 17.711 -13.127 1.00 33.99 58 VAL D C 1
ATOM 2734 O O . VAL D 1 58 ? -36.914 16.999 -12.388 1.00 36.25 58 VAL D O 1
ATOM 2738 N N . GLU D 1 59 ? -35.179 17.275 -13.816 1.00 33.49 59 GLU D N 1
ATOM 2739 C CA . GLU D 1 59 ? -34.747 15.864 -13.741 1.00 36.55 59 GLU D CA 1
ATOM 2740 C C . GLU D 1 59 ? -33.283 15.681 -13.520 1.00 35.32 59 GLU D C 1
ATOM 2741 O O . GLU D 1 59 ? -32.869 14.612 -13.128 1.00 34.18 59 GLU D O 1
ATOM 2747 N N . ARG D 1 60 ? -32.468 16.668 -13.916 1.00 34.31 60 ARG D N 1
ATOM 2748 C CA . ARG D 1 60 ? -31.021 16.441 -13.849 1.00 39.72 60 ARG D CA 1
ATOM 2749 C C . ARG D 1 60 ? -30.485 16.493 -12.417 1.00 43.48 60 ARG D C 1
ATOM 2750 O O . ARG D 1 60 ? -30.895 17.350 -11.615 1.00 44.63 60 ARG D O 1
ATOM 2758 N N . SER D 1 61 ? -29.477 15.698 -12.149 1.00 50.03 61 SER D N 1
ATOM 2759 C CA . SER D 1 61 ? -28.872 15.685 -10.808 1.00 55.64 61 SER D CA 1
ATOM 2760 C C . SER D 1 61 ? -27.910 16.853 -10.674 1.00 55.24 61 SER D C 1
ATOM 2761 O O . SER D 1 61 ? -27.465 17.419 -11.658 1.00 50.87 61 SER D O 1
ATOM 2764 N N . SER D 1 62 ? -27.594 17.178 -9.433 1.00 54.64 62 SER D N 1
ATOM 2765 C CA . SER D 1 62 ? -26.545 18.109 -9.079 1.00 52.26 62 SER D CA 1
ATOM 2766 C C . SER D 1 62 ? -25.974 17.725 -7.733 1.00 55.14 62 SER D C 1
ATOM 2767 O O . SER D 1 62 ? -26.418 16.752 -7.115 1.00 54.23 62 SER D O 1
ATOM 2770 N N . GLY D 1 63 ? -24.997 18.485 -7.263 1.00 56.31 63 GLY D N 1
ATOM 2771 C CA . GLY D 1 63 ? -24.410 18.243 -5.947 1.00 55.22 63 GLY D CA 1
ATOM 2772 C C . GLY D 1 63 ? -23.180 17.335 -6.028 1.00 52.15 63 GLY D C 1
ATOM 2773 O O . GLY D 1 63 ? -22.666 17.043 -7.090 1.00 45.84 63 GLY D O 1
ATOM 2774 N N . LYS D 1 64 ? -22.743 16.908 -4.856 1.00 53.57 64 LYS D N 1
ATOM 2775 C CA . LYS D 1 64 ? -21.495 16.187 -4.716 1.00 53.65 64 LYS D CA 1
ATOM 2776 C C . LYS D 1 64 ? -21.561 14.814 -5.322 1.00 49.77 64 LYS D C 1
ATOM 2777 O O . LYS D 1 64 ? -22.606 14.194 -5.293 1.00 47.67 64 LYS D O 1
ATOM 2783 N N . PHE D 1 65 ? -20.455 14.356 -5.874 1.00 46.89 65 PHE D N 1
ATOM 2784 C CA . PHE D 1 65 ? -20.309 12.960 -6.259 1.00 47.05 65 PHE D CA 1
ATOM 2785 C C . PHE D 1 65 ? -19.020 12.453 -5.758 1.00 46.80 65 PHE D C 1
ATOM 2786 O O . PHE D 1 65 ? -18.079 13.229 -5.570 1.00 47.41 65 PHE D O 1
ATOM 2794 N N . LEU D 1 66 ? -18.946 11.134 -5.574 1.00 45.98 66 LEU D N 1
ATOM 2795 C CA . LEU D 1 66 ? -17.758 10.483 -5.065 1.00 47.20 66 LEU D CA 1
ATOM 2796 C C . LEU D 1 66 ? -17.803 9.033 -5.440 1.00 46.27 66 LEU D C 1
ATOM 2797 O O . LEU D 1 66 ? -18.818 8.371 -5.233 1.00 49.40 66 LEU D O 1
ATOM 2802 N N . ARG D 1 67 ? -16.712 8.548 -6.015 1.00 46.58 67 ARG D N 1
ATOM 2803 C CA . ARG D 1 67 ? -16.499 7.094 -6.186 1.00 48.52 67 ARG D CA 1
ATOM 2804 C C . ARG D 1 67 ? -15.061 6.768 -5.849 1.00 48.06 67 ARG D C 1
ATOM 2805 O O . ARG D 1 67 ? -14.155 7.554 -6.175 1.00 45.93 67 ARG D O 1
ATOM 2813 N N . ARG D 1 68 ? -14.863 5.588 -5.270 1.00 48.74 68 ARG D N 1
ATOM 2814 C CA A ARG D 1 68 ? -13.531 5.093 -4.903 0.63 52.76 68 ARG D CA 1
ATOM 2815 C CA B ARG D 1 68 ? -13.532 5.094 -4.899 0.37 51.86 68 ARG D CA 1
ATOM 2816 C C . ARG D 1 68 ? -13.335 3.689 -5.441 1.00 51.95 68 ARG D C 1
ATOM 2817 O O . ARG D 1 68 ? -14.266 2.875 -5.409 1.00 51.03 68 ARG D O 1
ATOM 2832 N N . PHE D 1 69 ? -12.116 3.396 -5.903 1.00 51.31 69 PHE D N 1
ATOM 2833 C CA . PHE D 1 69 ? -11.774 2.062 -6.437 1.00 52.37 69 PHE D CA 1
ATOM 2834 C C . PHE D 1 69 ? -10.443 1.627 -5.889 1.00 54.49 69 PHE D C 1
ATOM 2835 O O . PHE D 1 69 ? -9.492 2.399 -5.871 1.00 54.98 69 PHE D O 1
ATOM 2843 N N . ARG D 1 70 ? -10.354 0.393 -5.466 1.00 55.76 70 ARG D N 1
ATOM 2844 C CA . ARG D 1 70 ? -9.121 -0.132 -4.963 1.00 56.09 70 ARG D CA 1
ATOM 2845 C C . ARG D 1 70 ? -8.451 -0.834 -6.132 1.00 57.29 70 ARG D C 1
ATOM 2846 O O . ARG D 1 70 ? -8.931 -1.858 -6.598 1.00 61.51 70 ARG D O 1
ATOM 2848 N N . LEU D 1 71 ? -7.315 -0.325 -6.590 1.00 57.91 71 LEU D N 1
ATOM 2849 C CA . LEU D 1 71 ? -6.651 -0.948 -7.723 1.00 60.43 71 LEU D CA 1
ATOM 2850 C C . LEU D 1 71 ? -5.784 -2.121 -7.277 1.00 65.06 71 LEU D C 1
ATOM 2851 O O . LEU D 1 71 ? -5.327 -2.118 -6.151 1.00 64.50 71 LEU D O 1
ATOM 2856 N N . PRO D 1 72 ? -5.564 -3.118 -8.168 1.00 67.82 72 PRO D N 1
ATOM 2857 C CA . PRO D 1 72 ? -4.681 -4.261 -7.861 1.00 72.66 72 PRO D CA 1
ATOM 2858 C C . PRO D 1 72 ? -3.225 -3.858 -7.929 1.00 72.98 72 PRO D C 1
ATOM 2859 O O . PRO D 1 72 ? -2.909 -2.730 -8.387 1.00 73.11 72 PRO D O 1
ATOM 2863 N N . GLU D 1 73 ? -2.360 -4.761 -7.470 1.00 75.49 73 GLU D N 1
ATOM 2864 C CA . GLU D 1 73 ? -0.937 -4.477 -7.301 1.00 76.43 73 GLU D CA 1
ATOM 2865 C C . GLU D 1 73 ? -0.268 -4.119 -8.612 1.00 74.68 73 GLU D C 1
ATOM 2866 O O . GLU D 1 73 ? 0.772 -3.458 -8.589 1.00 80.12 73 GLU D O 1
ATOM 2868 N N . ASN D 1 74 ? -0.785 -4.584 -9.744 1.00 72.46 74 ASN D N 1
ATOM 2869 C CA . ASN D 1 74 ? -0.129 -4.283 -11.025 1.00 72.58 74 ASN D CA 1
ATOM 2870 C C . ASN D 1 74 ? -0.229 -2.808 -11.490 1.00 69.26 74 ASN D C 1
ATOM 2871 O O . ASN D 1 74 ? 0.385 -2.413 -12.486 1.00 68.28 74 ASN D O 1
ATOM 2876 N N . ALA D 1 75 ? -1.015 -2.001 -10.801 1.00 66.80 75 ALA D N 1
ATOM 2877 C CA . ALA D 1 75 ? -1.244 -0.636 -11.252 1.00 66.57 75 ALA D CA 1
ATOM 2878 C C . ALA D 1 75 ? -0.134 0.303 -10.804 1.00 69.56 75 ALA D C 1
ATOM 2879 O O . ALA D 1 75 ? 0.312 0.229 -9.669 1.00 74.46 75 ALA D O 1
ATOM 2881 N N . LYS D 1 76 ? 0.282 1.211 -11.686 1.00 70.62 76 LYS D N 1
ATOM 2882 C CA . LYS D 1 76 ? 1.296 2.207 -11.332 1.00 72.50 76 LYS D CA 1
ATOM 2883 C C . LYS D 1 76 ? 0.597 3.499 -10.929 1.00 70.33 76 LYS D C 1
ATOM 2884 O O . LYS D 1 76 ? 0.300 4.341 -11.767 1.00 68.05 76 LYS D O 1
ATOM 2890 N N . MET D 1 77 ? 0.322 3.620 -9.639 1.00 71.62 77 MET D N 1
ATOM 2891 C CA . MET D 1 77 ? -0.559 4.645 -9.130 1.00 74.39 77 MET D CA 1
ATOM 2892 C C . MET D 1 77 ? 0.022 6.030 -9.297 1.00 76.29 77 MET D C 1
ATOM 2893 O O . MET D 1 77 ? -0.719 6.995 -9.358 1.00 77.23 77 MET D O 1
ATOM 2898 N N . ASP D 1 78 ? 1.340 6.128 -9.385 1.00 76.14 78 ASP D N 1
ATOM 2899 C CA . ASP D 1 78 ? 1.979 7.429 -9.524 1.00 79.64 78 ASP D CA 1
ATOM 2900 C C . ASP D 1 78 ? 1.906 7.967 -10.953 1.00 74.77 78 ASP D C 1
ATOM 2901 O O . ASP D 1 78 ? 2.303 9.100 -11.203 1.00 78.26 78 ASP D O 1
ATOM 2906 N N . LYS D 1 79 ? 1.404 7.165 -11.889 1.00 70.21 79 LYS D N 1
ATOM 2907 C CA . LYS D 1 79 ? 1.352 7.563 -13.288 1.00 69.17 79 LYS D CA 1
ATOM 2908 C C . LYS D 1 79 ? -0.065 7.826 -13.777 1.00 70.60 79 LYS D C 1
ATOM 2909 O O . LYS D 1 79 ? -0.321 7.803 -14.956 1.00 71.52 79 LYS D O 1
ATOM 2915 N N . VAL D 1 80 ? -0.982 8.065 -12.858 1.00 59.36 80 VAL D N 1
ATOM 2916 C CA . VAL D 1 80 ? -2.396 8.281 -13.234 1.00 57.88 80 VAL D CA 1
ATOM 2917 C C . VAL D 1 80 ? -2.495 9.472 -14.174 1.00 57.75 80 VAL D C 1
ATOM 2918 O O . VAL D 1 80 ? -1.894 10.505 -13.903 1.00 60.09 80 VAL D O 1
ATOM 2922 N N . LYS D 1 81 ? -3.304 9.363 -15.218 1.00 57.79 81 LYS D N 1
ATOM 2923 C CA . LYS D 1 81 ? -3.664 10.537 -16.007 1.00 62.13 81 LYS D CA 1
ATOM 2924 C C . LYS D 1 81 ? -5.176 10.590 -16.209 1.00 56.41 81 LYS D C 1
ATOM 2925 O O . LYS D 1 81 ? -5.877 9.577 -16.089 1.00 52.94 81 LYS D O 1
ATOM 2931 N N . ALA D 1 82 ? -5.680 11.787 -16.488 1.00 55.86 82 ALA D N 1
ATOM 2932 C CA . ALA D 1 82 ? -7.126 11.996 -16.655 1.00 52.63 82 ALA D CA 1
ATOM 2933 C C . ALA D 1 82 ? -7.387 13.006 -17.742 1.00 55.64 82 ALA D C 1
ATOM 2934 O O . ALA D 1 82 ? -6.612 13.949 -17.925 1.00 57.41 82 ALA D O 1
ATOM 2936 N N . SER D 1 83 ? -8.484 12.796 -18.462 1.00 55.92 83 SER D N 1
ATOM 2937 C CA . SER D 1 83 ? -8.947 13.767 -19.455 1.00 56.59 83 SER D CA 1
ATOM 2938 C C . SER D 1 83 ? -10.450 13.706 -19.518 1.00 53.24 83 SER D C 1
ATOM 2939 O O . SER D 1 83 ? -11.064 12.753 -19.084 1.00 49.38 83 SER D O 1
ATOM 2942 N N . MET D 1 84 ? -11.028 14.755 -20.091 1.00 55.02 84 MET D N 1
ATOM 2943 C CA . MET D 1 84 ? -12.439 14.806 -20.191 1.00 53.19 84 MET D CA 1
ATOM 2944 C C . MET D 1 84 ? -12.851 15.293 -21.555 1.00 53.33 84 MET D C 1
ATOM 2945 O O . MET D 1 84 ? -12.230 16.211 -22.109 1.00 54.08 84 MET D O 1
ATOM 2950 N N . GLU D 1 85 ? -13.870 14.648 -22.123 1.00 50.04 85 GLU D N 1
ATOM 2951 C CA . GLU D 1 85 ? -14.397 15.017 -23.433 1.00 52.85 85 GLU D CA 1
ATOM 2952 C C . GLU D 1 85 ? -15.857 14.612 -23.523 1.00 47.29 85 GLU D C 1
ATOM 2953 O O . GLU D 1 85 ? -16.209 13.533 -23.104 1.00 42.70 85 GLU D O 1
ATOM 2959 N N . ASN D 1 86 ? -16.731 15.497 -24.015 1.00 52.20 86 ASN D N 1
ATOM 2960 C CA . ASN D 1 86 ? -18.144 15.166 -24.214 1.00 51.00 86 ASN D CA 1
ATOM 2961 C C . ASN D 1 86 ? -18.821 14.681 -22.927 1.00 42.59 86 ASN D C 1
ATOM 2962 O O . ASN D 1 86 ? -19.689 13.858 -22.968 1.00 40.38 86 ASN D O 1
ATOM 2967 N N . GLY D 1 87 ? -18.432 15.245 -21.789 1.00 43.86 87 GLY D N 1
ATOM 2968 C CA . GLY D 1 87 ? -18.996 14.878 -20.461 1.00 42.27 87 GLY D CA 1
ATOM 2969 C C . GLY D 1 87 ? -18.523 13.554 -19.892 1.00 39.46 87 GLY D C 1
ATOM 2970 O O . GLY D 1 87 ? -19.120 13.051 -18.974 1.00 38.27 87 GLY D O 1
ATOM 2971 N N . VAL D 1 88 ? -17.475 12.966 -20.474 1.00 42.26 88 VAL D N 1
ATOM 2972 C CA . VAL D 1 88 ? -16.954 11.675 -20.031 1.00 40.71 88 VAL D CA 1
ATOM 2973 C C . VAL D 1 88 ? -15.538 11.867 -19.523 1.00 45.06 88 VAL D C 1
ATOM 2974 O O . VAL D 1 88 ? -14.686 12.432 -20.243 1.00 47.12 88 VAL D O 1
ATOM 2978 N N . LEU D 1 89 ? -15.300 11.441 -18.283 1.00 43.63 89 LEU D N 1
ATOM 2979 C CA . LEU D 1 89 ? -13.952 11.488 -17.690 1.00 43.81 89 LEU D CA 1
ATOM 2980 C C . LEU D 1 89 ? -13.291 10.143 -17.913 1.00 45.67 89 LEU D C 1
ATOM 2981 O O . LEU D 1 89 ? -13.900 9.111 -17.666 1.00 45.63 89 LEU D O 1
ATOM 2986 N N . THR D 1 90 ? -12.099 10.171 -18.508 1.00 48.20 90 THR D N 1
ATOM 2987 C CA . THR D 1 90 ? -11.323 8.958 -18.675 1.00 49.26 90 THR D CA 1
ATOM 2988 C C . THR D 1 90 ? -10.109 9.063 -17.750 1.00 48.74 90 THR D C 1
ATOM 2989 O O . THR D 1 90 ? -9.385 10.055 -17.824 1.00 50.70 90 THR D O 1
ATOM 2993 N N . VAL D 1 91 ? -9.949 8.068 -16.873 1.00 47.23 91 VAL D N 1
ATOM 2994 C CA . VAL D 1 91 ? -8.808 7.990 -15.956 1.00 48.06 91 VAL D CA 1
ATOM 2995 C C . VAL D 1 91 ? -8.062 6.747 -16.346 1.00 51.09 91 VAL D C 1
ATOM 2996 O O . VAL D 1 91 ? -8.661 5.673 -16.444 1.00 51.13 91 VAL D O 1
ATOM 3000 N N . THR D 1 92 ? -6.771 6.916 -16.630 1.00 52.36 92 THR D N 1
ATOM 3001 C CA . THR D 1 92 ? -5.941 5.833 -17.062 1.00 56.08 92 THR D CA 1
ATOM 3002 C C . THR D 1 92 ? -4.864 5.639 -16.007 1.00 59.26 92 THR D C 1
ATOM 3003 O O . THR D 1 92 ? -4.157 6.581 -15.653 1.00 61.24 92 THR D O 1
ATOM 3007 N N . VAL D 1 93 ? -4.761 4.416 -15.507 1.00 57.60 93 VAL D N 1
ATOM 3008 C CA . VAL D 1 93 ? -3.710 4.064 -14.565 1.00 61.72 93 VAL D CA 1
ATOM 3009 C C . VAL D 1 93 ? -2.873 2.968 -15.232 1.00 62.83 93 VAL D C 1
ATOM 3010 O O . VAL D 1 93 ? -3.339 1.840 -15.400 1.00 61.36 93 VAL D O 1
ATOM 3014 N N . PRO D 1 94 ? -1.666 3.331 -15.707 1.00 66.77 94 PRO D N 1
ATOM 3015 C CA . PRO D 1 94 ? -0.849 2.386 -16.432 1.00 71.77 94 PRO D CA 1
ATOM 3016 C C . PRO D 1 94 ? -0.481 1.167 -15.581 1.00 73.64 94 PRO D C 1
ATOM 3017 O O . PRO D 1 94 ? -0.403 1.285 -14.368 1.00 74.11 94 PRO D O 1
ATOM 3021 N N . LYS D 1 95 ? -0.248 0.029 -16.240 1.00 76.53 95 LYS D N 1
ATOM 3022 C CA . LYS D 1 95 ? 0.358 -1.175 -15.618 1.00 80.22 95 LYS D CA 1
ATOM 3023 C C . LYS D 1 95 ? 1.813 -1.292 -16.084 1.00 87.26 95 LYS D C 1
ATOM 3024 O O . LYS D 1 95 ? 2.809 -1.670 -15.433 1.00 90.86 95 LYS D O 1
ATOM 3031 N N . SER E 1 2 ? -32.810 -0.250 -3.812 1.00 62.45 2 SER E N 1
ATOM 3032 C CA . SER E 1 2 ? -31.731 -0.133 -2.762 1.00 65.15 2 SER E CA 1
ATOM 3033 C C . SER E 1 2 ? -31.665 1.246 -2.042 1.00 55.78 2 SER E C 1
ATOM 3034 O O . SER E 1 2 ? -31.759 2.339 -2.615 1.00 60.66 2 SER E O 1
ATOM 3037 N N . THR E 1 3 ? -31.517 1.193 -0.739 1.00 53.44 3 THR E N 1
ATOM 3038 C CA . THR E 1 3 ? -31.574 2.359 0.059 1.00 43.37 3 THR E CA 1
ATOM 3039 C C . THR E 1 3 ? -30.414 3.291 -0.239 1.00 43.10 3 THR E C 1
ATOM 3040 O O . THR E 1 3 ? -29.308 2.834 -0.346 1.00 45.01 3 THR E O 1
ATOM 3044 N N . ARG E 1 4 ? -30.672 4.584 -0.391 1.00 40.02 4 ARG E N 1
ATOM 3045 C CA . ARG E 1 4 ? -29.592 5.550 -0.590 1.00 39.65 4 ARG E CA 1
ATOM 3046 C C . ARG E 1 4 ? -29.004 5.947 0.745 1.00 37.28 4 ARG E C 1
ATOM 3047 O O . ARG E 1 4 ? -29.750 6.423 1.639 1.00 38.70 4 ARG E O 1
ATOM 3055 N N . VAL E 1 5 ? -27.691 5.800 0.881 1.00 35.34 5 VAL E N 1
ATOM 3056 C CA . VAL E 1 5 ? -27.036 6.103 2.203 1.00 35.92 5 VAL E CA 1
ATOM 3057 C C . VAL E 1 5 ? -25.770 6.914 1.918 1.00 37.83 5 VAL E C 1
ATOM 3058 O O . VAL E 1 5 ? -24.945 6.533 1.094 1.00 39.66 5 VAL E O 1
ATOM 3062 N N . ASP E 1 6 ? -25.623 8.005 2.676 1.00 38.41 6 ASP E N 1
ATOM 3063 C CA . ASP E 1 6 ? -24.404 8.767 2.727 1.00 41.48 6 ASP E CA 1
ATOM 3064 C C . ASP E 1 6 ? -23.639 8.315 3.978 1.00 40.47 6 ASP E C 1
ATOM 3065 O O . ASP E 1 6 ? -24.226 8.041 5.006 1.00 42.78 6 ASP E O 1
ATOM 3070 N N . TRP E 1 7 ? -22.328 8.234 3.870 1.00 42.58 7 TRP E N 1
ATOM 3071 C CA . TRP E 1 7 ? -21.463 7.918 5.036 1.00 45.43 7 TRP E CA 1
ATOM 3072 C C . TRP E 1 7 ? -20.306 8.913 5.040 1.00 48.91 7 TRP E C 1
ATOM 3073 O O . TRP E 1 7 ? -19.553 9.014 4.062 1.00 50.87 7 TRP E O 1
ATOM 3084 N N . LYS E 1 8 ? -20.224 9.658 6.132 1.00 49.54 8 LYS E N 1
ATOM 3085 C CA . LYS E 1 8 ? -19.261 10.705 6.356 1.00 54.60 8 LYS E CA 1
ATOM 3086 C C . LYS E 1 8 ? -18.483 10.320 7.594 1.00 54.22 8 LYS E C 1
ATOM 3087 O O . LYS E 1 8 ? -19.057 9.736 8.492 1.00 49.88 8 LYS E O 1
ATOM 3093 N N . GLU E 1 9 ? -17.198 10.621 7.616 1.00 55.89 9 GLU E N 1
ATOM 3094 C CA . GLU E 1 9 ? -16.377 10.412 8.802 1.00 60.25 9 GLU E CA 1
ATOM 3095 C C . GLU E 1 9 ? -15.798 11.747 9.257 1.00 64.89 9 GLU E C 1
ATOM 3096 O O . GLU E 1 9 ? -15.135 12.460 8.471 1.00 68.04 9 GLU E O 1
ATOM 3102 N N . THR E 1 10 ? -16.151 12.137 10.480 1.00 65.27 10 THR E N 1
ATOM 3103 C CA . THR E 1 10 ? -15.687 13.379 11.066 1.00 69.11 10 THR E CA 1
ATOM 3104 C C . THR E 1 10 ? -14.567 12.992 11.993 1.00 75.57 10 THR E C 1
ATOM 3105 O O . THR E 1 10 ? -14.321 11.806 12.187 1.00 71.48 10 THR E O 1
ATOM 3109 N N . PRO E 1 11 ? -13.878 13.982 12.581 1.00 81.48 11 PRO E N 1
ATOM 3110 C CA . PRO E 1 11 ? -12.918 13.619 13.603 1.00 85.78 11 PRO E CA 1
ATOM 3111 C C . PRO E 1 11 ? -13.562 12.881 14.780 1.00 83.89 11 PRO E C 1
ATOM 3112 O O . PRO E 1 11 ? -12.892 12.081 15.404 1.00 85.69 11 PRO E O 1
ATOM 3116 N N . GLU E 1 12 ? -14.846 13.131 15.055 1.00 80.14 12 GLU E N 1
ATOM 3117 C CA . GLU E 1 12 ? -15.531 12.587 16.237 1.00 80.41 12 GLU E CA 1
ATOM 3118 C C . GLU E 1 12 ? -16.321 11.303 15.982 1.00 75.35 12 GLU E C 1
ATOM 3119 O O . GLU E 1 12 ? -16.580 10.558 16.913 1.00 70.57 12 GLU E O 1
ATOM 3125 N N . ALA E 1 13 ? -16.745 11.053 14.740 1.00 68.27 13 ALA E N 1
ATOM 3126 C CA . ALA E 1 13 ? -17.700 9.971 14.472 1.00 65.73 13 ALA E CA 1
ATOM 3127 C C . ALA E 1 13 ? -17.844 9.594 13.017 1.00 60.05 13 ALA E C 1
ATOM 3128 O O . ALA E 1 13 ? -17.521 10.386 12.107 1.00 63.49 13 ALA E O 1
ATOM 3130 N N . HIS E 1 14 ? -18.368 8.386 12.806 1.00 55.75 14 HIS E N 1
ATOM 3131 C CA . HIS E 1 14 ? -18.917 7.982 11.501 1.00 54.07 14 HIS E CA 1
ATOM 3132 C C . HIS E 1 14 ? -20.405 8.289 11.520 1.00 53.12 14 HIS E C 1
ATOM 3133 O O . HIS E 1 14 ? -21.106 7.923 12.475 1.00 50.69 14 HIS E O 1
ATOM 3140 N N . VAL E 1 15 ? -20.864 8.993 10.486 1.00 49.96 15 VAL E N 1
ATOM 3141 C CA . VAL E 1 15 ? -22.266 9.423 10.422 1.00 48.52 15 VAL E CA 1
ATOM 3142 C C . VAL E 1 15 ? -22.899 8.927 9.120 1.00 45.85 15 VAL E C 1
ATOM 3143 O O . VAL E 1 15 ? -22.399 9.287 8.049 1.00 44.37 15 VAL E O 1
ATOM 3147 N N . PHE E 1 16 ? -23.947 8.111 9.266 1.00 38.74 16 P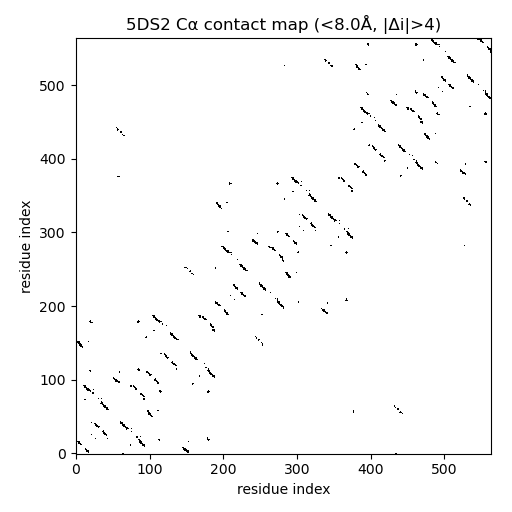HE E N 1
ATOM 3148 C CA . PHE E 1 16 ? -24.685 7.537 8.158 1.00 39.04 16 PHE E CA 1
ATOM 3149 C C . PHE E 1 16 ? -26.038 8.204 8.123 1.00 38.74 16 PHE E C 1
ATOM 3150 O O . PHE E 1 16 ? -26.669 8.407 9.180 1.00 41.21 16 PHE E O 1
ATOM 3158 N N . LYS E 1 17 ? -26.452 8.598 6.922 1.00 37.51 17 LYS E N 1
ATOM 3159 C CA . LYS E 1 17 ? -27.771 9.105 6.714 1.00 35.92 17 LYS E CA 1
ATOM 3160 C C . LYS E 1 17 ? -28.403 8.281 5.583 1.00 38.01 17 LYS E C 1
ATOM 3161 O O . LYS E 1 17 ? -27.896 8.237 4.480 1.00 36.05 17 LYS E O 1
ATOM 3167 N N . ALA E 1 18 ? -29.534 7.655 5.893 1.00 35.58 18 ALA E N 1
ATOM 3168 C CA . ALA E 1 18 ? -30.258 6.816 4.975 1.00 35.70 18 ALA E CA 1
ATOM 3169 C C . ALA E 1 18 ? -31.600 7.420 4.714 1.00 33.21 18 ALA E C 1
ATOM 3170 O O . ALA E 1 18 ? -32.371 7.771 5.656 1.00 34.44 18 ALA E O 1
ATOM 3172 N N . ASP E 1 19 ? -31.954 7.527 3.440 1.00 30.34 19 ASP E N 1
ATOM 3173 C CA . ASP E 1 19 ? -33.294 7.961 3.049 1.00 32.39 19 ASP E CA 1
ATOM 3174 C C . ASP E 1 19 ? -34.248 6.788 3.129 1.00 32.53 19 ASP E C 1
ATOM 3175 O O . ASP E 1 19 ? -34.191 5.851 2.334 1.00 32.17 19 ASP E O 1
ATOM 3180 N N . LEU E 1 20 ? -35.151 6.844 4.098 1.00 33.73 20 LEU E N 1
ATOM 3181 C CA . LEU E 1 20 ? -36.130 5.811 4.336 1.00 31.48 20 LEU E CA 1
ATOM 3182 C C . LEU E 1 20 ? -37.533 6.414 4.551 1.00 36.32 20 LEU E C 1
ATOM 3183 O O . LEU E 1 20 ? -38.134 6.246 5.639 1.00 37.41 20 LEU E O 1
ATOM 3188 N N . PRO E 1 21 ? -38.078 7.104 3.531 1.00 32.92 21 PRO E N 1
ATOM 3189 C CA . PRO E 1 21 ? -39.403 7.628 3.626 1.00 35.33 21 PRO E CA 1
ATOM 3190 C C . PRO E 1 21 ? -40.459 6.576 3.883 1.00 36.81 21 PRO E C 1
ATOM 3191 O O . PRO E 1 21 ? -40.395 5.444 3.375 1.00 37.89 21 PRO E O 1
ATOM 3195 N N . GLY E 1 22 ? -41.353 6.921 4.787 1.00 38.88 22 GLY E N 1
ATOM 3196 C CA . GLY E 1 22 ? -42.502 6.097 5.164 1.00 40.52 22 GLY E CA 1
ATOM 3197 C C . GLY E 1 22 ? -42.226 5.082 6.248 1.00 42.48 22 GLY E C 1
ATOM 3198 O O . GLY E 1 22 ? -43.136 4.399 6.680 1.00 46.40 22 GLY E O 1
ATOM 3199 N N . LEU E 1 23 ? -41.009 5.041 6.737 1.00 40.25 23 LEU E N 1
ATOM 3200 C CA . LEU E 1 23 ? -40.689 4.160 7.838 1.00 43.75 23 LEU E CA 1
ATOM 3201 C C . LEU E 1 23 ? -40.786 4.936 9.197 1.00 44.68 23 LEU E C 1
ATOM 3202 O O . LEU E 1 23 ? -40.281 6.065 9.320 1.00 46.46 23 LEU E O 1
ATOM 3207 N N . LYS E 1 24 ? -41.256 4.236 10.227 1.00 51.76 24 LYS E N 1
ATOM 3208 C CA . LYS E 1 24 ? -41.090 4.667 11.646 1.00 54.05 24 LYS E CA 1
ATOM 3209 C C . LYS E 1 24 ? -39.812 4.127 12.261 1.00 51.76 24 LYS E C 1
ATOM 3210 O O . LYS E 1 24 ? -39.340 3.054 11.853 1.00 45.35 24 LYS E O 1
ATOM 3216 N N . LYS E 1 25 ? -39.212 4.849 13.214 1.00 68.41 25 LYS E N 1
ATOM 3217 C CA . LYS E 1 25 ? -37.958 4.392 13.890 1.00 67.84 25 LYS E CA 1
ATOM 3218 C C . LYS E 1 25 ? -38.060 2.936 14.338 1.00 62.43 25 LYS E C 1
ATOM 3219 O O . LYS E 1 25 ? -37.105 2.197 14.229 1.00 60.44 25 LYS E O 1
ATOM 3225 N N . GLU E 1 26 ? -39.229 2.537 14.827 1.00 68.19 26 GLU E N 1
ATOM 3226 C CA . GLU E 1 26 ? -39.426 1.183 15.393 1.00 67.90 26 GLU E CA 1
ATOM 3227 C C . GLU E 1 26 ? -39.395 0.114 14.323 1.00 62.14 26 GLU E C 1
ATOM 3228 O O . GLU E 1 26 ? -39.112 -1.035 14.613 1.00 57.84 26 GLU E O 1
ATOM 3234 N N . GLU E 1 27 ? -39.646 0.500 13.071 1.00 57.31 27 GLU E N 1
ATOM 3235 C CA . GLU E 1 27 ? -39.555 -0.424 11.954 1.00 54.83 27 GLU E CA 1
ATOM 3236 C C . GLU E 1 27 ? -38.148 -0.566 11.385 1.00 49.76 27 GLU E C 1
ATOM 3237 O O . GLU E 1 27 ? -37.922 -1.408 10.531 1.00 49.41 27 GLU E O 1
ATOM 3243 N N . VAL E 1 28 ? -37.197 0.261 11.780 1.00 48.18 28 VAL E N 1
ATOM 3244 C CA . VAL E 1 28 ? -35.865 0.188 11.213 1.00 45.08 28 VAL E CA 1
ATOM 3245 C C . VAL E 1 28 ? -34.921 -0.474 12.200 1.00 46.70 28 VAL E C 1
ATOM 3246 O O . VAL E 1 28 ? -34.768 -0.011 13.351 1.00 50.37 28 VAL E O 1
ATOM 3250 N N . LYS E 1 29 ? -34.335 -1.584 11.822 1.00 46.37 29 LYS E N 1
ATOM 3251 C CA . LYS E 1 29 ? -33.397 -2.293 12.707 1.00 47.26 29 LYS E CA 1
ATOM 3252 C C . LYS E 1 29 ? -32.000 -1.814 12.413 1.00 44.35 29 LYS E C 1
ATOM 3253 O O . LYS E 1 29 ? -31.541 -1.876 11.284 1.00 42.91 29 LYS E O 1
ATOM 3259 N N . VAL E 1 30 ? -31.326 -1.371 13.450 1.00 40.26 30 VAL E N 1
ATOM 3260 C CA . VAL E 1 30 ? -29.941 -0.925 13.310 1.00 39.91 30 VAL E CA 1
ATOM 3261 C C . VAL E 1 30 ? -29.136 -1.832 14.211 1.00 40.56 30 VAL E C 1
ATOM 3262 O O . VAL E 1 30 ? -29.401 -1.830 15.445 1.00 40.05 30 VAL E O 1
ATOM 3266 N N . GLU E 1 31 ? -28.209 -2.585 13.665 1.00 52.85 31 GLU E N 1
ATOM 3267 C CA . GLU E 1 31 ? -27.558 -3.627 14.400 1.00 54.48 31 GLU E CA 1
ATOM 3268 C C . GLU E 1 31 ? -26.107 -3.667 14.088 1.00 54.31 31 GLU E C 1
ATOM 3269 O O . GLU E 1 31 ? -25.698 -3.334 12.988 1.00 51.69 31 GLU E O 1
ATOM 3275 N N . VAL E 1 32 ? -25.321 -4.143 15.057 1.00 56.79 32 VAL E N 1
ATOM 3276 C CA . VAL E 1 32 ? -23.941 -4.335 14.845 1.00 59.97 32 VAL E CA 1
ATOM 3277 C C . VAL E 1 32 ? -23.685 -5.826 14.841 1.00 66.78 32 VAL E C 1
ATOM 3278 O O . VAL E 1 32 ? -24.166 -6.546 15.725 1.00 71.17 32 VAL E O 1
ATOM 3282 N N . GLU E 1 33 ? -22.936 -6.315 13.855 1.00 68.48 33 GLU E N 1
ATOM 3283 C CA . GLU E 1 33 ? -22.577 -7.739 13.824 1.00 75.62 33 GLU E CA 1
ATOM 3284 C C . GLU E 1 33 ? -21.089 -7.944 13.933 1.00 78.13 33 GLU E C 1
ATOM 3285 O O . GLU E 1 33 ? -20.333 -6.970 13.927 1.00 75.57 33 GLU E O 1
ATOM 3291 N N . ASP E 1 34 ? -20.687 -9.205 14.112 1.00 87.18 34 ASP E N 1
ATOM 3292 C CA . ASP E 1 34 ? -19.284 -9.551 14.282 1.00 92.98 34 ASP E CA 1
ATOM 3293 C C . ASP E 1 34 ? -18.484 -8.934 13.135 1.00 89.46 34 ASP E C 1
ATOM 3294 O O . ASP E 1 34 ? -18.984 -8.772 12.005 1.00 87.28 34 ASP E O 1
ATOM 3296 N N . ASP E 1 35 ? -17.272 -8.505 13.465 1.00 91.96 35 ASP E N 1
ATOM 3297 C CA . ASP E 1 35 ? -16.344 -7.961 12.483 1.00 89.76 35 ASP E CA 1
ATOM 3298 C C . ASP E 1 35 ? -16.692 -6.519 12.087 1.00 80.93 35 ASP E C 1
ATOM 3299 O O . ASP E 1 35 ? -16.390 -6.106 10.966 1.00 80.55 35 ASP E O 1
ATOM 3301 N N . ARG E 1 36 ? -17.288 -5.751 13.015 1.00 78.43 36 ARG E N 1
ATOM 3302 C CA . ARG E 1 36 ? -17.444 -4.311 12.859 1.00 75.16 36 ARG E CA 1
ATOM 3303 C C . ARG E 1 36 ? -18.401 -3.979 11.690 1.00 66.84 36 ARG E C 1
ATOM 3304 O O . ARG E 1 36 ? -18.204 -3.000 10.985 1.00 65.18 36 ARG E O 1
ATOM 3312 N N . VAL E 1 37 ? -19.424 -4.798 11.516 1.00 54.53 37 VAL E N 1
ATOM 3313 C CA . VAL E 1 37 ? -20.416 -4.578 10.478 1.00 51.26 37 VAL E CA 1
ATOM 3314 C C . VAL E 1 37 ? -21.633 -3.871 11.042 1.00 51.28 37 VAL E C 1
ATOM 3315 O O . VAL E 1 37 ? -22.217 -4.336 12.030 1.00 53.79 37 VAL E O 1
ATOM 3319 N N . LEU E 1 38 ? -21.986 -2.736 10.429 1.00 45.46 38 LEU E N 1
ATOM 3320 C CA . LEU E 1 38 ? -23.227 -2.041 10.739 1.00 45.50 38 LEU E CA 1
ATOM 3321 C C . LEU E 1 38 ? -24.247 -2.506 9.720 1.00 41.50 38 LEU E C 1
ATOM 3322 O O . LEU E 1 38 ? -23.980 -2.442 8.522 1.00 42.13 38 LEU E O 1
ATOM 3327 N N . GLN E 1 39 ? -25.378 -2.982 10.203 1.00 39.64 39 GLN E N 1
ATOM 3328 C CA . GLN E 1 39 ? -26.440 -3.359 9.357 1.00 37.98 39 GLN E CA 1
ATOM 3329 C C . GLN E 1 39 ? -27.694 -2.507 9.635 1.00 39.25 39 GLN E C 1
ATOM 3330 O O . GLN E 1 39 ? -28.154 -2.384 10.763 1.00 40.28 39 GLN E O 1
ATOM 3336 N N . ILE E 1 40 ? -28.270 -1.967 8.561 1.00 33.46 40 ILE E N 1
ATOM 3337 C CA . ILE E 1 40 ? -29.560 -1.255 8.654 1.00 35.23 40 ILE E CA 1
ATOM 3338 C C . ILE E 1 40 ? -30.560 -2.041 7.820 1.00 35.75 40 ILE E C 1
ATOM 3339 O O . ILE E 1 40 ? -30.272 -2.379 6.653 1.00 37.62 40 ILE E O 1
ATOM 3344 N N . SER E 1 41 ? -31.705 -2.365 8.385 1.00 37.92 41 SER E N 1
ATOM 3345 C CA . SER E 1 41 ? -32.673 -3.151 7.647 1.00 37.78 41 SER E CA 1
ATOM 3346 C C . SER E 1 41 ? -34.091 -2.934 8.153 1.00 40.27 41 SER E C 1
ATOM 3347 O O . SER E 1 41 ? -34.323 -2.398 9.249 1.00 38.49 41 SER E O 1
ATOM 3350 N N . GLY E 1 42 ? -35.023 -3.476 7.413 1.00 38.43 42 GLY E N 1
ATOM 3351 C CA . GLY E 1 42 ? -36.399 -3.423 7.824 1.00 41.86 42 GLY E CA 1
ATOM 3352 C C . GLY E 1 42 ? -37.285 -3.608 6.620 1.00 43.44 42 GLY E C 1
ATOM 3353 O O . GLY E 1 42 ? -36.871 -4.136 5.595 1.00 41.69 42 GLY E O 1
ATOM 3354 N N . GLU E 1 43 ? -38.543 -3.263 6.790 1.00 44.95 43 GLU E N 1
ATOM 3355 C CA . GLU E 1 43 ? -39.538 -3.452 5.783 1.00 47.00 43 GLU E CA 1
ATOM 3356 C C . GLU E 1 43 ? -40.548 -2.358 5.819 1.00 47.78 43 GLU E C 1
ATOM 3357 O O . GLU E 1 43 ? -41.200 -2.111 6.831 1.00 42.97 43 GLU E O 1
ATOM 3363 N N . ARG E 1 44 ? -40.741 -1.753 4.659 1.00 49.89 44 ARG E N 1
ATOM 3364 C CA . ARG E 1 44 ? -41.711 -0.750 4.484 1.00 49.20 44 ARG E CA 1
ATOM 3365 C C . ARG E 1 44 ? -43.050 -1.396 4.216 1.00 51.44 44 ARG E C 1
ATOM 3366 O O . ARG E 1 44 ? -43.230 -2.130 3.227 1.00 51.65 44 ARG E O 1
ATOM 3374 N N . SER E 1 45 ? -43.998 -1.061 5.082 1.00 52.19 45 SER E N 1
ATOM 3375 C CA . SER E 1 45 ? -45.322 -1.568 5.005 1.00 56.98 45 SER E CA 1
ATOM 3376 C C . SER E 1 45 ? -46.127 -0.756 4.004 1.00 58.03 45 SER E C 1
ATOM 3377 O O . SER E 1 45 ? -45.789 0.372 3.663 1.00 56.54 45 SER E O 1
ATOM 3380 N N . VAL E 1 46 ? -47.207 -1.351 3.542 1.00 64.36 46 VAL E N 1
ATOM 3381 C CA . VAL E 1 46 ? -48.052 -0.745 2.548 1.00 60.09 46 VAL E CA 1
ATOM 3382 C C . VAL E 1 46 ? -49.424 -0.636 3.125 1.00 57.54 46 VAL E C 1
ATOM 3383 O O . VAL E 1 46 ? -49.909 -1.594 3.694 1.00 58.15 46 VAL E O 1
ATOM 3387 N N . GLU E 1 47 ? -50.026 0.537 3.016 1.00 58.78 47 GLU E N 1
ATOM 3388 C CA . GLU E 1 47 ? -51.375 0.763 3.540 1.00 63.02 47 GLU E CA 1
ATOM 3389 C C . GLU E 1 47 ? -52.340 -0.264 2.965 1.00 61.78 47 GLU E C 1
ATOM 3390 O O . GLU E 1 47 ? -52.231 -0.619 1.778 1.00 61.09 47 GLU E O 1
ATOM 3396 N N . LYS E 1 48 ? -53.248 -0.772 3.805 1.00 66.25 48 LYS E N 1
ATOM 3397 C CA . LYS E 1 48 ? -54.226 -1.744 3.347 1.00 68.46 48 LYS E CA 1
ATOM 3398 C C . LYS E 1 48 ? -55.042 -1.067 2.265 1.00 66.18 48 LYS E C 1
ATOM 3399 O O . LYS E 1 48 ? -55.411 0.098 2.376 1.00 66.57 48 LYS E O 1
ATOM 3405 N N . GLU E 1 49 ? -55.288 -1.794 1.198 1.00 67.22 49 GLU E N 1
ATOM 3406 C CA . GLU E 1 49 ? -56.032 -1.255 0.109 1.00 68.22 49 GLU E CA 1
ATOM 3407 C C . GLU E 1 49 ? -57.497 -1.246 0.468 1.00 69.67 49 GLU E C 1
ATOM 3408 O O . GLU E 1 49 ? -57.981 -2.131 1.167 1.00 72.50 49 GLU E O 1
ATOM 3414 N N . ASP E 1 50 ? -58.197 -0.238 -0.020 1.00 70.41 50 ASP E N 1
ATOM 3415 C CA . ASP E 1 50 ? -59.636 -0.205 0.030 1.00 72.02 50 ASP E CA 1
ATOM 3416 C C . ASP E 1 50 ? -60.118 -0.562 -1.370 1.00 71.70 50 ASP E C 1
ATOM 3417 O O . ASP E 1 50 ? -59.682 0.031 -2.350 1.00 73.82 50 ASP E O 1
ATOM 3422 N N . LYS E 1 51 ? -61.038 -1.513 -1.469 1.00 73.75 51 LYS E N 1
ATOM 3423 C CA . LYS E 1 51 ? -61.652 -1.883 -2.765 1.00 75.65 51 LYS E CA 1
ATOM 3424 C C . LYS E 1 51 ? -62.220 -0.692 -3.530 1.00 78.13 51 LYS E C 1
ATOM 3425 O O . LYS E 1 51 ? -62.259 -0.717 -4.755 1.00 82.23 51 LYS E O 1
ATOM 3431 N N . ASN E 1 52 ? -62.654 0.364 -2.838 1.00 79.49 52 ASN E N 1
ATOM 3432 C CA . ASN E 1 52 ? -63.213 1.525 -3.547 1.00 78.28 52 ASN E CA 1
ATOM 3433 C C . ASN E 1 52 ? -62.165 2.464 -4.126 1.00 75.30 52 ASN E C 1
ATOM 3434 O O . ASN E 1 52 ? -62.515 3.402 -4.799 1.00 76.97 52 ASN E O 1
ATOM 3439 N N . ASP E 1 53 ? -60.893 2.200 -3.870 1.00 72.72 53 ASP E N 1
ATOM 3440 C CA . ASP E 1 53 ? -59.811 3.071 -4.323 1.00 70.49 53 ASP E CA 1
ATOM 3441 C C . ASP E 1 53 ? -59.442 2.736 -5.756 1.00 69.14 53 ASP E C 1
ATOM 3442 O O . ASP E 1 53 ? -59.468 1.576 -6.162 1.00 71.22 53 ASP E O 1
ATOM 3447 N N . GLU E 1 54 ? -59.145 3.767 -6.524 1.00 67.04 54 GLU E N 1
ATOM 3448 C CA . GLU E 1 54 ? -58.760 3.629 -7.898 1.00 67.44 54 GLU E CA 1
ATOM 3449 C C . GLU E 1 54 ? -57.387 4.254 -8.015 1.00 64.51 54 GLU E C 1
ATOM 3450 O O . GLU E 1 54 ? -57.158 5.302 -7.444 1.00 62.72 54 GLU E O 1
ATOM 3456 N N . TRP E 1 55 ? -56.450 3.595 -8.704 1.00 64.17 55 TRP E N 1
ATOM 3457 C CA . TRP E 1 55 ? -55.091 4.093 -8.790 1.00 62.10 55 TRP E CA 1
ATOM 3458 C C . TRP E 1 55 ? -54.863 4.762 -10.116 1.00 63.41 55 TRP E C 1
ATOM 3459 O O . TRP E 1 55 ? -55.258 4.244 -11.145 1.00 67.07 55 TRP E O 1
ATOM 3470 N N . HIS E 1 56 ? -54.311 5.950 -10.069 1.00 61.37 56 HIS E N 1
ATOM 3471 C CA . HIS E 1 56 ? -53.943 6.698 -11.270 1.00 64.39 56 HIS E CA 1
ATOM 3472 C C . HIS E 1 56 ? -52.435 6.681 -11.527 1.00 64.43 56 HIS E C 1
ATOM 3473 O O . HIS E 1 56 ? -51.988 6.778 -12.653 1.00 67.17 56 HIS E O 1
ATOM 3480 N N . ARG E 1 57 ? -51.649 6.661 -10.459 1.00 47.54 57 ARG E N 1
ATOM 3481 C CA . ARG E 1 57 ? -50.170 6.553 -10.568 1.00 45.30 57 ARG E CA 1
ATOM 3482 C C . ARG E 1 57 ? -49.680 5.652 -9.468 1.00 43.13 57 ARG E C 1
ATOM 3483 O O . ARG E 1 57 ? -50.102 5.799 -8.334 1.00 40.98 57 ARG E O 1
ATOM 3491 N N . VAL E 1 58 ? -48.781 4.741 -9.813 1.00 43.10 58 VAL E N 1
ATOM 3492 C CA . VAL E 1 58 ? -48.097 3.924 -8.822 1.00 41.84 58 VAL E CA 1
ATOM 3493 C C . VAL E 1 58 ? -46.620 4.031 -9.126 1.00 40.53 58 VAL E C 1
ATOM 3494 O O . VAL E 1 58 ? -46.152 3.513 -10.140 1.00 44.69 58 VAL E O 1
ATOM 3498 N N . GLU E 1 59 ? -45.883 4.686 -8.247 1.00 40.99 59 GLU E N 1
ATOM 3499 C CA . GLU E 1 59 ? -44.452 4.818 -8.409 1.00 40.31 59 GLU E CA 1
ATOM 3500 C C . GLU E 1 59 ? -43.644 4.414 -7.182 1.00 42.14 59 GLU E C 1
ATOM 3501 O O . GLU E 1 59 ? -42.416 4.215 -7.299 1.00 44.33 59 GLU E O 1
ATOM 3507 N N . ARG E 1 60 ? -44.227 4.398 -6.004 1.00 42.01 60 ARG E N 1
ATOM 3508 C CA . ARG E 1 60 ? -43.432 4.164 -4.768 1.00 45.92 60 ARG E CA 1
ATOM 3509 C C . ARG E 1 60 ? -43.182 2.673 -4.547 1.00 49.86 60 ARG E C 1
ATOM 3510 O O . ARG E 1 60 ? -44.043 1.868 -4.799 1.00 54.48 60 ARG E O 1
ATOM 3518 N N . SER E 1 61 ? -42.020 2.360 -4.034 1.00 57.25 61 SER E N 1
ATOM 3519 C CA . SER E 1 61 ? -41.603 1.002 -3.705 1.00 64.04 61 SER E CA 1
ATOM 3520 C C . SER E 1 61 ? -41.968 0.652 -2.283 1.00 63.92 61 SER E C 1
ATOM 3521 O O . SER E 1 61 ? -42.247 1.514 -1.461 1.00 57.28 61 SER E O 1
ATOM 3524 N N . SER E 1 62 ? -41.974 -0.645 -2.014 1.00 43.02 62 SER E N 1
ATOM 3525 C CA . SER E 1 62 ? -42.218 -1.171 -0.709 1.00 43.85 62 SER E CA 1
ATOM 3526 C C . SER E 1 62 ? -41.365 -2.432 -0.518 1.00 44.57 62 SER E C 1
ATOM 3527 O O . SER E 1 62 ? -40.665 -2.849 -1.429 1.00 49.68 62 SER E O 1
ATOM 3530 N N . GLY E 1 63 ? -41.509 -3.073 0.632 1.00 45.45 63 GLY E N 1
ATOM 3531 C CA . GLY E 1 63 ? -40.836 -4.357 0.866 1.00 47.66 63 GLY E CA 1
ATOM 3532 C C . GLY E 1 63 ? -39.545 -4.169 1.607 1.00 42.81 63 GLY E C 1
ATOM 3533 O O . GLY E 1 63 ? -39.229 -3.075 2.085 1.00 43.23 63 GLY E O 1
ATOM 3534 N N . LYS E 1 64 ? -38.811 -5.244 1.732 1.00 40.87 64 LYS E N 1
ATOM 3535 C CA . LYS E 1 64 ? -37.619 -5.264 2.543 1.00 42.45 64 LYS E CA 1
ATOM 3536 C C . LYS E 1 64 ? -36.552 -4.312 2.010 1.00 37.57 64 LYS E C 1
ATOM 3537 O O . LYS E 1 64 ? -36.411 -4.163 0.812 1.00 36.51 64 LYS E O 1
ATOM 3543 N N . PHE E 1 65 ? -35.738 -3.762 2.898 1.00 33.17 65 PHE E N 1
ATOM 3544 C CA . PHE E 1 65 ? -34.482 -3.107 2.559 1.00 33.61 65 PHE E CA 1
ATOM 3545 C C . PHE E 1 65 ? -33.364 -3.514 3.507 1.00 33.76 65 PHE E C 1
ATOM 3546 O O . PHE E 1 65 ? -33.614 -3.999 4.620 1.00 35.09 65 PHE E O 1
ATOM 3554 N N . LEU E 1 66 ? -32.120 -3.405 3.049 1.00 33.51 66 LEU E N 1
ATOM 3555 C CA . LEU E 1 66 ? -30.958 -3.861 3.785 1.00 34.27 66 LEU E CA 1
ATOM 3556 C C . LEU E 1 66 ? -29.735 -3.214 3.232 1.00 38.54 66 LEU E C 1
ATOM 3557 O O . LEU E 1 66 ? -29.530 -3.226 2.008 1.00 35.56 66 LEU E O 1
ATOM 3562 N N . ARG E 1 67 ? -28.906 -2.617 4.113 1.00 36.95 67 ARG E N 1
ATOM 3563 C CA . ARG E 1 67 ? -27.538 -2.214 3.754 1.00 38.82 67 ARG E CA 1
ATOM 3564 C C . ARG E 1 67 ? -26.604 -2.575 4.859 1.00 41.59 67 ARG E C 1
ATOM 3565 O O . ARG E 1 67 ? -26.969 -2.544 6.048 1.00 37.38 67 ARG E O 1
ATOM 3573 N N . ARG E 1 68 ? -25.374 -2.936 4.470 1.00 43.87 68 ARG E N 1
ATOM 3574 C CA . ARG E 1 68 ? -24.327 -3.343 5.423 1.00 43.18 68 ARG E CA 1
ATOM 3575 C C . ARG E 1 68 ? -23.058 -2.569 5.128 1.00 44.81 68 ARG E C 1
ATOM 3576 O O . ARG E 1 68 ? -22.710 -2.362 3.967 1.00 41.79 68 ARG E O 1
ATOM 3584 N N . PHE E 1 69 ? -22.368 -2.149 6.183 1.00 44.82 69 PHE E N 1
ATOM 3585 C CA . PHE E 1 69 ? -21.154 -1.353 6.066 1.00 46.79 69 PHE E CA 1
ATOM 3586 C C . PHE E 1 69 ? -20.112 -1.921 7.008 1.00 47.59 69 PHE E C 1
ATOM 3587 O O . PHE E 1 69 ? -20.408 -2.175 8.165 1.00 48.04 69 PHE E O 1
ATOM 3595 N N . ARG E 1 70 ? -18.889 -2.095 6.520 1.00 49.02 70 ARG E N 1
ATOM 3596 C CA . ARG E 1 70 ? -17.812 -2.561 7.361 1.00 52.62 70 ARG E CA 1
ATOM 3597 C C . ARG E 1 70 ? -17.042 -1.351 7.889 1.00 52.93 70 ARG E C 1
ATOM 3598 O O . ARG E 1 70 ? -16.420 -0.632 7.141 1.00 55.97 70 ARG E O 1
ATOM 3600 N N . LEU E 1 71 ? -17.118 -1.080 9.180 1.00 56.23 71 LEU E N 1
ATOM 3601 C CA . LEU E 1 71 ? -16.484 0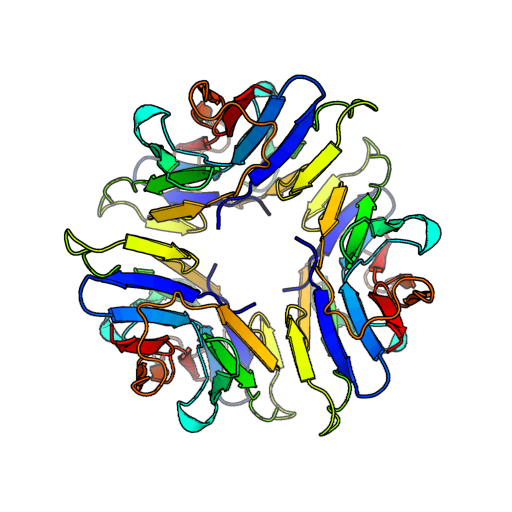.116 9.710 1.00 56.64 71 LEU E CA 1
ATOM 3602 C C . LEU E 1 71 ? -15.009 -0.154 9.966 1.00 61.36 71 LEU E C 1
ATOM 3603 O O . LEU E 1 71 ? -14.659 -1.285 10.226 1.00 61.02 71 LEU E O 1
ATOM 3608 N N . PRO E 1 72 ? -14.167 0.887 9.867 1.00 60.73 72 PRO E N 1
ATOM 3609 C CA . PRO E 1 72 ? -12.763 0.778 10.210 1.00 67.59 72 PRO E CA 1
ATOM 3610 C C . PRO E 1 72 ? -12.538 0.635 11.709 1.00 66.84 72 PRO E C 1
ATOM 3611 O O . PRO E 1 72 ? -13.483 0.834 12.524 1.00 63.90 72 PRO E O 1
ATOM 3615 N N . GLU E 1 73 ? -11.290 0.298 12.065 1.00 69.38 73 GLU E N 1
ATOM 3616 C CA . GLU E 1 73 ? -10.950 -0.056 13.447 1.00 70.02 73 GLU E CA 1
ATOM 3617 C C . GLU E 1 73 ? -11.179 1.101 14.415 1.00 68.82 73 GLU E C 1
ATOM 3618 O O . GLU E 1 73 ? -11.360 0.867 15.592 1.00 68.57 73 GLU E O 1
ATOM 3620 N N . ASN E 1 74 ? -11.177 2.348 13.936 1.00 68.44 74 ASN E N 1
ATOM 3621 C CA . ASN E 1 74 ? -11.375 3.486 14.861 1.00 71.30 74 ASN E CA 1
ATOM 3622 C C . ASN E 1 74 ? -12.798 3.677 15.407 1.00 70.77 74 ASN E C 1
ATOM 3623 O O . ASN E 1 74 ? -13.024 4.491 16.305 1.00 71.29 74 ASN E O 1
ATOM 3628 N N . ALA E 1 75 ? -13.754 2.926 14.877 1.00 68.53 75 ALA E N 1
ATOM 3629 C CA . ALA E 1 75 ? -15.136 3.091 15.284 1.00 65.94 75 ALA E CA 1
ATOM 3630 C C . ALA E 1 75 ? -15.430 2.363 16.608 1.00 65.56 75 ALA E C 1
ATOM 3631 O O . ALA E 1 75 ? -15.021 1.240 16.810 1.00 64.84 75 ALA E O 1
ATOM 3633 N N . LYS E 1 76 ? -16.176 3.018 17.480 1.00 65.98 76 LYS E N 1
ATOM 3634 C CA . LYS E 1 76 ? -16.609 2.411 18.732 1.00 66.36 76 LYS E CA 1
ATOM 3635 C C . LYS E 1 76 ? -17.994 1.846 18.476 1.00 60.21 76 LYS E C 1
ATOM 3636 O O . LYS E 1 76 ? -19.021 2.492 18.731 1.00 61.42 76 LYS E O 1
ATOM 3642 N N . MET E 1 77 ? -18.023 0.606 18.029 1.00 60.19 77 MET E N 1
ATOM 3643 C CA . MET E 1 77 ? -19.251 -0.025 17.591 1.00 56.86 77 MET E CA 1
ATOM 3644 C C . MET E 1 77 ? -20.296 -0.153 18.690 1.00 59.33 77 MET E C 1
ATOM 3645 O O . MET E 1 77 ? -21.482 -0.254 18.409 1.00 59.19 77 MET E O 1
ATOM 3650 N N . ASP E 1 78 ? -19.881 -0.183 19.950 1.00 56.99 78 ASP E N 1
ATOM 3651 C CA . ASP E 1 78 ? -20.849 -0.356 21.024 1.00 59.85 78 ASP E CA 1
ATOM 3652 C C . ASP E 1 78 ? -21.532 0.906 21.449 1.00 60.90 78 ASP E C 1
ATOM 3653 O O . ASP E 1 78 ? -22.379 0.870 22.313 1.00 67.34 78 ASP E O 1
ATOM 3658 N N . LYS E 1 79 ? -21.142 2.020 20.852 1.00 59.61 79 LYS E N 1
ATOM 3659 C CA . LYS E 1 79 ? -21.707 3.299 21.197 1.00 58.48 79 LYS E CA 1
ATOM 3660 C C . LYS E 1 79 ? -22.581 3.826 20.065 1.00 58.18 79 LYS E C 1
ATOM 3661 O O . LYS E 1 79 ? -22.888 4.991 20.032 1.00 57.82 79 LYS E O 1
ATOM 3667 N N . VAL E 1 80 ? -23.037 2.943 19.199 1.00 51.80 80 VAL E N 1
ATOM 3668 C CA . VAL E 1 80 ? -23.903 3.325 18.109 1.00 49.10 80 VAL E CA 1
ATOM 3669 C C . VAL E 1 80 ? -25.185 3.988 18.626 1.00 51.00 80 VAL E C 1
ATOM 3670 O O . VAL E 1 80 ? -25.768 3.531 19.634 1.00 48.44 80 VAL E O 1
ATOM 3674 N N . LYS E 1 81 ? -25.606 5.071 17.964 1.00 48.95 81 LYS E N 1
ATOM 3675 C CA . LYS E 1 81 ? -26.936 5.634 18.219 1.00 53.05 81 LYS E CA 1
ATOM 3676 C C . LYS E 1 81 ? -27.623 5.953 16.895 1.00 47.47 81 LYS E C 1
ATOM 3677 O O . LYS E 1 81 ? -26.969 6.053 15.855 1.00 49.15 81 LYS E O 1
ATOM 3683 N N . ALA E 1 82 ? -28.947 6.025 16.952 1.00 45.26 82 ALA E N 1
ATOM 3684 C CA . ALA E 1 82 ? -29.744 6.217 15.761 1.00 43.33 82 ALA E CA 1
ATOM 3685 C C . ALA E 1 82 ? -30.926 7.088 16.107 1.00 46.84 82 ALA E C 1
ATOM 3686 O O . ALA E 1 82 ? -31.474 6.989 17.237 1.00 45.95 82 ALA E O 1
ATOM 3688 N N . SER E 1 83 ? -31.330 7.896 15.156 1.00 43.02 83 SER E N 1
ATOM 3689 C CA . SER E 1 83 ? -32.569 8.662 15.242 1.00 44.39 83 SER E CA 1
ATOM 3690 C C . SER E 1 83 ? -33.183 8.811 13.868 1.00 43.62 83 SER E C 1
ATOM 3691 O O . SER E 1 83 ? -32.486 8.651 12.855 1.00 41.96 83 SER E O 1
ATOM 3694 N N . MET E 1 84 ? -34.491 9.139 13.810 1.00 44.13 84 MET E N 1
ATOM 3695 C CA . MET E 1 84 ? -35.123 9.426 12.528 1.00 44.31 84 MET E CA 1
ATOM 3696 C C . MET E 1 84 ? -35.906 10.714 12.597 1.00 44.75 84 MET E C 1
ATOM 3697 O O . MET E 1 84 ? -36.564 10.981 13.629 1.00 41.66 84 MET E O 1
ATOM 3702 N N . GLU E 1 85 ? -35.847 11.468 11.521 1.00 38.38 85 GLU E N 1
ATOM 3703 C CA . GLU E 1 85 ? -36.650 12.661 11.376 1.00 42.15 85 GLU E CA 1
ATOM 3704 C C . GLU E 1 85 ? -36.859 12.917 9.871 1.00 39.91 85 GLU E C 1
ATOM 3705 O O . GLU E 1 85 ? -35.937 12.740 9.095 1.00 38.01 85 GLU E O 1
ATOM 3711 N N . ASN E 1 86 ? -38.084 13.232 9.450 1.00 38.78 86 ASN E N 1
ATOM 3712 C CA . ASN E 1 86 ? -38.352 13.530 8.064 1.00 34.91 86 ASN E CA 1
ATOM 3713 C C . ASN E 1 86 ? -38.006 12.436 7.114 1.00 36.60 86 ASN E C 1
ATOM 3714 O O . ASN E 1 86 ? -37.648 12.705 5.944 1.00 34.36 86 ASN E O 1
ATOM 3719 N N . GLY E 1 87 ? -38.157 11.179 7.567 1.00 34.64 87 GLY E N 1
ATOM 3720 C CA . GLY E 1 87 ? -37.887 10.062 6.681 1.00 35.63 87 GLY E CA 1
ATOM 3721 C C . GLY E 1 87 ? -36.382 9.791 6.488 1.00 34.20 87 GLY E C 1
ATOM 3722 O O . GLY E 1 87 ? -36.051 9.000 5.646 1.00 36.19 87 GLY E O 1
ATOM 3723 N N . VAL E 1 88 ? -35.527 10.430 7.261 1.00 34.83 88 VAL E N 1
ATOM 3724 C CA . VAL E 1 88 ? -34.075 10.216 7.208 1.00 35.63 88 VAL E CA 1
ATOM 3725 C C . VAL E 1 88 ? -33.630 9.542 8.482 1.00 36.02 88 VAL E C 1
ATOM 3726 O O . VAL E 1 88 ? -33.851 10.070 9.612 1.00 37.38 88 VAL E O 1
ATOM 3730 N N . LEU E 1 89 ? -32.973 8.385 8.347 1.00 36.69 89 LEU E N 1
ATOM 3731 C CA . LEU E 1 89 ? -32.312 7.734 9.517 1.00 39.10 89 LEU E CA 1
ATOM 3732 C C . LEU E 1 89 ? -30.869 8.224 9.648 1.00 39.75 89 LEU E C 1
ATOM 3733 O O . LEU E 1 89 ? -30.121 8.232 8.654 1.00 40.64 89 LEU E O 1
ATOM 3738 N N . THR E 1 90 ? -30.509 8.690 10.831 1.00 38.49 90 THR E N 1
ATOM 3739 C CA . THR E 1 90 ? -29.126 9.085 11.079 1.00 37.81 90 THR E CA 1
ATOM 3740 C C . THR E 1 90 ? -28.553 8.098 12.067 1.00 42.51 90 THR E C 1
ATOM 3741 O O . THR E 1 90 ? -29.157 7.903 13.150 1.00 40.77 90 THR E O 1
ATOM 3745 N N . VAL E 1 91 ? -27.452 7.436 11.685 1.00 39.93 91 VAL E N 1
ATOM 3746 C CA . VAL E 1 91 ? -26.760 6.479 12.549 1.00 41.79 91 VAL E CA 1
ATOM 3747 C C . VAL E 1 91 ? -25.397 7.081 12.801 1.00 43.44 91 VAL E C 1
ATOM 3748 O O . VAL E 1 91 ? -24.669 7.430 11.865 1.00 44.63 91 VAL E O 1
ATOM 3752 N N . THR E 1 92 ? -25.065 7.246 14.068 1.00 45.17 92 THR E N 1
ATOM 3753 C CA . THR E 1 92 ? -23.773 7.805 14.475 1.00 47.82 92 THR E CA 1
ATOM 3754 C C . THR E 1 92 ? -22.983 6.720 15.217 1.00 49.84 92 THR E C 1
ATOM 3755 O O . THR E 1 92 ? -23.495 6.133 16.168 1.00 51.87 92 THR E O 1
ATOM 3759 N N . VAL E 1 93 ? -21.759 6.459 14.764 1.00 48.91 93 VAL E N 1
ATOM 3760 C CA . VAL E 1 93 ? -20.856 5.552 15.437 1.00 53.80 93 VAL E CA 1
ATOM 3761 C C . VAL E 1 93 ? -19.653 6.390 15.882 1.00 52.98 93 VAL E C 1
ATOM 3762 O O . VAL E 1 93 ? -18.829 6.788 15.043 1.00 55.74 93 VAL E O 1
ATOM 3766 N N . PRO E 1 94 ? -19.590 6.737 17.172 1.00 56.29 94 PRO E N 1
ATOM 3767 C CA . PRO E 1 94 ? -18.464 7.510 17.692 1.00 58.90 94 PRO E CA 1
ATOM 3768 C C . PRO E 1 94 ? -17.079 6.884 17.463 1.00 60.40 94 PRO E C 1
ATOM 3769 O O . PRO E 1 94 ? -16.965 5.674 17.327 1.00 66.02 94 PRO E O 1
ATOM 3773 N N . LYS E 1 95 ? -16.049 7.722 17.364 1.00 64.03 95 LYS E N 1
ATOM 3774 C CA . LYS E 1 95 ? -14.642 7.294 17.277 1.00 66.56 95 LYS E CA 1
ATOM 3775 C C . LYS E 1 95 ? -13.871 7.551 18.562 1.00 71.92 95 LYS E C 1
ATOM 3776 O O . LYS E 1 95 ? -14.381 8.305 19.409 1.00 73.81 95 LYS E O 1
ATOM 3783 N N . SER F 1 2 ? -35.989 11.729 -9.941 1.00 74.01 2 SER F N 1
ATOM 3784 C CA . SER F 1 2 ? -37.424 12.174 -9.921 1.00 70.14 2 SER F CA 1
ATOM 3785 C C . SER F 1 2 ? -38.228 11.677 -8.715 1.00 59.52 2 SER F C 1
ATOM 3786 O O . SER F 1 2 ? -38.166 10.529 -8.294 1.00 62.83 2 SER F O 1
ATOM 3789 N N . THR F 1 3 ? -39.051 12.540 -8.208 1.00 53.05 3 THR F N 1
ATOM 3790 C CA . THR F 1 3 ? -39.841 12.244 -7.033 1.00 44.27 3 THR F CA 1
ATOM 3791 C C . THR F 1 3 ? -40.823 11.138 -7.313 1.00 43.10 3 THR F C 1
ATOM 3792 O O . THR F 1 3 ? -41.484 11.184 -8.348 1.00 48.06 3 THR F O 1
ATOM 3796 N N . ARG F 1 4 ? -40.866 10.119 -6.460 1.00 38.95 4 ARG F N 1
ATOM 3797 C CA . ARG F 1 4 ? -41.841 9.042 -6.614 1.00 40.63 4 ARG F CA 1
ATOM 3798 C C . ARG F 1 4 ? -43.160 9.480 -5.999 1.00 36.37 4 ARG F C 1
ATOM 3799 O O . ARG F 1 4 ? -43.214 9.861 -4.839 1.00 35.66 4 ARG F O 1
ATOM 3807 N N . VAL F 1 5 ? -44.231 9.460 -6.805 1.00 37.76 5 VAL F N 1
ATOM 3808 C CA . VAL F 1 5 ? -45.535 9.881 -6.338 1.00 35.31 5 VAL F CA 1
ATOM 3809 C C . VAL F 1 5 ? -46.593 8.878 -6.696 1.00 37.91 5 VAL F C 1
ATOM 3810 O O . VAL F 1 5 ? -46.679 8.433 -7.858 1.00 39.44 5 VAL F O 1
ATOM 3814 N N . ASP F 1 6 ? -47.378 8.474 -5.691 1.00 36.56 6 ASP F N 1
ATOM 3815 C CA . ASP F 1 6 ? -48.541 7.629 -5.930 1.00 39.89 6 ASP F CA 1
ATOM 3816 C C . ASP F 1 6 ? -49.783 8.567 -5.941 1.00 40.58 6 ASP F C 1
ATOM 3817 O O . ASP F 1 6 ? -49.850 9.538 -5.260 1.00 40.32 6 ASP F O 1
ATOM 3822 N N . TRP F 1 7 ? -50.759 8.245 -6.775 1.00 40.50 7 TRP F N 1
ATOM 3823 C CA . TRP F 1 7 ? -51.996 8.976 -6.843 1.00 39.88 7 TRP F CA 1
ATOM 3824 C C . TRP F 1 7 ? -53.132 7.982 -6.872 1.00 42.05 7 TRP F C 1
ATOM 3825 O O . TRP F 1 7 ? -53.227 7.174 -7.815 1.00 43.78 7 TRP F O 1
ATOM 3836 N N . LYS F 1 8 ? -54.001 8.071 -5.883 1.00 44.63 8 LYS F N 1
ATOM 3837 C CA . LYS F 1 8 ? -55.184 7.210 -5.776 1.00 47.62 8 LYS F CA 1
ATOM 3838 C C . LYS F 1 8 ? -56.386 8.114 -5.689 1.00 47.22 8 LYS F C 1
ATOM 3839 O O . LYS F 1 8 ? -56.308 9.242 -5.189 1.00 46.60 8 LYS F O 1
ATOM 3845 N N . GLU F 1 9 ? -57.512 7.613 -6.152 1.00 47.04 9 GLU F N 1
ATOM 3846 C CA . GLU F 1 9 ? -58.769 8.321 -6.052 1.00 50.37 9 GLU F CA 1
ATOM 3847 C C . GLU F 1 9 ? -59.751 7.463 -5.267 1.00 53.19 9 GLU F C 1
ATOM 3848 O O . GLU F 1 9 ? -60.037 6.315 -5.644 1.00 55.30 9 GLU F O 1
ATOM 3854 N N . THR F 1 10 ? -60.231 8.017 -4.153 1.00 53.73 10 THR F N 1
ATOM 3855 C CA . THR F 1 10 ? -61.222 7.356 -3.318 1.00 56.08 10 THR F CA 1
ATOM 3856 C C . THR F 1 10 ? -62.560 7.992 -3.657 1.00 58.52 10 THR F C 1
ATOM 3857 O O . THR F 1 10 ? -62.619 8.926 -4.476 1.00 56.24 10 THR F O 1
ATOM 3861 N N . PRO F 1 11 ? -63.657 7.450 -3.092 1.00 62.62 11 PRO F N 1
ATOM 3862 C CA . PRO F 1 11 ? -64.922 8.122 -3.338 1.00 64.75 11 PRO F CA 1
ATOM 3863 C C . PRO F 1 11 ? -64.906 9.556 -2.809 1.00 64.97 11 PRO F C 1
ATOM 3864 O O . PRO F 1 11 ? -65.614 10.397 -3.346 1.00 68.15 11 PRO F O 1
ATOM 3868 N N . GLU F 1 12 ? -64.083 9.832 -1.788 1.00 66.05 12 GLU F N 1
ATOM 3869 C CA . GLU F 1 12 ? -64.070 11.136 -1.102 1.00 65.98 12 GLU F CA 1
ATOM 3870 C C . GLU F 1 12 ? -63.016 12.116 -1.600 1.00 59.73 12 GLU F C 1
ATOM 3871 O O . GLU F 1 12 ? -63.180 13.308 -1.449 1.00 60.10 12 GLU F O 1
ATOM 3877 N N . ALA F 1 13 ? -61.932 11.624 -2.174 1.00 59.28 13 ALA F N 1
ATOM 3878 C CA . ALA F 1 13 ? -60.788 12.503 -2.485 1.00 55.40 13 ALA F CA 1
ATOM 3879 C C . ALA F 1 13 ? -59.754 11.895 -3.420 1.00 51.69 13 ALA F C 1
ATOM 3880 O O . ALA F 1 13 ? -59.708 10.665 -3.630 1.00 51.35 13 ALA F O 1
ATOM 3882 N N . HIS F 1 14 ? -58.966 12.791 -4.013 1.00 46.70 14 HIS F N 1
ATOM 3883 C CA . HIS F 1 14 ? -57.732 12.416 -4.690 1.00 47.82 14 HIS F CA 1
ATOM 3884 C C . HIS F 1 14 ? -56.646 12.523 -3.662 1.00 46.00 14 HIS F C 1
ATOM 3885 O O . HIS F 1 14 ? -56.556 13.547 -2.972 1.00 47.08 14 HIS F O 1
ATOM 3892 N N . VAL F 1 15 ? -55.874 11.441 -3.522 1.00 43.53 15 VAL F N 1
ATOM 3893 C CA . VAL F 1 15 ? -54.839 11.395 -2.520 1.00 42.86 15 VAL F CA 1
ATOM 3894 C C . VAL F 1 15 ? -53.486 11.093 -3.196 1.00 41.41 15 VAL F C 1
ATOM 3895 O O . VAL F 1 15 ? -53.317 10.044 -3.836 1.00 41.62 15 VAL F O 1
ATOM 3899 N N . PHE F 1 16 ? -52.551 12.037 -3.029 1.00 39.56 16 PHE F N 1
ATOM 3900 C CA . PHE F 1 16 ? -51.226 11.969 -3.579 1.00 36.73 16 PHE F CA 1
ATOM 3901 C C . PHE F 1 16 ? -50.264 11.734 -2.417 1.00 35.88 16 PHE F C 1
ATOM 3902 O O . PHE F 1 16 ? -50.402 12.344 -1.364 1.00 36.90 16 PHE F O 1
ATOM 3910 N N . LYS F 1 17 ? -49.337 10.793 -2.628 1.00 35.26 17 LYS F N 1
ATOM 3911 C CA . LYS F 1 17 ? -48.278 10.530 -1.654 1.00 33.39 17 LYS F CA 1
ATOM 3912 C C . LYS F 1 17 ? -46.960 10.608 -2.337 1.00 33.26 17 LYS F C 1
ATOM 3913 O O . LYS F 1 17 ? -46.703 9.856 -3.300 1.00 37.32 17 LYS F O 1
ATOM 3919 N N . ALA F 1 18 ? -46.133 11.572 -1.931 1.00 32.87 18 ALA F N 1
ATOM 3920 C CA . ALA F 1 18 ? -44.790 11.794 -2.553 1.00 36.00 18 ALA F CA 1
ATOM 3921 C C . ALA F 1 18 ? -43.701 11.495 -1.542 1.00 33.20 18 ALA F C 1
ATOM 3922 O O . ALA F 1 18 ? -43.755 11.927 -0.375 1.00 34.24 18 ALA F O 1
ATOM 3924 N N . ASP F 1 19 ? -42.722 10.704 -1.955 1.00 34.57 19 ASP F N 1
ATOM 3925 C CA . ASP F 1 19 ? -41.573 10.405 -1.085 1.00 34.14 19 ASP F CA 1
ATOM 3926 C C . ASP F 1 19 ? -40.607 11.566 -1.199 1.00 33.10 19 ASP F C 1
ATOM 3927 O O . ASP F 1 19 ? -39.975 11.776 -2.248 1.00 33.28 19 ASP F O 1
ATOM 3932 N N . LEU F 1 20 ? -40.462 12.318 -0.109 1.00 31.75 20 LEU F N 1
ATOM 3933 C CA . LEU F 1 20 ? -39.623 13.485 -0.070 1.00 30.65 20 LEU F CA 1
ATOM 3934 C C . LEU F 1 20 ? -38.781 13.485 1.222 1.00 32.56 20 LEU F C 1
ATOM 3935 O O . LEU F 1 20 ? -38.931 14.369 2.087 1.00 32.09 20 LEU F O 1
ATOM 3940 N N . PRO F 1 21 ? -37.965 12.442 1.398 1.00 31.35 21 PRO F N 1
ATOM 3941 C CA . PRO F 1 21 ? -37.183 12.410 2.613 1.00 32.70 21 PRO F CA 1
ATOM 3942 C C . PRO F 1 21 ? -36.324 13.628 2.752 1.00 32.94 21 PRO F C 1
ATOM 3943 O O . PRO F 1 21 ? -35.715 14.141 1.766 1.00 32.39 21 PRO F O 1
ATOM 3947 N N . GLY F 1 22 ? -36.247 14.108 3.972 1.00 34.21 22 GLY F N 1
ATOM 3948 C CA . GLY F 1 22 ? -35.321 15.180 4.331 1.00 35.16 22 GLY F CA 1
ATOM 3949 C C . GLY F 1 22 ? -35.941 16.568 4.194 1.00 36.93 22 GLY F C 1
ATOM 3950 O O . GLY F 1 22 ? -35.348 17.546 4.594 1.00 40.86 22 GLY F O 1
ATOM 3951 N N . LEU F 1 23 ? -37.133 16.644 3.651 1.00 35.14 23 LEU F N 1
ATOM 3952 C CA . LEU F 1 23 ? -37.829 17.916 3.521 1.00 32.94 23 LEU F CA 1
ATOM 3953 C C . LEU F 1 23 ? -38.781 18.169 4.673 1.00 32.85 23 LEU F C 1
ATOM 3954 O O . LEU F 1 23 ? -39.429 17.217 5.180 1.00 32.10 23 LEU F O 1
ATOM 3959 N N . LYS F 1 24 ? -38.852 19.417 5.145 1.00 33.76 24 LYS F N 1
ATOM 3960 C CA . LYS F 1 24 ? -39.924 19.839 6.034 1.00 34.81 24 LYS F CA 1
ATOM 3961 C C . LYS F 1 24 ? -41.091 20.306 5.250 1.00 36.03 24 LYS F C 1
ATOM 3962 O O . LYS F 1 24 ? -40.938 20.846 4.150 1.00 31.30 24 LYS F O 1
ATOM 3968 N N . LYS F 1 25 ? -42.267 20.208 5.823 1.00 35.03 25 LYS F N 1
ATOM 3969 C CA . LYS F 1 25 ? -43.486 20.706 5.151 1.00 35.98 25 LYS F CA 1
ATOM 3970 C C . LYS F 1 25 ? -43.359 22.118 4.635 1.00 35.77 25 LYS F C 1
ATOM 3971 O O . LYS F 1 25 ? -43.857 22.414 3.522 1.00 37.79 25 LYS F O 1
ATOM 3977 N N . GLU F 1 26 ? -42.730 22.996 5.400 1.00 36.12 26 GLU F N 1
ATOM 3978 C CA . GLU F 1 26 ? -42.623 24.447 5.015 1.00 39.73 26 GLU F CA 1
ATOM 3979 C C . GLU F 1 26 ? -41.762 24.584 3.745 1.00 40.48 26 GLU F C 1
ATOM 3980 O O . GLU F 1 26 ? -41.823 25.595 3.090 1.00 40.98 26 GLU F O 1
ATOM 3986 N N . GLU F 1 27 ? -40.891 23.607 3.464 1.00 39.38 27 GLU F N 1
ATOM 3987 C CA . GLU F 1 27 ? -40.035 23.626 2.258 1.00 37.42 27 GLU F CA 1
ATOM 3988 C C . GLU F 1 27 ? -40.709 23.089 0.976 1.00 35.67 27 GLU F C 1
ATOM 3989 O O . GLU F 1 27 ? -40.114 23.152 -0.092 1.00 37.66 27 GLU F O 1
ATOM 3995 N N . VAL F 1 28 ? -41.869 22.479 1.084 1.00 35.27 28 VAL F N 1
ATOM 3996 C CA . VAL F 1 28 ? -42.521 21.850 -0.040 1.00 34.69 28 VAL F CA 1
ATOM 3997 C C . VAL F 1 28 ? -43.656 22.797 -0.445 1.00 38.68 28 VAL F C 1
ATOM 3998 O O . VAL F 1 28 ? -44.536 23.091 0.362 1.00 40.04 28 VAL F O 1
ATOM 4002 N N . LYS F 1 29 ? -43.608 23.311 -1.663 1.00 36.39 29 LYS F N 1
ATOM 4003 C CA . LYS F 1 29 ? -44.625 24.150 -2.161 1.00 41.58 29 LYS F CA 1
ATOM 4004 C C . LYS F 1 29 ? -45.680 23.289 -2.847 1.00 42.41 29 LYS F C 1
ATOM 4005 O O . LYS F 1 29 ? -45.384 22.531 -3.773 1.00 43.04 29 LYS F O 1
ATOM 4011 N N . VAL F 1 30 ? -46.911 23.374 -2.367 1.00 44.26 30 VAL F N 1
ATOM 4012 C CA . VAL F 1 30 ? -48.033 22.677 -2.945 1.00 44.02 30 VAL F CA 1
ATOM 4013 C C . VAL F 1 30 ? -48.958 23.730 -3.461 1.00 46.51 30 VAL F C 1
ATOM 4014 O O . VAL F 1 30 ? -49.464 24.539 -2.696 1.00 50.79 30 VAL F O 1
ATOM 4018 N N . GLU F 1 31 ? -49.188 23.765 -4.776 1.00 46.61 31 GLU F N 1
ATOM 4019 C CA . GLU F 1 31 ? -50.016 24.858 -5.300 1.00 50.44 31 GLU F CA 1
ATOM 4020 C C . GLU F 1 31 ? -50.893 24.354 -6.418 1.00 49.76 31 GLU F C 1
ATOM 4021 O O . GLU F 1 31 ? -50.630 23.339 -7.069 1.00 49.12 31 GLU F O 1
ATOM 4027 N N . VAL F 1 32 ? -51.921 25.124 -6.656 1.00 52.71 32 VAL F N 1
ATOM 4028 C CA . VAL F 1 32 ? -52.833 24.845 -7.706 1.00 55.82 32 VAL F CA 1
ATOM 4029 C C . VAL F 1 32 ? -52.663 25.924 -8.783 1.00 59.85 32 VAL F C 1
ATOM 4030 O O . VAL F 1 32 ? -52.600 27.094 -8.480 1.00 58.83 32 VAL F O 1
ATOM 4034 N N . GLU F 1 33 ? -52.571 25.501 -10.040 1.00 64.07 33 GLU F N 1
ATOM 4035 C CA . GLU F 1 33 ? -52.481 26.452 -11.153 1.00 74.08 33 GLU F CA 1
ATOM 4036 C C . GLU F 1 33 ? -53.694 26.333 -12.039 1.00 75.78 33 GLU F C 1
ATOM 4037 O O . GLU F 1 33 ? -54.514 25.419 -11.885 1.00 73.45 33 GLU F O 1
ATOM 4043 N N . ASP F 1 34 ? -53.796 27.261 -12.973 1.00 84.48 34 ASP F N 1
ATOM 4044 C CA . ASP F 1 34 ? -54.907 27.279 -13.894 1.00 87.72 34 ASP F CA 1
ATOM 4045 C C . ASP F 1 34 ? -55.039 25.936 -14.555 1.00 87.58 34 ASP F C 1
ATOM 4046 O O . ASP F 1 34 ? -54.057 25.243 -14.812 1.00 88.39 34 ASP F O 1
ATOM 4051 N N . ASP F 1 35 ? -56.279 25.556 -14.804 1.00 88.90 35 ASP F N 1
ATOM 4052 C CA . ASP F 1 35 ? -56.570 24.332 -15.538 1.00 92.45 35 ASP F CA 1
ATOM 4053 C C . ASP F 1 35 ? -56.432 23.090 -14.650 1.00 85.61 35 ASP F C 1
ATOM 4054 O O . ASP F 1 35 ? -56.172 21.991 -15.155 1.00 88.52 35 ASP F O 1
ATOM 4059 N N . ARG F 1 36 ? -56.687 23.257 -13.347 1.00 67.62 36 ARG F N 1
ATOM 4060 C CA . ARG F 1 36 ? -56.835 22.126 -12.442 1.00 67.23 36 ARG F CA 1
ATOM 4061 C C . ARG F 1 36 ? -55.513 21.362 -12.337 1.00 61.73 36 ARG F C 1
ATOM 4062 O O . ARG F 1 36 ? -55.497 20.146 -12.186 1.00 63.11 36 ARG F O 1
ATOM 4070 N N . VAL F 1 37 ? -54.407 22.086 -12.385 1.00 58.50 37 VAL F N 1
ATOM 4071 C CA . VAL F 1 37 ? -53.096 21.473 -12.223 1.00 56.93 37 VAL F CA 1
ATOM 4072 C C . VAL F 1 37 ? -52.620 21.595 -10.770 1.00 53.51 37 VAL F C 1
ATOM 4073 O O . VAL F 1 37 ? -52.605 22.680 -10.189 1.00 54.04 37 VAL F O 1
ATOM 4077 N N . LEU F 1 38 ? -52.243 20.461 -10.193 1.00 49.71 38 LEU F N 1
ATOM 4078 C CA . LEU F 1 38 ? -51.621 20.428 -8.883 1.00 46.57 38 LEU F CA 1
ATOM 4079 C C . LEU F 1 38 ? -50.122 20.349 -9.112 1.00 45.56 38 LEU F C 1
ATOM 4080 O O . LEU F 1 38 ? -49.637 19.488 -9.866 1.00 43.34 38 LEU F O 1
ATOM 4085 N N . GLN F 1 39 ? -49.395 21.275 -8.496 1.00 44.21 39 GLN F N 1
ATOM 4086 C CA . GLN F 1 39 ? -47.945 21.273 -8.585 1.00 42.23 39 GLN F CA 1
ATOM 4087 C C . GLN F 1 39 ? -47.308 21.098 -7.217 1.00 41.11 39 GLN F C 1
ATOM 4088 O O . GLN F 1 39 ? -47.633 21.796 -6.275 1.00 40.82 39 GLN F O 1
ATOM 4094 N N . ILE F 1 40 ? -46.344 20.190 -7.136 1.00 37.16 40 ILE F N 1
ATOM 4095 C CA . ILE F 1 40 ? -45.539 19.993 -5.922 1.00 37.39 40 ILE F CA 1
ATOM 4096 C C . ILE F 1 40 ? -44.095 20.313 -6.267 1.00 38.13 40 ILE F C 1
ATOM 4097 O O . ILE F 1 40 ? -43.573 19.775 -7.275 1.00 38.46 40 ILE F O 1
ATOM 4102 N N . SER F 1 41 ? -43.454 21.213 -5.528 1.00 35.44 41 SER F N 1
ATOM 4103 C CA . SER F 1 41 ? -42.074 21.567 -5.851 1.00 36.20 41 SER F CA 1
ATOM 4104 C C . SER F 1 41 ? -41.307 22.037 -4.598 1.00 41.26 41 SER F C 1
ATOM 4105 O O . SER F 1 41 ? -41.906 22.317 -3.551 1.00 40.64 41 SER F O 1
ATOM 4108 N N . GLY F 1 42 ? -40.007 22.172 -4.760 1.00 38.68 42 GLY F N 1
ATOM 4109 C CA . GLY F 1 42 ? -39.181 22.662 -3.732 1.00 40.56 42 GLY F CA 1
ATOM 4110 C C . GLY F 1 42 ? -37.755 22.282 -3.966 1.00 42.27 42 GLY F C 1
ATOM 4111 O O . GLY F 1 42 ? -37.368 21.885 -5.053 1.00 48.10 42 GLY F O 1
ATOM 4112 N N . GLU F 1 43 ? -36.973 22.367 -2.915 1.00 43.96 43 GLU F N 1
ATOM 4113 C CA . GLU F 1 43 ? -35.566 22.109 -2.977 1.00 45.41 43 GLU F CA 1
ATOM 4114 C C . GLU F 1 43 ? -35.046 21.540 -1.697 1.00 44.83 43 GLU F C 1
ATOM 4115 O O . GLU F 1 43 ? -35.217 22.093 -0.627 1.00 43.44 43 GLU F O 1
ATOM 4121 N N . ARG F 1 44 ? -34.379 20.420 -1.832 1.00 45.01 44 ARG F N 1
ATOM 4122 C CA . ARG F 1 44 ? -33.773 19.765 -0.710 1.00 44.38 44 ARG F CA 1
ATOM 4123 C C . ARG F 1 44 ? -32.414 20.409 -0.510 1.00 51.73 44 ARG F C 1
ATOM 4124 O O . ARG F 1 44 ? -31.547 20.373 -1.390 1.00 49.78 44 ARG F O 1
ATOM 4132 N N . SER F 1 45 ? -32.235 20.978 0.680 1.00 54.55 45 SER F N 1
ATOM 4133 C CA . SER F 1 45 ? -31.017 21.620 1.031 1.00 61.79 45 SER F CA 1
ATOM 4134 C C . SER F 1 45 ? -30.002 20.560 1.484 1.00 62.60 45 SER F C 1
ATOM 4135 O O . SER F 1 45 ? -30.354 19.422 1.852 1.00 55.00 45 SER F O 1
ATOM 4138 N N . VAL F 1 46 ? -28.741 20.957 1.476 1.00 68.36 46 VAL F N 1
ATOM 4139 C CA . VAL F 1 46 ? -27.651 20.078 1.839 1.00 65.38 46 VAL F CA 1
ATOM 4140 C C . VAL F 1 46 ? -26.906 20.695 3.005 1.00 60.69 46 VAL F C 1
ATOM 4141 O O . VAL F 1 46 ? -26.520 21.849 2.931 1.00 62.94 46 VAL F O 1
ATOM 4145 N N . GLU F 1 47 ? -26.704 19.919 4.061 1.00 61.62 47 GLU F N 1
ATOM 4146 C CA . GLU F 1 47 ? -25.931 20.356 5.237 1.00 64.69 47 GLU F CA 1
ATOM 4147 C C . GLU F 1 47 ? -24.536 20.867 4.813 1.00 62.05 47 GLU F C 1
ATOM 4148 O O . GLU F 1 47 ? -23.894 20.266 3.946 1.00 60.75 47 GLU F O 1
ATOM 4154 N N . LYS F 1 48 ? -24.095 21.979 5.406 1.00 66.61 48 LYS F N 1
ATOM 4155 C CA . LYS F 1 48 ? -22.754 22.519 5.135 1.00 67.35 48 LYS F CA 1
ATOM 4156 C C . LYS F 1 48 ? -21.718 21.489 5.617 1.00 65.15 48 LYS F C 1
ATOM 4157 O O . LYS F 1 48 ? -21.891 20.820 6.621 1.00 64.94 48 LYS F O 1
ATOM 4159 N N . GLU F 1 49 ? -20.691 21.284 4.821 1.00 66.71 49 GLU F N 1
ATOM 4160 C CA . GLU F 1 49 ? -19.612 20.424 5.217 1.00 62.57 49 GLU F CA 1
ATOM 4161 C C . GLU F 1 49 ? -18.763 21.169 6.221 1.00 64.94 49 GLU F C 1
ATOM 4162 O O . GLU F 1 49 ? -18.637 22.378 6.150 1.00 67.05 49 GLU F O 1
ATOM 4168 N N . ASP F 1 50 ? -18.183 20.430 7.151 1.00 67.74 50 ASP F N 1
ATOM 4169 C CA . ASP F 1 50 ? -17.103 20.963 8.033 1.00 70.83 50 ASP F CA 1
ATOM 4170 C C . ASP F 1 50 ? -15.756 20.478 7.534 1.00 67.24 50 ASP F C 1
ATOM 4171 O O . ASP F 1 50 ? -15.645 19.424 6.912 1.00 59.71 50 ASP F O 1
ATOM 4176 N N . LYS F 1 51 ? -14.743 21.285 7.813 1.00 74.70 51 LYS F N 1
ATOM 4177 C CA . LYS F 1 51 ? -13.433 21.155 7.168 1.00 76.91 51 LYS F CA 1
ATOM 4178 C C . LYS F 1 51 ? -12.779 19.777 7.309 1.00 72.70 51 LYS F C 1
ATOM 4179 O O . LYS F 1 51 ? -12.108 19.307 6.387 1.00 76.19 51 LYS F O 1
ATOM 4185 N N . ASN F 1 52 ? -13.028 19.111 8.416 1.00 68.09 52 ASN F N 1
ATOM 4186 C CA . ASN F 1 52 ? -12.449 17.799 8.619 1.00 70.28 52 ASN F CA 1
ATOM 4187 C C . ASN F 1 52 ? -13.272 16.658 8.077 1.00 69.18 52 ASN F C 1
ATOM 4188 O O . ASN F 1 52 ? -12.852 15.491 8.167 1.00 72.56 52 ASN F O 1
ATOM 4193 N N . ASP F 1 53 ? -14.421 16.956 7.488 1.00 65.09 53 ASP F N 1
ATOM 4194 C CA . ASP F 1 53 ? -15.284 15.886 7.084 1.00 65.27 53 ASP F CA 1
ATOM 4195 C C . ASP F 1 53 ? -14.575 15.151 5.962 1.00 68.42 53 ASP F C 1
ATOM 4196 O O . ASP F 1 53 ? -13.847 15.751 5.168 1.00 70.05 53 ASP F O 1
ATOM 4201 N N . GLU F 1 54 ? -14.758 13.852 5.945 1.00 76.31 54 GLU F N 1
ATOM 4202 C CA . GLU F 1 54 ? -14.343 13.040 4.856 1.00 74.16 54 GLU F CA 1
ATOM 4203 C C . GLU F 1 54 ? -15.517 12.150 4.438 1.00 67.56 54 GLU F C 1
ATOM 4204 O O . GLU F 1 54 ? -16.248 11.653 5.271 1.00 64.00 54 GLU F O 1
ATOM 4210 N N . TRP F 1 55 ? -15.690 11.927 3.149 1.00 63.44 55 TRP F N 1
ATOM 4211 C CA . TRP F 1 55 ? -16.818 11.114 2.688 1.00 59.97 55 TRP F CA 1
ATOM 4212 C C . TRP F 1 55 ? -16.369 9.720 2.310 1.00 60.24 55 TRP F C 1
ATOM 4213 O O . TRP F 1 55 ? -15.297 9.571 1.754 1.00 57.39 55 TRP F O 1
ATOM 4224 N N . HIS F 1 56 ? -17.154 8.709 2.708 1.00 58.74 56 HIS F N 1
ATOM 4225 C CA . HIS F 1 56 ? -16.954 7.326 2.257 1.00 59.31 56 HIS F CA 1
ATOM 4226 C C . HIS F 1 56 ? -18.007 6.875 1.244 1.00 52.86 56 HIS F C 1
ATOM 4227 O O . HIS F 1 56 ? -17.737 6.028 0.416 1.00 53.39 56 HIS F O 1
ATOM 4234 N N . ARG F 1 57 ? -19.232 7.383 1.375 1.00 50.92 57 ARG F N 1
ATOM 4235 C CA . ARG F 1 57 ? -20.282 7.092 0.411 1.00 47.12 57 ARG F CA 1
ATOM 4236 C C . ARG F 1 57 ? -21.072 8.358 0.221 1.00 43.41 57 ARG F C 1
ATOM 4237 O O . ARG F 1 57 ? -21.431 8.969 1.197 1.00 42.55 57 ARG F O 1
ATOM 4245 N N . VAL F 1 58 ? -21.377 8.705 -1.037 1.00 43.25 58 VAL F N 1
ATOM 4246 C CA . VAL F 1 58 ? -22.286 9.781 -1.369 1.00 41.13 58 VAL F CA 1
ATOM 4247 C C . VAL F 1 58 ? -23.323 9.201 -2.333 1.00 41.65 58 VAL F C 1
ATOM 4248 O O . VAL F 1 58 ? -22.993 8.821 -3.426 1.00 40.81 58 VAL F O 1
ATOM 4252 N N . GLU F 1 59 ? -24.578 9.091 -1.872 1.00 41.99 59 GLU F N 1
ATOM 4253 C CA . GLU F 1 59 ? -25.636 8.469 -2.674 1.00 43.37 59 GLU F CA 1
ATOM 4254 C C . GLU F 1 59 ? -26.931 9.254 -2.694 1.00 41.53 59 GLU F C 1
ATOM 4255 O O . GLU F 1 59 ? -27.767 9.021 -3.564 1.00 40.21 59 GLU F O 1
ATOM 4261 N N . ARG F 1 60 ? -27.150 10.122 -1.733 1.00 40.29 60 ARG F N 1
ATOM 4262 C CA . ARG F 1 60 ? -28.459 10.779 -1.592 1.00 42.20 60 ARG F CA 1
ATOM 4263 C C . ARG F 1 60 ? -28.603 11.948 -2.557 1.00 46.78 60 ARG F C 1
ATOM 4264 O O . ARG F 1 60 ? -27.675 12.698 -2.788 1.00 51.49 60 ARG F O 1
ATOM 4272 N N . SER F 1 61 ? -29.799 12.117 -3.090 1.00 47.40 61 SER F N 1
ATOM 4273 C CA . SER F 1 61 ? -30.053 13.229 -3.997 1.00 53.59 61 SER F CA 1
ATOM 4274 C C . SER F 1 61 ? -30.216 14.522 -3.214 1.00 48.64 61 SER F C 1
ATOM 4275 O O . SER F 1 61 ? -30.480 14.499 -2.026 1.00 44.58 61 SER F O 1
ATOM 4278 N N . SER F 1 62 ? -30.108 15.638 -3.930 1.00 48.81 62 SER F N 1
ATOM 4279 C CA . SER F 1 62 ? -30.426 16.941 -3.429 1.00 46.08 62 SER F CA 1
ATOM 4280 C C . SER F 1 62 ? -30.866 17.848 -4.615 1.00 46.09 62 SER F C 1
ATOM 4281 O O . SER F 1 62 ? -30.842 17.413 -5.755 1.00 45.32 62 SER F O 1
ATOM 4284 N N . GLY F 1 63 ? -31.186 19.090 -4.325 1.00 43.07 63 GLY F N 1
ATOM 4285 C CA . GLY F 1 63 ? -31.531 20.044 -5.366 1.00 46.55 63 GLY F CA 1
ATOM 4286 C C . GLY F 1 63 ? -33.004 20.041 -5.613 1.00 41.77 63 GLY F C 1
ATOM 4287 O O . GLY F 1 63 ? -33.810 19.496 -4.836 1.00 42.97 63 GLY F O 1
ATOM 4288 N N . LYS F 1 64 ? -33.378 20.695 -6.681 1.00 42.88 64 LYS F N 1
ATOM 4289 C CA . LYS F 1 64 ? -34.770 20.986 -6.974 1.00 41.92 64 LYS F CA 1
ATOM 4290 C C . LYS F 1 64 ? -35.547 19.761 -7.321 1.00 39.85 64 LYS F C 1
ATOM 4291 O O . LYS F 1 64 ? -35.001 18.863 -7.930 1.00 42.52 64 LYS F O 1
ATOM 4297 N N . PHE F 1 65 ? -36.829 19.734 -7.003 1.00 36.87 65 PHE F N 1
ATOM 4298 C CA . PHE F 1 65 ? -37.751 18.752 -7.502 1.00 38.04 65 PHE F CA 1
ATOM 4299 C C . PHE F 1 65 ? -39.055 19.419 -7.909 1.00 35.32 65 PHE F C 1
ATOM 4300 O O . PHE F 1 65 ? -39.396 20.496 -7.442 1.00 35.12 65 PHE F O 1
ATOM 4308 N N . LEU F 1 66 ? -39.751 18.777 -8.850 1.00 35.56 66 LEU F N 1
ATOM 4309 C CA . LEU F 1 66 ? -41.021 19.299 -9.407 1.00 35.87 66 LEU F CA 1
ATOM 4310 C C . LEU F 1 66 ? -41.825 18.163 -9.981 1.00 37.40 66 LEU F C 1
ATOM 4311 O O . LEU F 1 66 ? -41.278 17.387 -10.798 1.00 40.86 66 LEU F O 1
ATOM 4316 N N . ARG F 1 67 ? -43.113 18.102 -9.641 1.00 36.43 67 ARG F N 1
ATOM 4317 C CA . ARG F 1 67 ? -44.080 17.227 -10.300 1.00 41.03 67 ARG F CA 1
ATOM 4318 C C . ARG F 1 67 ? -45.400 17.952 -10.454 1.00 41.78 67 ARG F C 1
ATOM 4319 O O . ARG F 1 67 ? -45.793 18.759 -9.589 1.00 40.77 67 ARG F O 1
ATOM 4327 N N . ARG F 1 68 ? -46.108 17.641 -11.520 1.00 42.74 68 ARG F N 1
ATOM 4328 C CA . ARG F 1 68 ? -47.396 18.286 -11.852 1.00 43.68 68 ARG F CA 1
ATOM 4329 C C . ARG F 1 68 ? -48.410 17.250 -12.262 1.00 45.76 68 ARG F C 1
ATOM 4330 O O . ARG F 1 68 ? -48.055 16.296 -12.962 1.00 43.70 68 ARG F O 1
ATOM 4338 N N . PHE F 1 69 ? -49.661 17.456 -11.864 1.00 43.74 69 PHE F N 1
ATOM 4339 C CA . PHE F 1 69 ? -50.758 16.521 -12.136 1.00 45.40 69 PHE F CA 1
ATOM 4340 C C . PHE F 1 69 ? -51.994 17.292 -12.587 1.00 47.05 69 PHE F C 1
ATOM 4341 O O . PHE F 1 69 ? -52.358 18.257 -11.944 1.00 48.01 69 PHE F O 1
ATOM 4349 N N . ARG F 1 70 ? -52.631 16.837 -13.657 1.00 44.94 70 ARG F N 1
ATOM 4350 C CA . ARG F 1 70 ? -53.833 17.477 -14.114 1.00 49.78 70 ARG F CA 1
ATOM 4351 C C . ARG F 1 70 ? -54.988 16.725 -13.479 1.00 50.81 70 ARG F C 1
ATOM 4352 O O . ARG F 1 70 ? -55.222 15.568 -13.775 1.00 54.49 70 ARG F O 1
ATOM 4354 N N . LEU F 1 71 ? -55.723 17.354 -12.573 1.00 50.48 71 LEU F N 1
ATOM 4355 C CA . LEU F 1 71 ? -56.833 16.650 -11.909 1.00 53.25 71 LEU F CA 1
ATOM 4356 C C . LEU F 1 71 ? -58.076 16.676 -12.772 1.00 54.80 71 LEU F C 1
ATOM 4357 O O . LEU F 1 71 ? -58.264 17.596 -13.526 1.00 54.92 71 LEU F O 1
ATOM 4362 N N . PRO F 1 72 ? -58.952 15.684 -12.602 1.00 59.35 72 PRO F N 1
ATOM 4363 C CA . PRO F 1 72 ? -60.228 15.658 -13.318 1.00 61.26 72 PRO F CA 1
ATOM 4364 C C . PRO F 1 72 ? -61.229 16.644 -12.725 1.00 63.78 72 PRO F C 1
ATOM 4365 O O . PRO F 1 72 ? -60.999 17.199 -11.627 1.00 63.12 72 PRO F O 1
ATOM 4369 N N . GLU F 1 73 ? -62.358 16.815 -13.419 1.00 65.66 73 GLU F N 1
ATOM 4370 C CA . GLU F 1 73 ? -63.325 17.844 -13.088 1.00 66.31 73 GLU F CA 1
ATOM 4371 C C . GLU F 1 73 ? -63.944 17.642 -11.708 1.00 65.89 73 GLU F C 1
ATOM 4372 O O . GLU F 1 73 ? -64.452 18.601 -11.136 1.00 68.67 73 GLU F O 1
ATOM 4374 N N . ASN F 1 74 ? -63.953 16.416 -11.182 1.00 65.70 74 ASN F N 1
ATOM 4375 C CA . ASN F 1 74 ? -64.593 16.176 -9.870 1.00 66.84 74 ASN F CA 1
ATOM 4376 C C . ASN F 1 74 ? -63.789 16.676 -8.663 1.00 63.27 74 ASN F C 1
ATOM 4377 O O . ASN F 1 74 ? -64.297 16.690 -7.550 1.00 66.59 74 ASN F O 1
ATOM 4382 N N . ALA F 1 75 ? -62.581 17.160 -8.901 1.00 61.03 75 ALA F N 1
ATOM 4383 C CA . ALA F 1 75 ? -61.738 17.616 -7.802 1.00 58.75 75 ALA F CA 1
ATOM 4384 C C . ALA F 1 75 ? -62.046 19.042 -7.379 1.00 60.61 75 ALA F C 1
ATOM 4385 O O . ALA F 1 75 ? -62.260 19.911 -8.208 1.00 62.07 75 ALA F O 1
ATOM 4387 N N . LYS F 1 76 ? -62.111 19.284 -6.073 1.00 61.30 76 LYS F N 1
ATOM 4388 C CA . LYS F 1 76 ? -62.368 20.625 -5.540 1.00 62.98 76 LYS F CA 1
ATOM 4389 C C . LYS F 1 76 ? -61.014 21.263 -5.239 1.00 60.59 76 LYS F C 1
ATOM 4390 O O . LYS F 1 76 ? -60.476 21.118 -4.142 1.00 60.18 76 LYS F O 1
ATOM 4396 N N . MET F 1 77 ? -60.471 21.946 -6.239 1.00 60.39 77 MET F N 1
ATOM 4397 C CA . MET F 1 77 ? -59.102 22.400 -6.212 1.00 62.66 77 MET F CA 1
ATOM 4398 C C . MET F 1 77 ? -58.865 23.447 -5.128 1.00 63.09 77 MET F C 1
ATOM 4399 O O . MET F 1 77 ? -57.757 23.592 -4.672 1.00 65.63 77 MET F O 1
ATOM 4404 N N . ASP F 1 78 ? -59.900 24.148 -4.712 1.00 63.32 78 ASP F N 1
ATOM 4405 C CA . ASP F 1 78 ? -59.731 25.197 -3.713 1.00 67.10 78 ASP F CA 1
ATOM 4406 C C . ASP F 1 78 ? -59.671 24.630 -2.296 1.00 63.44 78 ASP F C 1
ATOM 4407 O O . ASP F 1 78 ? -59.481 25.369 -1.349 1.00 64.56 78 ASP F O 1
ATOM 4412 N N . LYS F 1 79 ? -59.852 23.329 -2.147 1.00 58.59 79 LYS F N 1
ATOM 4413 C CA . LYS F 1 79 ? -59.878 22.709 -0.830 1.00 58.99 79 LYS F CA 1
ATOM 4414 C C . LYS F 1 79 ? -58.675 21.799 -0.600 1.00 54.79 79 LYS F C 1
ATOM 4415 O O . LYS F 1 79 ? -58.694 20.947 0.272 1.00 53.07 79 LYS F O 1
ATOM 4421 N N . VAL F 1 80 ? -57.618 21.969 -1.383 1.00 50.74 80 VAL F N 1
ATOM 4422 C CA . VAL F 1 80 ? -56.421 21.144 -1.231 1.00 49.42 80 VAL F CA 1
ATOM 4423 C C . VAL F 1 80 ? -55.821 21.256 0.162 1.00 45.65 80 VAL F C 1
ATOM 4424 O O . VAL F 1 80 ? -55.739 22.358 0.696 1.00 48.18 80 VAL F O 1
ATOM 4428 N N . LYS F 1 81 ? -55.429 20.133 0.743 1.00 41.87 81 LYS F N 1
ATOM 4429 C CA . LYS F 1 81 ? -54.652 20.110 1.977 1.00 42.90 81 LYS F CA 1
ATOM 4430 C C . LYS F 1 81 ? -53.406 19.263 1.808 1.00 40.19 81 LYS F C 1
ATOM 4431 O O . LYS F 1 81 ? -53.405 18.354 1.033 1.00 45.17 81 LYS F O 1
ATOM 4433 N N . ALA F 1 82 ? -52.419 19.517 2.640 1.00 40.53 82 ALA F N 1
ATOM 4434 C CA . ALA F 1 82 ? -51.203 18.784 2.603 1.00 38.34 82 ALA F CA 1
ATOM 4435 C C . ALA F 1 82 ? -50.662 18.564 4.020 1.00 40.91 82 ALA F C 1
ATOM 4436 O O . ALA F 1 82 ? -50.831 19.424 4.889 1.00 40.18 82 ALA F O 1
ATOM 4438 N N . SER F 1 83 ? -49.997 17.418 4.229 1.00 38.69 83 SER F N 1
ATOM 4439 C CA . SER F 1 83 ? -49.284 17.167 5.491 1.00 38.34 83 SER F CA 1
ATOM 4440 C C . SER F 1 83 ? -48.107 16.292 5.211 1.00 39.25 83 SER F C 1
ATOM 4441 O O . SER F 1 83 ? -48.002 15.663 4.151 1.00 33.93 83 SER F O 1
ATOM 4444 N N . MET F 1 84 ? -47.164 16.246 6.155 1.00 40.15 84 MET F N 1
ATOM 4445 C CA . MET F 1 84 ? -46.017 15.364 5.994 1.00 37.29 84 MET F CA 1
ATOM 4446 C C . MET F 1 84 ? -45.785 14.554 7.263 1.00 34.76 84 MET F C 1
ATOM 4447 O O . MET F 1 84 ? -45.813 15.116 8.362 1.00 35.37 84 MET F O 1
ATOM 4452 N N . GLU F 1 85 ? -45.413 13.299 7.083 1.00 36.72 85 GLU F N 1
ATOM 4453 C CA . GLU F 1 85 ? -44.996 12.448 8.186 1.00 39.85 85 GLU F CA 1
ATOM 4454 C C . GLU F 1 85 ? -44.044 11.385 7.652 1.00 39.20 85 GLU F C 1
ATOM 4455 O O . GLU F 1 85 ? -44.245 10.896 6.557 1.00 35.85 85 GLU F O 1
ATOM 4461 N N . ASN F 1 86 ? -42.958 11.105 8.365 1.00 36.36 86 ASN F N 1
ATOM 4462 C CA . ASN F 1 86 ? -41.975 10.104 7.920 1.00 38.23 86 ASN F CA 1
ATOM 4463 C C . ASN F 1 86 ? -41.394 10.369 6.507 1.00 35.15 86 ASN F C 1
ATOM 4464 O O . ASN F 1 86 ? -41.089 9.425 5.795 1.00 36.00 86 ASN F O 1
ATOM 4469 N N . GLY F 1 87 ? -41.224 11.626 6.137 1.00 34.02 87 GLY F N 1
ATOM 4470 C CA . GLY F 1 87 ? -40.662 12.007 4.834 1.00 32.03 87 GLY F CA 1
ATOM 4471 C C . GLY F 1 87 ? -41.642 11.778 3.679 1.00 31.17 87 GLY F C 1
ATOM 4472 O O . GLY F 1 87 ? -41.225 11.821 2.531 1.00 33.17 87 GLY F O 1
ATOM 4473 N N . VAL F 1 88 ? -42.918 11.551 3.982 1.00 32.89 88 VAL F N 1
ATOM 4474 C CA . VAL F 1 88 ? -43.930 11.339 2.953 1.00 32.68 88 VAL F CA 1
ATOM 4475 C C . VAL F 1 88 ? -44.918 12.506 2.975 1.00 34.43 88 VAL F C 1
ATOM 4476 O O . VAL F 1 88 ? -45.473 12.866 4.036 1.00 34.29 88 VAL F O 1
ATOM 4480 N N . LEU F 1 89 ? -45.062 13.172 1.819 1.00 32.13 89 LEU F N 1
ATOM 4481 C CA . LEU F 1 89 ? -46.043 14.265 1.677 1.00 31.96 89 LEU F CA 1
ATOM 4482 C C . LEU F 1 89 ? -47.340 13.676 1.219 1.00 32.99 89 LEU F C 1
ATOM 4483 O O . LEU F 1 89 ? -47.358 12.916 0.224 1.00 37.96 89 LEU F O 1
ATOM 4488 N N . THR F 1 90 ? -48.408 13.900 1.986 1.00 35.14 90 THR F N 1
ATOM 4489 C CA . THR F 1 90 ? -49.737 13.497 1.570 1.00 35.90 90 THR F CA 1
ATOM 4490 C C . THR F 1 90 ? -50.475 14.774 1.146 1.00 37.28 90 THR F C 1
ATOM 4491 O O . THR F 1 90 ? -50.597 15.721 1.923 1.00 40.89 90 THR F O 1
ATOM 4495 N N . VAL F 1 91 ? -50.921 14.815 -0.108 1.00 36.62 91 VAL F N 1
ATOM 4496 C CA . VAL F 1 91 ? -51.775 15.916 -0.607 1.00 37.39 91 VAL F CA 1
ATOM 4497 C C . VAL F 1 91 ? -53.157 15.338 -0.888 1.00 38.75 91 VAL F C 1
ATOM 4498 O O . VAL F 1 91 ? -53.291 14.341 -1.603 1.00 38.57 91 VAL F O 1
ATOM 4502 N N . THR F 1 92 ? -54.163 15.950 -0.298 1.00 38.42 92 THR F N 1
ATOM 4503 C CA . THR F 1 92 ? -55.534 15.497 -0.441 1.00 43.04 92 THR F CA 1
ATOM 4504 C C . THR F 1 92 ? -56.346 16.582 -1.147 1.00 45.73 92 THR F C 1
ATOM 4505 O O . THR F 1 92 ? -56.343 17.743 -0.729 1.00 47.57 92 THR F O 1
ATOM 4509 N N . VAL F 1 93 ? -57.011 16.210 -2.243 1.00 45.14 93 VAL F N 1
ATOM 4510 C CA . VAL F 1 93 ? -57.863 17.127 -2.954 1.00 47.86 93 VAL F CA 1
ATOM 4511 C C . VAL F 1 93 ? -59.273 16.521 -2.900 1.00 48.67 93 VAL F C 1
ATOM 4512 O O . VAL F 1 93 ? -59.534 15.512 -3.549 1.00 47.92 93 VAL F O 1
ATOM 4516 N N . PRO F 1 94 ? -60.138 17.078 -2.047 1.00 50.44 94 PRO F N 1
ATOM 4517 C CA . PRO F 1 94 ? -61.479 16.534 -1.889 1.00 53.96 94 PRO F CA 1
ATOM 4518 C C . PRO F 1 94 ? -62.279 16.508 -3.191 1.00 56.34 94 PRO F C 1
ATOM 4519 O O . PRO F 1 94 ? -62.039 17.344 -4.067 1.00 57.82 94 PRO F O 1
ATOM 4523 N N . LYS F 1 95 ? -63.231 15.574 -3.283 1.00 61.44 95 LYS F N 1
ATOM 4524 C CA . LYS F 1 95 ? -64.218 15.537 -4.384 1.00 63.17 95 LYS F CA 1
ATOM 4525 C C . LYS F 1 95 ? -65.593 16.006 -3.940 1.00 74.22 95 LYS F C 1
ATOM 4526 O O . LYS F 1 95 ? -65.822 16.089 -2.728 1.00 76.03 95 LYS F O 1
#

Sequence (564 aa):
STRVDWKETPEAHVFKADLPGLKKEEVKVEVEDDRVLQISGERSVEKEDKNDEWHRVERSSGKFLRRFRLPENAKMDKVVKASMENGVLTVTVPKSTRVDWKETPEAHVFKADLPGLKKEEVKVEVEDDRVLQISGERSVEKEDKNDEWHRVERSSGKFLRRRFRLPENAKMDKVKASMENGVLTVTVPKSTRVDWKETPEAHVFKADLPGLKKEEVKVEVEDDRRVLQISGERSVEKEDKNDEWHRVERSSGKFLRRRFRLPENAKMDKVKASMENGVLTVTVPKSTRVDWKETPEAHVFKADLPGLKKEEVKVEVEDDRVLQISGERSVEKEDKNDEWHRVERSSGKFLRRRFRLPENAKMDKVKASMENGVLTVTVPKSTRVDWKETPEAHVFKADLPGLKKEEVKVEVEDDRVLQISGERSVEKEDKNDEWHRVERSSGKFLRRFRLPENAKMDKVKASMENGVLTVTVPKSTRVDWKETPEAHVFKADLPGLKKEEVKVEVEDDRVLQISGERSVEKEDKNDEWHRVERSSGKFLRRFRLPENAKMDKVKASMENGVLTVTVPK

Secondary structure (DSSP, 8-state):
---EEEEE-SSEEEEEEE-TT--GGGSEEEEETTTEEEEEEEE--PPP-TT-EEEE----BEEEEEEEE--TT--GGG-EEEEETTEEEEEEE-/---EEEEE-SSEEEEEEE-TT--GGGEEEEEETTTEEEEEEEE--PPP-TT-EEEE-----EEEEEEEE--TT--GGG-EEEEETTEEEEEEE-/---EEEEE-SSEEEEEEE-TT--GGGEEEEEETTTEEEEEEEE--PPP-TT-EEEE-----EEEEEEEEPPTT--GGG-EEEEETTEEEEEEE-/---EEEEE-SSEEEEEEE-TT--GGGEEEEEETTTEEEEEEEE--PPPPTT-EEEE-----EEEEEEEE--TT--GGG-EEEEETTEEEEEEE-/---EEEEE-SSEEEEEEE-TT--GGGEEEEEETTTEEEEEEEE--PPPPTT-EEEE----BEEEEEEEE--TT--GGG-EEEEETTEEEEEEE-/---EEEEE-SSEEEEEEE-TT--GGGEEEEEETTTEEEEEEEE--PPPPTT-EEEE-----EEEEEEEE--TT--GGG-EEEEETTEEEEEEE-

InterPro domains:
  IPR002068 Alpha crystallin/Hsp20 domain [PF00011] (54-157)
  IPR002068 Alpha crystallin/Hsp20 domain [PS01031] (44-158)
  IPR008978 HSP20-like chaperone [G3DSA:2.60.40.790] (9-158)
  IPR008978 HSP20-like chaperone [SSF49764] (21-158)
  IPR031107 Small heat shock protein [PTHR11527] (13-157)

Radius of gyration: 24.43 Å; Cα contacts (8 Å, |Δi|>4): 1402; chains: 6; bounding box: 67×62×62 Å

Organism: Pisum sativum (NCBI:txid3888)

CATH classification: 2.60.40.790

Foldseek 3Di:
DWDKDWDQDPWWIKIKTQAPQDADVQWDWDADPQQKTKIKGWRDDDDDDPPDDDDDDDDDTTIDMDMDRDDPVWPRVPWDWHDDRRMIMIITTD/DWDWDWDDDVWWIKIKTQAPQDAPVQWDWDADPQQKTKIKGWRDDPDDDPPDDDDDDDDDTTIDMDMDRDDPQWPSVPWDWDDDPRMIMIITTD/DWDKDWDQDVWWIKIKTQAPQDDPVQWDWDADPQQKTKIKGWRDDPDDDPVDDDDDDDDDTTIDMDMDRDDPQWPRVPWDWDDDPRMIMIITTD/DWDWDWDQDVWWIKIKTQAPQDDPVQWDWDADPQQKTKIKGWRDDDDDDPVDDDDDDDDDTTMDMDMDRDDPQWDSVPWDWDDDPRMIMIITTD/DWDWDWDQDVWWIKIKTQAPQDDPVQWDWDADPQQKTKIKGWHDDPDDDPVDDDDDDDDDTTIDMDMDRDDPQWPSVPWDWDDDPRMIMIITTD/DWDKDWDQDPWWIKIKTQAPQDDPVQWDWDADPQQKTKIKGWRDDDDDDPPDDDDDDDDDTTIDMDMDRDDPQWPRVPWDWDDDPRMIMIITTD

B-factor: mean 52.58, std 16.74, range [25.99, 131.13]